Protein AF-A0A2V2BRZ5-F1 (afdb_monomer_lite)

Structure (mmCIF, N/CA/C/O backbone):
data_AF-A0A2V2BRZ5-F1
#
_entry.id   AF-A0A2V2BRZ5-F1
#
loop_
_atom_site.group_PDB
_atom_site.id
_atom_site.type_symbol
_atom_site.label_atom_id
_atom_site.label_alt_id
_atom_site.label_comp_id
_atom_site.label_asym_id
_atom_site.label_entity_id
_atom_site.label_seq_id
_atom_site.pdbx_PDB_ins_code
_atom_site.Cartn_x
_atom_site.Cartn_y
_atom_site.Cartn_z
_atom_site.occupancy
_atom_site.B_iso_or_equiv
_atom_site.auth_seq_id
_atom_site.auth_comp_id
_atom_site.auth_asym_id
_atom_site.auth_atom_id
_atom_site.pdbx_PDB_model_num
ATOM 1 N N . MET A 1 1 ? 27.861 7.403 7.453 1.00 33.09 1 MET A N 1
ATOM 2 C CA . MET A 1 1 ? 26.657 7.796 6.682 1.00 33.09 1 MET A CA 1
ATOM 3 C C . MET A 1 1 ? 26.661 9.233 6.123 1.00 33.09 1 MET A C 1
ATOM 5 O O . MET A 1 1 ? 25.643 9.652 5.601 1.00 33.09 1 MET A O 1
ATOM 9 N N . LYS A 1 2 ? 27.772 9.996 6.130 1.00 27.88 2 LYS A N 1
ATOM 10 C CA . LYS A 1 2 ? 27.790 11.379 5.587 1.00 27.88 2 LYS A CA 1
ATOM 11 C C . LYS A 1 2 ? 28.293 11.514 4.135 1.00 27.88 2 LYS A C 1
ATOM 13 O O . LYS A 1 2 ? 28.076 12.545 3.519 1.00 27.88 2 LYS A O 1
ATOM 18 N N . LYS A 1 3 ? 28.920 10.472 3.569 1.00 32.59 3 LYS A N 1
ATOM 19 C CA . LYS A 1 3 ? 29.484 10.486 2.201 1.00 32.59 3 LYS A CA 1
ATOM 20 C C . LYS A 1 3 ? 28.461 10.185 1.090 1.00 32.59 3 LYS A C 1
ATOM 22 O O . LYS A 1 3 ? 28.672 10.592 -0.040 1.00 32.59 3 LYS A O 1
ATOM 27 N N . PHE A 1 4 ? 27.347 9.523 1.416 1.00 30.72 4 PHE A N 1
ATOM 28 C CA . PHE A 1 4 ? 26.312 9.141 0.440 1.00 30.72 4 PHE A CA 1
ATOM 29 C C . PHE A 1 4 ? 25.308 10.265 0.130 1.00 30.72 4 PHE A C 1
ATOM 31 O O . PHE A 1 4 ? 24.791 10.340 -0.978 1.00 30.72 4 PHE A O 1
ATOM 38 N N . LEU A 1 5 ? 25.068 11.178 1.077 1.00 32.78 5 LEU A N 1
ATOM 39 C CA . LEU A 1 5 ? 24.102 12.273 0.910 1.00 32.78 5 LEU A CA 1
ATOM 40 C C . LEU A 1 5 ? 24.611 13.397 -0.009 1.00 32.78 5 LEU A C 1
ATOM 42 O O . LEU A 1 5 ? 23.813 14.032 -0.692 1.00 32.78 5 LEU A O 1
ATOM 46 N N . ALA A 1 6 ? 25.929 13.609 -0.082 1.00 34.19 6 ALA A N 1
ATOM 47 C CA . ALA A 1 6 ? 26.523 14.636 -0.940 1.00 34.19 6 ALA A CA 1
ATOM 48 C C . ALA A 1 6 ? 26.391 14.312 -2.441 1.00 34.19 6 ALA A C 1
ATOM 50 O O . ALA A 1 6 ? 26.225 15.220 -3.247 1.00 34.19 6 ALA A O 1
ATOM 51 N N . LEU A 1 7 ? 26.409 13.027 -2.819 1.00 35.75 7 LEU A N 1
ATOM 52 C CA . LEU A 1 7 ? 26.309 12.613 -4.223 1.00 35.75 7 LEU A CA 1
ATOM 53 C C . LEU A 1 7 ? 24.893 12.849 -4.783 1.00 35.75 7 LEU A C 1
ATOM 55 O O . LEU A 1 7 ? 24.732 13.338 -5.896 1.00 35.75 7 LEU A O 1
ATOM 59 N N . ILE A 1 8 ? 23.860 12.563 -3.985 1.00 38.56 8 ILE A N 1
ATOM 60 C CA . ILE A 1 8 ? 22.448 12.616 -4.404 1.00 38.56 8 ILE A CA 1
ATOM 61 C C . ILE A 1 8 ? 21.969 14.067 -4.610 1.00 38.56 8 ILE A C 1
ATOM 63 O O . ILE A 1 8 ? 21.211 14.351 -5.542 1.00 38.56 8 ILE A O 1
ATOM 67 N N . ALA A 1 9 ? 22.457 15.008 -3.795 1.00 39.12 9 ALA A N 1
ATOM 68 C CA . ALA A 1 9 ? 22.129 16.429 -3.926 1.00 39.12 9 ALA A CA 1
ATOM 69 C C . ALA A 1 9 ? 22.723 17.062 -5.203 1.00 39.12 9 ALA A C 1
ATOM 71 O O . ALA A 1 9 ? 22.070 17.884 -5.845 1.00 39.12 9 ALA A O 1
ATOM 72 N N . VAL A 1 10 ? 23.925 16.637 -5.615 1.00 43.31 10 VAL A N 1
ATOM 73 C CA . VAL A 1 10 ? 24.602 17.153 -6.819 1.00 43.31 10 VAL A CA 1
ATOM 74 C C . VAL A 1 10 ? 23.947 16.638 -8.102 1.00 43.31 10 VAL A C 1
ATOM 76 O O . VAL A 1 10 ? 23.754 17.413 -9.039 1.00 43.31 10 VAL A O 1
ATOM 79 N N . PHE A 1 11 ? 23.523 15.369 -8.131 1.00 40.75 11 PHE A N 1
ATOM 80 C CA . PHE A 1 11 ? 22.775 14.831 -9.271 1.00 40.75 11 PHE A CA 1
ATOM 81 C C . PHE A 1 11 ? 21.420 15.528 -9.442 1.00 40.75 11 PHE A C 1
ATOM 83 O O . PHE A 1 11 ? 21.068 15.902 -10.555 1.00 40.75 11 PHE A O 1
ATOM 90 N N . SER A 1 12 ? 20.704 15.804 -8.349 1.00 40.22 12 SER A N 1
ATOM 91 C CA . SER A 1 12 ? 19.380 16.443 -8.405 1.00 40.22 12 SER A CA 1
ATOM 92 C C . SER A 1 12 ? 19.426 17.891 -8.925 1.00 40.22 12 SER A C 1
ATOM 94 O O . SER A 1 12 ? 18.522 18.318 -9.638 1.00 40.22 12 SER A O 1
ATOM 96 N N . ALA A 1 13 ? 20.494 18.644 -8.630 1.00 42.19 13 ALA A N 1
ATOM 97 C CA . ALA A 1 13 ? 20.660 20.023 -9.102 1.00 42.19 13 ALA A CA 1
ATOM 98 C C . ALA A 1 13 ? 21.180 20.120 -10.554 1.00 42.19 13 ALA A C 1
ATOM 100 O O . ALA A 1 13 ? 20.819 21.048 -11.276 1.00 42.19 13 ALA A O 1
ATOM 101 N N . ALA A 1 14 ? 21.975 19.147 -11.019 1.00 42.19 14 ALA A N 1
ATOM 102 C CA . ALA A 1 14 ? 22.540 19.131 -12.376 1.00 42.19 14 ALA A CA 1
ATOM 103 C C . ALA A 1 14 ? 21.517 18.805 -13.489 1.00 42.19 14 ALA A C 1
ATOM 105 O O . ALA A 1 14 ? 21.783 19.065 -14.671 1.00 42.19 14 ALA A O 1
ATOM 106 N N . PHE A 1 15 ? 20.356 18.251 -13.121 1.00 43.06 15 PHE A N 1
ATOM 107 C CA . PHE A 1 15 ? 19.226 18.008 -14.026 1.00 43.06 15 PHE A CA 1
ATOM 108 C C . PHE A 1 15 ? 18.285 19.215 -14.177 1.00 43.06 15 PHE A C 1
ATOM 110 O O . PHE A 1 15 ? 17.509 19.249 -15.127 1.00 43.06 15 PHE A O 1
ATOM 117 N N . LEU A 1 16 ? 18.367 20.220 -13.295 1.00 39.72 16 LEU A N 1
ATOM 118 C CA . LEU A 1 16 ? 17.461 21.380 -13.295 1.00 39.72 16 LEU A CA 1
ATOM 119 C C . LEU A 1 16 ? 18.009 22.620 -14.028 1.00 39.72 16 LEU A C 1
ATOM 121 O O . LEU A 1 16 ? 17.256 23.567 -14.242 1.00 39.72 16 LEU A O 1
ATOM 125 N N . SER A 1 17 ? 19.279 22.643 -14.454 1.00 39.22 17 SER A N 1
ATOM 126 C CA . SER A 1 17 ? 19.827 23.766 -15.229 1.00 39.22 17 SER A CA 1
ATOM 127 C C . SER A 1 17 ? 19.741 23.517 -16.741 1.00 39.22 17 SER A C 1
ATOM 129 O O . SER A 1 17 ? 20.475 22.686 -17.280 1.00 39.22 17 SER A O 1
ATOM 131 N N . GLN A 1 18 ? 18.907 24.298 -17.429 1.00 39.00 18 GLN A N 1
ATOM 132 C CA . GLN A 1 18 ? 18.783 24.408 -18.893 1.00 39.00 18 GLN A CA 1
ATOM 133 C C . GLN A 1 18 ? 19.994 25.095 -19.579 1.00 39.00 18 GLN A C 1
ATOM 135 O O . GLN A 1 18 ? 19.833 25.827 -20.548 1.00 39.00 18 GLN A O 1
ATOM 140 N N . ALA A 1 19 ? 21.219 24.880 -19.095 1.00 38.75 19 ALA A N 1
ATOM 141 C CA . ALA A 1 19 ? 22.429 25.426 -19.714 1.00 38.75 19 ALA A CA 1
ATOM 142 C C . ALA A 1 19 ? 23.281 24.303 -20.323 1.00 38.75 19 ALA A C 1
ATOM 144 O O . ALA A 1 19 ? 23.524 23.285 -19.670 1.00 38.75 19 ALA A O 1
ATOM 145 N N . GLU A 1 20 ? 23.714 24.512 -21.568 1.00 50.56 20 GLU A N 1
ATOM 146 C CA . GLU A 1 20 ? 24.576 23.644 -22.380 1.00 50.56 20 GLU A CA 1
ATOM 147 C C . GLU A 1 20 ? 25.876 23.287 -21.637 1.00 50.56 20 GLU A C 1
ATOM 149 O O . GLU A 1 20 ? 26.865 24.017 -21.653 1.00 50.56 20 GLU A O 1
ATOM 154 N N . MET A 1 21 ? 25.863 22.158 -20.937 1.00 52.97 21 MET A N 1
ATOM 155 C CA . MET A 1 21 ? 27.040 21.543 -20.332 1.00 52.97 21 MET A CA 1
ATOM 156 C C . MET A 1 21 ? 26.984 20.052 -20.615 1.00 52.97 21 MET A C 1
ATOM 158 O O . MET A 1 21 ? 25.971 19.398 -20.338 1.00 52.97 21 MET A O 1
ATOM 162 N N . SER A 1 22 ? 28.082 19.516 -21.137 1.00 53.25 22 SER A N 1
ATOM 163 C CA . SER A 1 22 ? 28.209 18.086 -21.404 1.00 53.25 22 SER A CA 1
ATOM 164 C C . SER A 1 22 ? 28.175 17.277 -20.099 1.00 53.25 22 SER A C 1
ATOM 166 O O . SER A 1 22 ? 28.507 17.769 -19.015 1.00 53.25 22 SER A O 1
ATOM 168 N N . LEU A 1 23 ? 27.777 16.005 -20.183 1.00 44.62 23 LEU A N 1
ATOM 169 C CA . LEU A 1 23 ? 27.737 15.101 -19.027 1.00 44.62 23 LEU A CA 1
ATOM 170 C C . LEU A 1 23 ? 29.118 14.972 -18.356 1.00 44.62 23 LEU A C 1
ATOM 172 O O . LEU A 1 23 ? 29.213 14.963 -17.129 1.00 44.62 23 LEU A O 1
ATOM 176 N N . ALA A 1 24 ? 30.186 14.953 -19.158 1.00 52.44 24 ALA A N 1
ATOM 177 C CA . ALA A 1 24 ? 31.564 14.909 -18.681 1.00 52.44 24 ALA A CA 1
ATOM 178 C C . ALA A 1 24 ? 31.923 16.141 -17.830 1.00 52.44 24 ALA A C 1
ATOM 180 O O . ALA A 1 24 ? 32.518 16.006 -16.759 1.00 52.44 24 ALA A O 1
ATOM 181 N N . GLU A 1 25 ? 31.495 17.338 -18.241 1.00 52.31 25 GLU A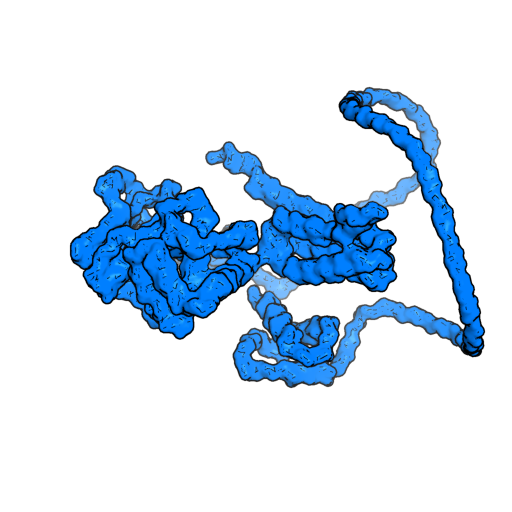 N 1
ATOM 182 C CA . GLU A 1 25 ? 31.709 18.569 -17.471 1.00 52.31 25 GLU A CA 1
ATOM 183 C C . GLU A 1 25 ? 30.910 18.582 -16.166 1.00 52.31 25 GLU A C 1
ATOM 185 O O . GLU A 1 25 ? 31.426 19.015 -15.135 1.00 52.31 25 GLU A O 1
ATOM 190 N N . LYS A 1 26 ? 29.677 18.057 -16.175 1.00 55.75 26 LYS A N 1
ATOM 191 C CA . LYS A 1 26 ? 28.851 17.928 -14.962 1.00 55.75 26 LYS A CA 1
ATOM 192 C C . LYS A 1 26 ? 29.508 17.006 -13.933 1.00 55.75 26 LYS A C 1
ATOM 194 O O . LYS A 1 26 ? 29.563 17.347 -12.752 1.00 55.75 26 LYS A O 1
ATOM 199 N N . ILE A 1 27 ? 30.059 15.877 -14.381 1.00 50.69 27 ILE A N 1
ATOM 200 C CA . ILE A 1 27 ? 30.760 14.913 -13.521 1.00 50.69 27 ILE A CA 1
ATOM 201 C C . ILE A 1 27 ? 32.074 15.507 -12.990 1.00 50.69 27 ILE A C 1
ATOM 203 O O . ILE A 1 27 ? 32.369 15.392 -11.798 1.00 50.69 27 ILE A O 1
ATOM 207 N N . ALA A 1 28 ? 32.845 16.195 -13.835 1.00 57.38 28 ALA A N 1
ATOM 208 C CA . ALA A 1 28 ? 34.094 16.835 -13.427 1.00 57.38 28 ALA A CA 1
ATOM 209 C C . ALA A 1 28 ? 33.869 17.967 -12.407 1.00 57.38 28 ALA A C 1
ATOM 211 O O . ALA A 1 28 ? 34.620 18.089 -11.435 1.00 57.38 28 ALA A O 1
ATOM 212 N N . LEU A 1 29 ? 32.814 18.768 -12.588 1.00 58.06 29 LEU A N 1
ATOM 213 C CA . LEU A 1 29 ? 32.429 19.827 -11.654 1.00 58.06 29 LEU A CA 1
ATOM 214 C C . LEU A 1 29 ? 31.974 19.240 -10.310 1.00 58.06 29 LEU A C 1
ATOM 216 O O . LEU A 1 29 ? 32.434 19.680 -9.257 1.00 58.06 29 LEU A O 1
ATOM 220 N N . ALA A 1 30 ? 31.132 18.203 -10.347 1.00 57.16 30 ALA A N 1
ATOM 221 C CA . ALA A 1 30 ? 30.674 17.483 -9.161 1.00 57.16 30 ALA A CA 1
ATOM 222 C C . ALA A 1 30 ? 31.847 16.931 -8.338 1.00 57.16 30 ALA A C 1
ATOM 224 O O . ALA A 1 30 ? 31.866 17.064 -7.113 1.00 57.16 30 ALA A O 1
ATOM 225 N N . LYS A 1 31 ? 32.855 16.372 -9.018 1.00 55.78 31 LYS A N 1
ATOM 226 C CA . LYS A 1 31 ? 34.073 15.855 -8.388 1.00 55.78 31 LYS A CA 1
ATOM 227 C C . LYS A 1 31 ? 34.888 16.968 -7.718 1.00 55.78 31 LYS A C 1
ATOM 229 O O . LYS A 1 31 ? 35.199 16.852 -6.538 1.00 55.78 31 LYS A O 1
ATOM 234 N N . LYS A 1 32 ? 35.134 18.093 -8.403 1.00 60.66 32 LYS A N 1
ATOM 235 C CA . LYS A 1 32 ? 35.872 19.242 -7.833 1.00 60.66 32 LYS A CA 1
ATOM 236 C C . LYS A 1 32 ? 35.197 19.840 -6.594 1.00 60.66 32 LYS A C 1
ATOM 238 O O . LYS A 1 32 ? 35.878 20.207 -5.638 1.00 60.66 32 LYS A O 1
ATOM 243 N N . VAL A 1 33 ? 33.867 19.933 -6.597 1.00 59.28 33 VAL A N 1
ATOM 244 C CA . VAL A 1 33 ? 33.094 20.434 -5.449 1.00 59.28 33 VAL A CA 1
ATOM 245 C C . VAL A 1 33 ? 33.155 19.446 -4.280 1.00 59.28 33 VAL A C 1
ATOM 247 O O . VAL A 1 33 ? 33.362 19.855 -3.137 1.00 59.28 33 VAL A O 1
ATOM 250 N N . ALA A 1 34 ? 33.043 18.143 -4.557 1.00 54.84 34 ALA A N 1
ATOM 251 C CA . ALA A 1 34 ? 33.168 17.100 -3.542 1.00 54.84 34 ALA A CA 1
ATOM 252 C C . ALA A 1 34 ? 34.570 17.070 -2.906 1.00 54.84 34 ALA A C 1
ATOM 254 O O . ALA A 1 34 ? 34.684 16.956 -1.685 1.00 54.84 34 ALA A O 1
ATOM 255 N N . ASP A 1 35 ? 35.620 17.245 -3.708 1.00 53.56 35 ASP A N 1
ATOM 256 C CA . ASP A 1 35 ? 37.007 17.279 -3.237 1.00 53.56 35 ASP A CA 1
ATOM 257 C C . ASP A 1 35 ? 37.295 18.544 -2.404 1.00 53.56 35 ASP A C 1
ATOM 259 O O . ASP A 1 35 ? 37.955 18.475 -1.364 1.00 53.56 35 ASP A O 1
ATOM 263 N N . ALA A 1 36 ? 36.727 19.698 -2.777 1.00 55.16 36 ALA A N 1
ATOM 264 C CA . ALA A 1 36 ? 36.828 20.934 -1.995 1.00 55.16 36 ALA A CA 1
ATOM 265 C C . ALA A 1 36 ? 36.099 20.845 -0.639 1.00 55.16 36 ALA A C 1
ATOM 267 O O . ALA A 1 36 ? 36.621 21.318 0.377 1.00 55.16 36 ALA A O 1
ATOM 268 N N . ALA A 1 37 ? 34.932 20.195 -0.602 1.00 53.88 37 ALA A N 1
ATOM 269 C CA . ALA A 1 37 ? 34.201 19.917 0.634 1.00 53.88 37 ALA A CA 1
ATOM 270 C C . ALA A 1 37 ? 34.940 18.894 1.518 1.00 53.88 37 ALA A C 1
ATOM 272 O O . ALA A 1 37 ? 35.002 19.053 2.737 1.00 53.88 37 ALA A O 1
ATOM 273 N N . ALA A 1 38 ? 35.568 17.878 0.917 1.00 51.06 38 ALA A N 1
ATOM 274 C CA . ALA A 1 38 ? 36.405 16.914 1.634 1.00 51.06 38 ALA A CA 1
ATOM 275 C C . ALA A 1 38 ? 37.670 17.560 2.230 1.00 51.06 38 ALA A C 1
ATOM 277 O O . ALA A 1 38 ? 38.132 17.140 3.291 1.00 51.06 38 ALA A O 1
ATOM 278 N N . ALA A 1 39 ? 38.189 18.609 1.587 1.00 53.91 39 ALA A N 1
ATOM 279 C CA . ALA A 1 39 ? 39.297 19.424 2.080 1.00 53.91 39 ALA A CA 1
ATOM 280 C C . ALA A 1 39 ? 38.877 20.503 3.104 1.00 53.91 39 ALA A C 1
ATOM 282 O O . ALA A 1 39 ? 39.725 21.278 3.545 1.00 53.91 39 ALA A O 1
ATOM 283 N N . GLY A 1 40 ? 37.590 20.581 3.473 1.00 47.69 40 GLY A N 1
ATOM 284 C CA . GLY A 1 40 ? 37.069 21.543 4.453 1.00 47.69 40 GLY A CA 1
ATOM 285 C C . GLY A 1 40 ? 37.051 22.998 3.974 1.00 47.69 40 GLY A C 1
ATOM 286 O O . GLY A 1 40 ? 36.952 23.903 4.798 1.00 47.69 40 GLY A O 1
ATOM 287 N N . LYS A 1 41 ? 37.171 23.235 2.659 1.00 51.97 41 LYS A N 1
ATOM 288 C CA . LYS A 1 41 ? 37.118 24.576 2.048 1.00 51.97 41 LYS A CA 1
ATOM 289 C C . LYS A 1 41 ? 35.685 25.049 1.757 1.00 51.97 41 LYS A C 1
ATOM 291 O O . LYS A 1 41 ? 35.501 26.213 1.422 1.00 51.97 41 LYS A O 1
ATOM 296 N N . GLU A 1 42 ? 34.701 24.160 1.889 1.00 54.16 42 GLU A N 1
ATOM 297 C CA . GLU A 1 42 ? 33.263 24.416 1.732 1.00 54.16 42 GLU A CA 1
ATOM 298 C C . GLU A 1 42 ? 32.482 23.753 2.877 1.00 54.16 42 GLU A C 1
ATOM 300 O O . GLU A 1 42 ? 32.912 22.727 3.414 1.00 54.16 42 GLU A O 1
ATOM 305 N N . GLU A 1 43 ? 31.331 24.319 3.254 1.00 46.88 43 GLU A N 1
ATOM 306 C CA . GLU A 1 43 ? 30.497 23.771 4.329 1.00 46.88 43 GLU A CA 1
ATOM 307 C C . GLU A 1 43 ? 29.925 22.396 3.954 1.00 46.88 43 GLU A C 1
ATOM 309 O O . GLU A 1 43 ? 29.255 22.208 2.935 1.00 46.88 43 GLU A O 1
ATOM 314 N N . SER A 1 44 ? 30.161 21.401 4.810 1.00 39.75 44 SER A N 1
ATOM 315 C CA . SER A 1 44 ? 29.598 20.068 4.628 1.00 39.75 44 SER A CA 1
ATOM 316 C C . SER A 1 44 ? 28.111 20.064 5.000 1.00 39.75 44 SER A C 1
ATOM 318 O O . SER A 1 44 ? 27.775 20.127 6.183 1.00 39.75 44 SER A O 1
ATOM 320 N N . GLY A 1 45 ? 27.236 19.913 4.003 1.00 42.12 45 GLY A N 1
ATOM 321 C CA . GLY A 1 45 ? 25.795 19.731 4.210 1.00 42.12 45 GLY A CA 1
ATOM 322 C C . GLY A 1 45 ? 24.929 20.919 3.798 1.00 42.12 45 GLY A C 1
ATOM 323 O O . GLY A 1 45 ? 24.050 21.314 4.560 1.00 42.12 45 GLY A O 1
ATOM 324 N N . LEU A 1 46 ? 25.123 21.453 2.588 1.00 37.41 46 LEU A N 1
ATOM 325 C CA . LEU A 1 46 ? 24.150 22.371 1.997 1.00 37.41 46 LEU A CA 1
ATOM 326 C C . LEU A 1 46 ? 22.830 21.639 1.719 1.00 37.41 46 LEU A C 1
ATOM 328 O O . LEU A 1 46 ? 22.698 20.877 0.762 1.00 37.41 46 LEU A O 1
ATOM 332 N N . VAL A 1 47 ? 21.841 21.887 2.573 1.00 33.66 47 VAL A N 1
ATOM 333 C CA . VAL A 1 47 ? 20.434 21.616 2.281 1.00 33.66 47 VAL A CA 1
ATOM 334 C C . VAL A 1 47 ? 19.962 22.702 1.320 1.00 33.66 47 VAL A C 1
ATOM 336 O O . VAL A 1 47 ? 20.156 23.888 1.590 1.00 33.66 47 VAL A O 1
ATOM 339 N N . VAL A 1 48 ? 19.351 22.307 0.201 1.00 38.94 48 VAL A N 1
ATOM 340 C CA . VAL A 1 48 ? 18.742 23.228 -0.769 1.00 38.94 48 VAL A CA 1
ATOM 341 C C . VAL A 1 48 ? 17.508 23.868 -0.130 1.00 38.94 48 VAL A C 1
ATOM 343 O O . VAL A 1 48 ? 16.378 23.456 -0.359 1.00 38.94 48 VAL A O 1
ATOM 346 N N . ASN A 1 49 ? 17.725 24.873 0.709 1.00 34.59 49 ASN A N 1
ATOM 347 C CA . ASN A 1 49 ? 16.722 25.893 0.970 1.00 34.59 49 ASN A CA 1
ATOM 348 C C . ASN A 1 49 ? 16.905 27.007 -0.067 1.00 34.59 49 ASN A C 1
ATOM 350 O O . ASN A 1 49 ? 18.004 27.186 -0.591 1.00 34.59 49 ASN A O 1
ATOM 354 N N . GLY A 1 50 ? 15.821 27.723 -0.381 1.00 35.66 50 GLY A N 1
ATOM 355 C CA . GLY A 1 50 ? 15.644 28.612 -1.545 1.00 35.66 50 GLY A CA 1
ATOM 356 C C . GLY A 1 50 ? 16.577 29.826 -1.710 1.00 35.66 50 GLY A C 1
ATOM 357 O O . GLY A 1 50 ? 16.160 30.812 -2.304 1.00 35.66 50 GLY A O 1
ATOM 358 N N . GLY A 1 51 ? 17.814 29.780 -1.209 1.00 39.06 51 GLY A N 1
ATOM 359 C CA . GLY A 1 51 ? 18.884 30.756 -1.440 1.00 39.06 51 GLY A CA 1
ATOM 360 C C . GLY A 1 51 ? 20.126 30.198 -2.158 1.00 39.06 51 GLY A C 1
ATOM 361 O O . GLY A 1 51 ? 21.148 30.877 -2.191 1.00 39.06 51 GLY A O 1
ATOM 362 N N . PHE A 1 52 ? 20.085 28.975 -2.702 1.00 46.56 52 PHE A N 1
ATOM 363 C CA . PHE A 1 52 ? 21.212 28.377 -3.431 1.00 46.56 52 PHE A CA 1
ATOM 364 C C . PHE A 1 52 ? 21.311 28.916 -4.871 1.00 46.56 52 PHE A C 1
ATOM 366 O O . PHE A 1 52 ? 20.438 28.655 -5.697 1.00 46.56 52 PHE A O 1
ATOM 373 N N . ASP A 1 53 ? 22.384 29.654 -5.171 1.00 53.03 53 ASP A N 1
ATOM 374 C CA . ASP A 1 53 ? 22.636 30.274 -6.479 1.00 53.03 53 ASP A CA 1
ATOM 375 C C . ASP A 1 53 ? 23.681 29.469 -7.272 1.00 53.03 53 ASP A C 1
ATOM 377 O O . ASP A 1 53 ? 24.896 29.626 -7.111 1.00 53.03 53 ASP A O 1
ATOM 381 N N . PHE A 1 54 ? 23.190 28.560 -8.118 1.00 53.62 54 PHE A N 1
ATOM 382 C CA . PHE A 1 54 ? 24.009 27.620 -8.889 1.00 53.62 54 PHE A CA 1
ATOM 383 C C . PHE A 1 54 ? 24.960 28.318 -9.876 1.00 53.62 54 PHE A C 1
ATOM 385 O O . PHE A 1 54 ? 26.069 27.832 -10.105 1.00 53.62 54 PHE A O 1
ATOM 392 N N . ALA A 1 55 ? 24.575 29.483 -10.411 1.00 53.97 55 ALA A N 1
ATOM 393 C CA . ALA A 1 55 ? 25.387 30.224 -11.375 1.00 53.97 55 ALA A CA 1
ATOM 394 C C . ALA A 1 55 ? 26.723 30.678 -10.761 1.00 53.97 55 ALA A C 1
ATOM 396 O O . ALA A 1 55 ? 27.775 30.518 -11.381 1.00 53.97 55 ALA A O 1
ATOM 397 N N . LYS A 1 56 ? 26.706 31.127 -9.499 1.00 58.69 56 LYS A N 1
ATOM 398 C CA . LYS A 1 56 ? 27.915 31.552 -8.772 1.00 58.69 56 LYS A CA 1
ATOM 399 C C . LYS A 1 56 ? 28.876 30.408 -8.463 1.00 58.69 56 LYS A C 1
ATOM 401 O O . LYS A 1 56 ? 30.087 30.617 -8.444 1.00 58.69 56 LYS A O 1
ATOM 406 N N . ILE A 1 57 ? 28.369 29.197 -8.220 1.00 58.19 57 ILE A N 1
ATOM 407 C CA . ILE A 1 57 ? 29.218 28.021 -7.970 1.00 58.19 57 ILE A CA 1
ATOM 408 C C . ILE A 1 57 ? 29.893 27.570 -9.265 1.00 58.19 57 ILE A C 1
ATOM 410 O O . ILE A 1 57 ? 31.100 27.332 -9.275 1.00 58.19 57 ILE A O 1
ATOM 414 N N . VAL A 1 58 ? 29.153 27.516 -10.374 1.00 56.69 58 VAL A N 1
ATOM 415 C CA . VAL A 1 58 ? 29.734 27.194 -11.686 1.00 56.69 58 VAL A CA 1
ATOM 416 C C . VAL A 1 58 ? 30.825 28.205 -12.058 1.00 56.69 58 VAL A C 1
ATOM 418 O O . VAL A 1 58 ? 31.901 27.805 -12.499 1.00 56.69 58 VAL A O 1
ATOM 421 N N . GLU A 1 59 ? 30.600 29.496 -11.810 1.00 57.69 59 GLU A N 1
ATOM 422 C CA . GLU A 1 59 ? 31.577 30.562 -12.067 1.00 57.69 59 GLU A CA 1
ATOM 423 C C . GLU A 1 59 ? 32.831 30.447 -11.174 1.00 57.69 59 GLU A C 1
ATOM 425 O O . GLU A 1 59 ? 33.959 30.540 -11.668 1.00 57.69 59 GLU A O 1
ATOM 430 N N . LYS A 1 60 ? 32.659 30.134 -9.881 1.00 61.94 60 LYS A N 1
ATOM 431 C CA . LYS A 1 60 ? 33.750 29.928 -8.908 1.00 61.94 60 LYS A CA 1
ATOM 432 C C . LYS A 1 60 ? 34.665 28.749 -9.263 1.00 61.94 60 LYS A C 1
ATOM 434 O O . LYS A 1 60 ? 35.871 28.826 -9.050 1.00 61.94 60 LYS A O 1
ATOM 439 N N . TYR A 1 61 ? 34.112 27.664 -9.809 1.00 56.25 61 TYR A N 1
ATOM 440 C CA . TYR A 1 61 ? 34.875 26.449 -10.137 1.00 56.25 61 TYR A CA 1
ATOM 441 C C . TYR A 1 61 ? 35.303 26.347 -11.610 1.00 56.25 61 TYR A C 1
ATOM 443 O O . TYR A 1 61 ? 36.156 25.514 -11.931 1.00 56.25 61 TYR A O 1
ATOM 451 N N . ARG A 1 62 ? 34.788 27.216 -12.494 1.00 59.31 62 ARG A N 1
ATOM 452 C CA . ARG A 1 62 ? 35.346 27.442 -13.841 1.00 59.31 62 ARG A CA 1
ATOM 453 C C . ARG A 1 62 ? 36.582 28.347 -13.841 1.00 59.31 62 ARG A C 1
ATOM 455 O O . ARG A 1 62 ? 37.395 28.227 -14.748 1.00 59.31 62 ARG A O 1
ATOM 462 N N . SER A 1 63 ? 36.744 29.223 -12.849 1.00 45.31 63 SER A N 1
ATOM 463 C CA . SER A 1 63 ? 37.788 30.267 -12.831 1.00 45.31 63 SER A CA 1
ATOM 464 C C . SER A 1 63 ? 39.072 29.916 -12.053 1.00 45.31 63 SER A C 1
ATOM 466 O O . SER A 1 63 ? 39.946 30.765 -11.893 1.00 45.31 63 SER A O 1
ATOM 468 N N . GLY A 1 64 ? 39.239 28.670 -11.595 1.00 40.62 64 GLY A N 1
ATOM 469 C CA . GLY A 1 64 ? 40.469 28.217 -10.928 1.00 40.62 64 GLY A CA 1
ATOM 470 C C . GLY A 1 64 ? 41.539 27.706 -11.911 1.00 40.62 64 GLY A C 1
ATOM 471 O O . GLY A 1 64 ? 41.183 27.002 -12.858 1.00 40.62 64 GLY A O 1
ATOM 472 N N . PRO A 1 65 ? 42.840 28.001 -11.702 1.00 34.84 65 PRO A N 1
ATOM 473 C CA . PRO A 1 65 ? 43.907 27.506 -12.569 1.00 34.84 65 PRO A CA 1
ATOM 474 C C . PRO A 1 65 ? 43.975 25.975 -12.505 1.00 34.84 65 PRO A C 1
ATOM 476 O O . PRO A 1 65 ? 43.887 25.380 -11.432 1.00 34.84 65 PRO A O 1
ATOM 479 N N . ALA A 1 66 ? 44.101 25.340 -13.670 1.00 32.78 66 ALA A N 1
ATOM 480 C CA . ALA A 1 66 ? 44.200 23.893 -13.800 1.00 32.78 66 ALA A CA 1
ATOM 481 C C . ALA A 1 66 ? 45.482 23.378 -13.122 1.00 32.78 66 ALA A C 1
ATOM 483 O O . ALA A 1 66 ? 46.581 23.564 -13.642 1.00 32.78 66 ALA A O 1
ATOM 484 N N . GLU A 1 67 ? 45.346 22.727 -11.966 1.00 31.64 67 GLU A N 1
ATOM 485 C CA . GLU A 1 67 ? 46.404 21.874 -11.427 1.00 31.64 67 GLU A CA 1
ATOM 486 C C . GLU A 1 67 ? 46.489 20.608 -12.284 1.00 31.64 67 GLU A C 1
ATOM 488 O O . GLU A 1 67 ? 45.514 19.881 -12.476 1.00 31.64 67 GLU A O 1
ATOM 493 N N . SER A 1 68 ? 47.666 20.401 -12.866 1.00 35.06 68 SER A N 1
ATOM 494 C CA . SER A 1 68 ? 48.011 19.276 -13.719 1.00 35.06 68 SER A CA 1
ATOM 495 C C . SER A 1 68 ? 48.201 18.009 -12.887 1.00 35.06 68 SER A C 1
ATOM 497 O O . SER A 1 68 ? 49.197 17.855 -12.179 1.00 35.06 68 SER A O 1
ATOM 499 N N . ASP A 1 69 ? 47.267 17.066 -13.009 1.00 28.64 69 ASP A N 1
ATOM 500 C CA . ASP A 1 69 ? 47.457 15.718 -12.482 1.00 28.64 69 ASP A CA 1
ATOM 501 C C . ASP A 1 69 ? 48.498 14.977 -13.332 1.00 28.64 69 ASP A C 1
ATOM 503 O O . ASP A 1 69 ? 48.306 14.663 -14.509 1.00 28.64 69 ASP A O 1
ATOM 507 N N . LYS A 1 70 ? 49.647 14.712 -12.708 1.00 34.53 70 LYS A N 1
ATOM 508 C CA . LYS A 1 70 ? 50.747 13.907 -13.238 1.00 34.53 70 LYS A CA 1
ATOM 509 C C . LYS A 1 70 ? 50.390 12.419 -13.198 1.00 34.53 70 LYS A C 1
ATOM 511 O O . LYS A 1 70 ? 50.935 11.688 -12.381 1.00 34.53 70 LYS A O 1
ATOM 516 N N . ILE A 1 71 ? 49.521 11.966 -14.098 1.00 32.59 71 ILE A N 1
ATOM 517 C CA . ILE A 1 71 ? 49.480 10.568 -14.561 1.00 32.59 71 ILE A CA 1
ATOM 518 C C . ILE A 1 71 ? 49.169 10.596 -16.064 1.00 32.59 71 ILE A C 1
ATOM 520 O O . ILE A 1 71 ? 48.070 10.277 -16.500 1.00 32.59 71 ILE A O 1
ATOM 524 N N . ALA A 1 72 ? 50.141 11.043 -16.861 1.00 28.39 72 ALA A N 1
ATOM 525 C CA . ALA A 1 72 ? 50.107 10.932 -18.315 1.00 28.39 72 ALA A CA 1
ATOM 526 C C . ALA A 1 72 ? 51.136 9.883 -18.758 1.00 28.39 72 ALA A C 1
ATOM 528 O O . ALA A 1 72 ? 52.304 9.942 -18.365 1.00 28.39 72 ALA A O 1
ATOM 529 N N . LEU A 1 73 ? 50.680 8.924 -19.565 1.00 27.77 73 LEU A N 1
ATOM 530 C CA . LEU A 1 73 ? 51.523 8.068 -20.402 1.00 27.77 73 LEU A CA 1
ATOM 531 C C . LEU A 1 73 ? 52.322 8.947 -21.393 1.00 27.77 73 LEU A C 1
ATOM 533 O O . LEU A 1 73 ? 51.854 10.032 -21.747 1.00 27.77 73 LEU A O 1
ATOM 537 N N . PRO A 1 74 ? 53.536 8.536 -21.812 1.00 30.02 74 PRO A N 1
ATOM 538 C CA . PRO A 1 74 ? 54.423 9.382 -22.608 1.00 30.02 74 PRO A CA 1
ATOM 539 C C . PRO A 1 74 ? 53.819 9.708 -23.980 1.00 30.02 74 PRO A C 1
ATOM 541 O O . PRO A 1 74 ? 53.183 8.863 -24.607 1.00 30.02 74 PRO A O 1
ATOM 544 N N . ALA A 1 75 ? 54.041 10.942 -24.439 1.00 32.62 75 ALA A N 1
ATOM 545 C CA . ALA A 1 75 ? 53.549 11.433 -25.720 1.00 32.62 75 ALA A CA 1
ATOM 546 C C . ALA A 1 75 ? 54.151 10.647 -26.906 1.00 32.62 75 ALA A C 1
ATOM 548 O O . ALA A 1 75 ? 55.357 10.372 -26.899 1.00 32.62 75 ALA A O 1
ATOM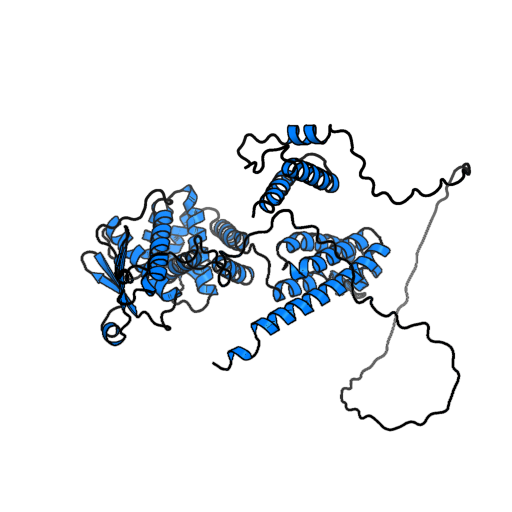 549 N N . PRO A 1 76 ? 53.353 10.323 -27.939 1.00 28.52 76 PRO A N 1
ATOM 550 C CA . PRO A 1 76 ? 53.865 9.792 -29.193 1.00 28.52 76 PRO A CA 1
ATOM 551 C C . PRO A 1 76 ? 54.667 10.866 -29.938 1.00 28.52 76 PRO A C 1
ATOM 553 O O . PRO A 1 76 ? 54.329 12.048 -29.933 1.00 28.52 76 PRO A O 1
ATOM 556 N N . SER A 1 77 ? 55.764 10.433 -30.552 1.00 32.31 77 SER A N 1
ATOM 557 C CA . SER A 1 77 ? 56.661 11.260 -31.358 1.00 32.31 77 SER A CA 1
ATOM 558 C C . SER A 1 77 ? 55.936 11.847 -32.576 1.00 32.31 77 SER A C 1
ATOM 560 O O . SER A 1 77 ? 55.130 11.163 -33.205 1.00 32.31 77 SER A O 1
ATOM 562 N N . GLU A 1 78 ? 56.236 13.106 -32.905 1.00 30.61 78 GLU A N 1
ATOM 563 C CA . GLU A 1 78 ? 55.655 13.834 -34.040 1.00 30.61 78 GLU A CA 1
ATOM 564 C C . GLU A 1 78 ? 55.860 13.104 -35.383 1.00 30.61 78 GLU A C 1
ATOM 566 O O . GLU A 1 78 ? 56.961 12.614 -35.658 1.00 30.61 78 GLU A O 1
ATOM 571 N N . PRO A 1 79 ? 54.841 13.075 -36.262 1.00 31.17 79 PRO A N 1
ATOM 572 C CA . PRO A 1 79 ? 54.998 12.603 -37.625 1.00 31.17 79 PRO A CA 1
ATOM 573 C C . PRO A 1 79 ? 55.697 13.654 -38.498 1.00 31.17 79 PRO A C 1
ATOM 575 O O . PRO A 1 79 ? 55.424 14.854 -38.436 1.00 31.17 79 PRO A O 1
ATOM 578 N N . ALA A 1 80 ? 56.591 13.172 -39.359 1.00 28.25 80 ALA A N 1
ATOM 579 C CA . ALA A 1 80 ? 57.229 13.966 -40.393 1.00 28.25 80 ALA A CA 1
ATOM 580 C C . ALA A 1 80 ? 56.195 14.508 -41.398 1.00 28.25 80 ALA A C 1
ATOM 582 O O . ALA A 1 80 ? 55.341 13.777 -41.898 1.00 28.25 80 ALA A O 1
ATOM 583 N N . ARG A 1 81 ? 56.331 15.801 -41.715 1.00 27.02 81 ARG A N 1
ATOM 584 C CA . ARG A 1 81 ? 55.667 16.508 -42.819 1.00 27.02 81 ARG A CA 1
ATOM 585 C C . ARG A 1 81 ? 55.749 15.733 -44.138 1.00 27.02 81 ARG A C 1
ATOM 587 O O . ARG A 1 81 ? 56.852 15.450 -44.599 1.00 27.02 81 ARG A O 1
ATOM 594 N N . LEU A 1 82 ? 54.611 15.592 -44.815 1.00 29.05 82 LEU A N 1
ATOM 595 C CA . LEU A 1 82 ? 54.528 15.589 -46.276 1.00 29.05 82 LEU A CA 1
ATOM 596 C C . LEU A 1 82 ? 53.400 16.541 -46.707 1.00 29.05 82 LEU A C 1
ATOM 598 O O . LEU A 1 82 ? 52.314 16.547 -46.134 1.00 29.05 82 LEU A O 1
ATOM 602 N N . GLU A 1 83 ? 53.741 17.404 -47.659 1.00 28.81 83 GLU A N 1
ATOM 603 C CA . GLU A 1 83 ? 52.939 18.488 -48.236 1.00 28.81 83 GLU A CA 1
ATOM 604 C C . GLU A 1 83 ? 51.809 17.991 -49.168 1.00 28.81 83 GLU A C 1
ATOM 606 O O . GLU A 1 83 ? 51.820 16.825 -49.572 1.00 28.81 83 GLU A O 1
ATOM 611 N N . PRO A 1 84 ? 50.828 18.855 -49.514 1.00 31.02 84 PRO A N 1
ATOM 612 C CA . PRO A 1 84 ? 49.569 18.452 -50.129 1.00 31.02 84 PRO A CA 1
ATOM 613 C C . PRO A 1 84 ? 49.616 18.445 -51.663 1.00 31.02 84 PRO A C 1
ATOM 615 O O . PRO A 1 84 ? 50.347 19.207 -52.293 1.00 31.02 84 PRO A O 1
ATOM 618 N N . SER A 1 85 ? 48.731 17.653 -52.268 1.00 25.70 85 SER A N 1
ATOM 619 C CA . SER A 1 85 ? 48.330 17.792 -53.669 1.00 25.70 85 SER A CA 1
ATOM 620 C C . SER A 1 85 ? 46.804 17.830 -53.751 1.00 25.70 85 SER A C 1
ATOM 622 O O . SER A 1 85 ? 46.136 16.887 -53.339 1.00 25.70 85 SER A O 1
ATOM 624 N N . SER A 1 86 ? 46.306 18.950 -54.285 1.00 28.00 86 SER A N 1
ATOM 625 C CA . SER A 1 86 ? 45.029 19.186 -54.988 1.00 28.00 86 SER A CA 1
ATOM 626 C C . SER A 1 86 ? 44.357 17.924 -55.554 1.00 28.00 86 SER A C 1
ATOM 628 O O . SER A 1 86 ? 45.054 17.044 -56.047 1.00 28.00 86 SER A O 1
ATOM 630 N N . GLY A 1 87 ? 43.032 17.763 -55.564 1.00 24.95 87 GLY A N 1
ATOM 631 C CA . GLY A 1 87 ? 41.987 18.740 -55.885 1.00 24.95 87 GLY A CA 1
ATOM 632 C C . GLY A 1 87 ? 41.300 18.318 -57.198 1.00 24.95 87 GLY A C 1
ATOM 633 O O . GLY A 1 87 ? 41.991 17.905 -58.121 1.00 24.95 87 GLY A O 1
ATOM 634 N N . ASP A 1 88 ? 39.971 18.453 -57.238 1.00 26.56 88 ASP A N 1
ATOM 635 C CA . ASP A 1 88 ? 39.030 18.280 -58.367 1.00 26.56 88 ASP A CA 1
ATOM 636 C C . ASP A 1 88 ? 38.452 16.873 -58.671 1.00 26.56 88 ASP A C 1
ATOM 638 O O . ASP A 1 88 ? 39.129 15.951 -59.115 1.00 26.56 88 ASP A O 1
ATOM 642 N N . GLY A 1 89 ? 37.126 16.749 -58.479 1.00 23.17 89 GLY A N 1
ATOM 643 C CA . GLY A 1 89 ? 36.256 15.787 -59.189 1.00 23.17 89 GLY A CA 1
ATOM 644 C C . GLY A 1 89 ? 35.874 16.323 -60.584 1.00 23.17 89 GLY A C 1
ATOM 645 O O . GLY A 1 89 ? 36.615 17.146 -61.117 1.00 23.17 89 GLY A O 1
ATOM 646 N N . PRO A 1 90 ? 34.689 16.030 -61.169 1.00 43.84 90 PRO A N 1
ATOM 647 C CA . PRO A 1 90 ? 33.683 14.986 -60.907 1.00 43.84 90 PRO A CA 1
ATOM 648 C C . PRO A 1 90 ? 33.203 14.271 -62.214 1.00 43.84 90 PRO A C 1
ATOM 650 O O . PRO A 1 90 ? 33.634 14.603 -63.315 1.00 43.84 90 PRO A O 1
ATOM 653 N N . GLY A 1 91 ? 32.233 13.347 -62.130 1.00 24.83 91 GLY A N 1
ATOM 654 C CA . GLY A 1 91 ? 31.465 12.847 -63.295 1.00 24.83 91 GLY A CA 1
ATOM 655 C C . GLY A 1 91 ? 30.757 11.514 -62.998 1.00 24.83 91 GLY A C 1
ATOM 656 O O . GLY A 1 91 ? 31.442 10.510 -62.896 1.00 24.83 91 GLY A O 1
ATOM 657 N N . ARG A 1 92 ? 29.479 11.445 -62.592 1.00 24.42 92 ARG A N 1
ATOM 658 C CA . ARG A 1 92 ? 28.184 11.688 -63.280 1.00 24.42 92 ARG A CA 1
ATOM 659 C C . ARG A 1 92 ? 27.689 10.496 -64.131 1.00 24.42 92 ARG A C 1
ATOM 661 O O . ARG A 1 92 ? 28.360 10.136 -65.089 1.00 24.42 92 ARG A O 1
ATOM 668 N N . ALA A 1 93 ? 26.445 10.086 -63.820 1.00 24.03 93 ALA A N 1
ATOM 669 C CA . ALA A 1 93 ? 25.445 9.366 -64.635 1.00 24.03 93 ALA A CA 1
ATOM 670 C C . ALA A 1 93 ? 25.716 7.874 -64.926 1.00 24.03 93 ALA A C 1
ATOM 672 O O . ALA A 1 93 ? 26.857 7.482 -65.112 1.00 24.03 93 ALA A O 1
ATOM 673 N N . ASP A 1 94 ? 24.745 6.971 -65.057 1.00 25.50 94 ASP A N 1
ATOM 674 C CA . ASP A 1 94 ? 23.285 6.920 -64.859 1.00 25.50 94 ASP A CA 1
ATOM 675 C C . ASP A 1 94 ? 22.877 5.453 -65.125 1.00 25.50 94 ASP A C 1
ATOM 677 O O . ASP A 1 94 ? 23.587 4.761 -65.857 1.00 25.50 94 ASP A O 1
ATOM 681 N N . SER A 1 95 ? 21.670 5.064 -64.681 1.00 26.31 95 SER A N 1
ATOM 682 C CA . SER A 1 95 ? 20.779 4.055 -65.311 1.00 26.31 95 SER A CA 1
ATOM 683 C C . SER A 1 95 ? 21.219 2.575 -65.284 1.00 26.31 95 SER A C 1
ATOM 685 O O . SER A 1 95 ? 22.399 2.263 -65.305 1.00 26.31 95 SER A O 1
ATOM 687 N N . GLU A 1 96 ? 20.371 1.550 -65.297 1.00 23.98 96 GLU A N 1
ATOM 688 C CA . GLU A 1 96 ? 18.924 1.334 -65.177 1.00 23.98 96 GLU A CA 1
ATOM 689 C C . GLU A 1 96 ? 18.750 -0.207 -65.160 1.00 23.98 96 GLU A C 1
ATOM 691 O O . GLU A 1 96 ? 19.466 -0.919 -65.859 1.00 23.98 96 GLU A O 1
ATOM 696 N N . ASP A 1 97 ? 17.746 -0.678 -64.419 1.00 24.45 97 ASP A N 1
ATOM 697 C CA . ASP A 1 97 ? 16.808 -1.754 -64.778 1.00 24.45 97 ASP A CA 1
ATOM 698 C C . ASP A 1 97 ? 17.172 -3.247 -64.977 1.00 24.45 97 ASP A C 1
ATOM 700 O O . ASP A 1 97 ? 18.094 -3.642 -65.685 1.00 24.45 97 ASP A O 1
ATOM 704 N N . LYS A 1 98 ? 16.162 -4.038 -64.542 1.00 24.70 98 LYS A N 1
ATOM 705 C CA . LYS A 1 98 ? 15.694 -5.382 -64.980 1.00 24.70 98 LYS A CA 1
ATOM 706 C C . LYS A 1 98 ? 16.399 -6.610 -64.393 1.00 24.70 98 LYS A C 1
ATOM 708 O O . LYS A 1 98 ? 17.609 -6.650 -64.286 1.00 24.70 98 LYS A O 1
ATOM 713 N N . LYS A 1 99 ? 15.734 -7.746 -64.144 1.00 23.66 99 LYS A N 1
ATOM 714 C CA . LYS A 1 99 ? 14.332 -8.188 -63.941 1.00 23.66 99 LYS A CA 1
ATOM 715 C C . LYS A 1 99 ? 14.432 -9.721 -63.735 1.00 23.66 99 LYS A C 1
ATOM 717 O O . LYS A 1 99 ? 15.171 -10.346 -64.480 1.00 23.66 99 LYS A O 1
ATOM 722 N N . LEU A 1 100 ? 13.629 -10.274 -62.819 1.00 23.45 100 LEU A N 1
ATOM 723 C CA . LEU A 1 100 ? 12.942 -11.592 -62.827 1.00 23.45 100 LEU A CA 1
ATOM 724 C C . LEU A 1 100 ? 13.629 -12.912 -63.278 1.00 23.45 100 LEU A C 1
ATOM 726 O O . LEU A 1 100 ? 14.030 -13.034 -64.431 1.00 23.45 100 LEU A O 1
ATOM 730 N N . ALA A 1 101 ? 13.487 -13.955 -62.434 1.00 24.78 101 ALA A N 1
ATOM 731 C CA . ALA A 1 101 ? 12.932 -15.310 -62.728 1.00 24.78 101 ALA A CA 1
ATOM 732 C C . ALA A 1 101 ? 12.890 -16.141 -61.407 1.00 24.78 101 ALA A C 1
ATOM 734 O O . ALA A 1 101 ? 13.926 -16.278 -60.768 1.00 24.78 101 ALA A O 1
ATOM 735 N N . GLU A 1 102 ? 11.743 -16.453 -60.774 1.00 21.62 102 GLU A N 1
ATOM 736 C CA . GLU A 1 102 ? 10.827 -17.625 -60.936 1.00 21.62 102 GLU A CA 1
ATOM 737 C C . GLU A 1 102 ? 11.513 -19.025 -60.909 1.00 21.62 102 GLU A C 1
ATOM 739 O O . GLU A 1 102 ? 12.168 -19.380 -61.880 1.00 21.62 102 GLU A O 1
ATOM 744 N N . LEU A 1 103 ? 11.503 -19.768 -59.770 1.00 24.22 103 LEU A N 1
ATOM 745 C CA . LEU A 1 103 ? 10.596 -20.894 -59.338 1.00 24.22 103 LEU A CA 1
ATOM 746 C C . LEU A 1 103 ? 11.142 -22.332 -59.680 1.00 24.22 103 LEU A C 1
ATOM 748 O O . LEU A 1 103 ? 11.893 -22.433 -60.642 1.00 24.22 103 LEU A O 1
ATOM 752 N N . PRO A 1 104 ? 10.668 -23.487 -59.116 1.00 34.84 104 PRO A N 1
ATOM 753 C CA . PRO A 1 104 ? 10.543 -24.016 -57.725 1.00 34.84 104 PRO A CA 1
ATOM 754 C C . PRO A 1 104 ? 11.104 -25.499 -57.586 1.00 34.84 104 PRO A C 1
ATOM 756 O O . PRO A 1 104 ? 12.124 -25.773 -58.210 1.00 34.84 104 PRO A O 1
ATOM 759 N N . PRO A 1 105 ? 10.494 -26.500 -56.876 1.00 38.03 105 PRO A N 1
ATOM 760 C CA . PRO A 1 105 ? 10.665 -26.920 -55.459 1.00 38.03 105 PRO A CA 1
ATOM 761 C C . PRO A 1 105 ? 11.047 -28.427 -55.230 1.00 38.03 105 PRO A C 1
ATOM 763 O O . PRO A 1 105 ? 11.013 -29.218 -56.168 1.00 38.03 105 PRO A O 1
ATOM 766 N N . ALA A 1 106 ? 11.322 -28.845 -53.976 1.00 25.91 106 ALA A N 1
ATOM 767 C CA . ALA A 1 106 ? 11.125 -30.211 -53.402 1.00 25.91 106 ALA A CA 1
ATOM 768 C C . ALA A 1 106 ? 11.460 -30.187 -51.879 1.00 25.91 106 ALA A C 1
ATOM 770 O O . ALA A 1 106 ? 12.512 -29.668 -51.521 1.00 25.91 106 ALA A O 1
ATOM 771 N N . GLU A 1 107 ? 10.551 -30.469 -50.925 1.00 24.42 107 GLU A N 1
ATOM 772 C CA . GLU A 1 107 ? 10.203 -31.791 -50.321 1.00 24.42 107 GLU A CA 1
ATOM 773 C C . GLU A 1 107 ? 11.438 -32.623 -49.873 1.0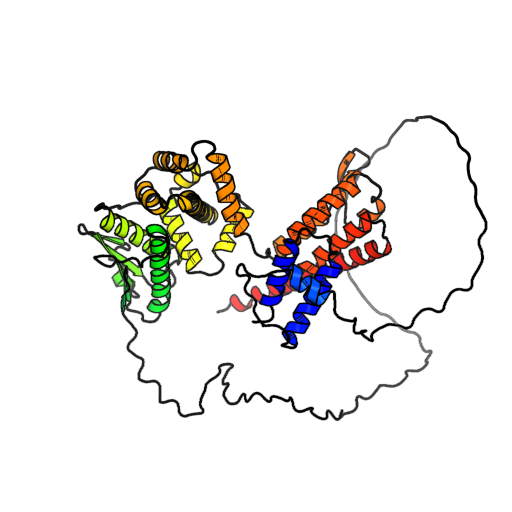0 24.42 107 GLU A C 1
ATOM 775 O O . GLU A 1 107 ? 12.355 -32.791 -50.662 1.00 24.42 107 GLU A O 1
ATOM 780 N N . ALA A 1 108 ? 11.585 -33.233 -48.683 1.00 24.05 108 ALA A N 1
ATOM 781 C CA . ALA A 1 108 ? 10.714 -33.525 -47.540 1.00 24.05 108 ALA A CA 1
ATOM 782 C C . ALA A 1 108 ? 11.541 -34.017 -46.308 1.00 24.05 108 ALA A C 1
ATOM 784 O O . ALA A 1 108 ? 12.609 -34.595 -46.473 1.00 24.05 108 ALA A O 1
ATOM 785 N N . SER A 1 109 ? 10.969 -33.822 -45.109 1.00 25.12 109 SER A N 1
ATOM 786 C CA . SER A 1 109 ? 10.863 -34.699 -43.912 1.00 25.12 109 SER A CA 1
ATOM 787 C C . SER A 1 109 ? 12.030 -35.475 -43.250 1.00 25.12 109 SER A C 1
ATOM 789 O O . SER A 1 109 ? 12.780 -36.192 -43.901 1.00 25.12 109 SER A O 1
ATOM 791 N N . ALA A 1 110 ? 11.952 -35.480 -41.900 1.00 26.16 110 ALA A N 1
ATOM 792 C CA . ALA A 1 110 ? 12.196 -36.554 -40.898 1.00 26.16 110 ALA A CA 1
ATOM 793 C C . ALA A 1 110 ? 13.229 -36.155 -39.814 1.00 26.16 110 ALA A C 1
ATOM 795 O O . ALA A 1 110 ? 14.405 -35.978 -40.102 1.00 26.16 110 ALA A O 1
ATOM 796 N N . GLU A 1 111 ? 12.831 -35.802 -38.584 1.00 23.69 111 GLU A N 1
ATOM 797 C CA . GLU A 1 111 ? 12.483 -36.694 -37.450 1.00 23.69 111 GLU A CA 1
ATOM 798 C C . GLU A 1 111 ? 13.486 -37.836 -37.196 1.00 23.69 111 GLU A C 1
ATOM 800 O O . GLU A 1 111 ? 13.509 -38.812 -37.935 1.00 23.69 111 GLU A O 1
ATOM 805 N N . SER A 1 112 ? 14.230 -37.771 -36.082 1.00 27.19 112 SER A N 1
ATOM 806 C CA . SER A 1 112 ? 14.272 -38.864 -35.092 1.00 27.19 112 SER A CA 1
ATOM 807 C C . SER A 1 112 ? 15.100 -38.491 -33.859 1.00 27.19 112 SER A C 1
ATOM 809 O O . SER A 1 112 ? 16.163 -37.881 -33.950 1.00 27.19 112 SER A O 1
ATOM 811 N N . ALA A 1 113 ? 14.564 -38.883 -32.709 1.00 25.11 113 ALA A N 1
ATOM 812 C CA . ALA A 1 113 ? 15.120 -38.753 -31.378 1.00 25.11 113 ALA A CA 1
ATOM 813 C C . ALA A 1 113 ? 16.016 -39.946 -30.981 1.00 25.11 113 ALA A C 1
ATOM 815 O O . ALA A 1 113 ? 15.926 -41.025 -31.559 1.00 25.11 113 ALA A O 1
ATOM 816 N N . ASP A 1 114 ? 16.707 -39.739 -29.855 1.00 25.33 114 ASP A N 1
ATOM 817 C CA . ASP A 1 114 ? 16.831 -40.666 -28.713 1.00 25.33 114 ASP A CA 1
ATOM 818 C C . ASP A 1 114 ? 18.200 -41.338 -28.449 1.00 25.33 114 ASP A C 1
ATOM 820 O O . ASP A 1 114 ? 18.769 -41.994 -29.313 1.00 25.33 114 ASP A O 1
ATOM 824 N N . LYS A 1 115 ? 18.623 -41.186 -27.175 1.00 26.77 115 LYS A N 1
ATOM 825 C CA . LYS A 1 115 ? 19.534 -41.984 -26.308 1.00 26.77 115 LYS A CA 1
ATOM 826 C C . LYS A 1 115 ? 20.903 -42.423 -26.859 1.00 26.77 115 LYS A C 1
ATOM 828 O O . LYS A 1 115 ? 21.027 -42.964 -27.938 1.00 26.77 115 LYS A O 1
ATOM 833 N N . GLY A 1 116 ? 22.012 -42.336 -26.127 1.00 22.55 116 GLY A N 1
ATOM 834 C CA . GLY A 1 116 ? 22.209 -42.388 -24.681 1.00 22.55 116 GLY A CA 1
ATOM 835 C C . GLY A 1 116 ? 23.271 -43.457 -24.359 1.00 22.55 116 GLY A C 1
ATOM 836 O O . GLY A 1 116 ? 23.243 -44.533 -24.944 1.00 22.55 116 GLY A O 1
ATOM 837 N N . ALA A 1 117 ? 24.127 -43.144 -23.381 1.00 24.31 117 ALA A N 1
ATOM 838 C CA . ALA A 1 117 ? 25.068 -44.008 -22.647 1.00 24.31 117 ALA A CA 1
ATOM 839 C C . ALA A 1 117 ? 26.492 -44.245 -23.214 1.00 24.31 117 ALA A C 1
ATOM 841 O O . ALA A 1 117 ? 26.703 -44.883 -24.242 1.00 24.31 117 ALA A O 1
ATOM 842 N N . GLU A 1 118 ? 27.471 -43.769 -22.429 1.00 26.62 118 GLU A N 1
ATOM 843 C CA . GLU A 1 118 ? 28.885 -44.181 -22.402 1.00 26.62 118 GLU A CA 1
ATOM 844 C C . GLU A 1 118 ? 29.040 -45.672 -22.009 1.00 26.62 118 GLU A C 1
ATOM 846 O O . GLU A 1 118 ? 28.097 -46.267 -21.475 1.00 26.62 118 GLU A O 1
ATOM 851 N N . PRO A 1 119 ? 30.232 -46.283 -22.191 1.00 28.94 119 PRO A N 1
ATOM 852 C CA . PRO A 1 119 ? 31.215 -46.264 -21.092 1.00 28.94 119 PRO A CA 1
ATOM 853 C C . PRO A 1 119 ? 32.705 -46.201 -21.522 1.00 28.94 119 PRO A C 1
ATOM 855 O O . PRO A 1 119 ? 33.119 -46.705 -22.562 1.00 28.94 119 PRO A O 1
ATOM 858 N N . ARG A 1 120 ? 33.533 -45.607 -20.653 1.00 25.55 120 ARG A N 1
ATOM 859 C CA . ARG A 1 120 ? 35.013 -45.720 -20.560 1.00 25.55 120 ARG A CA 1
ATOM 860 C C . ARG A 1 120 ? 35.410 -46.975 -19.734 1.00 25.55 120 ARG A C 1
ATOM 862 O O . ARG A 1 120 ? 34.513 -47.553 -19.123 1.00 25.55 120 ARG A O 1
ATOM 869 N N . PRO A 1 121 ? 36.702 -47.263 -19.433 1.00 43.59 121 PRO A N 1
ATOM 870 C CA . PRO A 1 121 ? 37.981 -47.189 -20.181 1.00 43.59 121 PRO A CA 1
ATOM 871 C C . PRO A 1 121 ? 38.853 -48.473 -19.990 1.00 43.59 121 PRO A C 1
ATOM 873 O O . PRO A 1 121 ? 38.513 -49.309 -19.162 1.00 43.59 121 PRO A O 1
ATOM 876 N N . ALA A 1 122 ? 40.015 -48.594 -20.658 1.00 23.27 122 ALA A N 1
ATOM 877 C CA . ALA A 1 122 ? 41.220 -49.248 -20.095 1.00 23.27 122 ALA A CA 1
ATOM 878 C C . ALA A 1 122 ? 42.492 -49.049 -20.958 1.00 23.27 122 ALA A C 1
ATOM 880 O O . ALA A 1 122 ? 42.498 -49.346 -22.147 1.00 23.27 122 ALA A O 1
ATOM 881 N N . ASP A 1 123 ? 43.540 -48.585 -20.271 1.00 26.05 123 ASP A N 1
ATOM 882 C CA . ASP A 1 123 ? 44.965 -48.953 -20.317 1.00 26.05 123 ASP A CA 1
ATOM 883 C C . ASP A 1 123 ? 45.903 -48.683 -21.518 1.00 26.05 123 ASP A C 1
ATOM 885 O O . ASP A 1 123 ? 45.734 -49.132 -22.647 1.00 26.05 123 ASP A O 1
ATOM 889 N N . MET A 1 124 ? 46.988 -47.974 -21.164 1.00 26.28 124 MET A N 1
ATOM 890 C CA . MET A 1 124 ? 48.228 -47.698 -21.908 1.00 26.28 124 MET A CA 1
ATOM 891 C C . MET A 1 124 ? 49.159 -48.935 -21.976 1.00 26.28 124 MET A C 1
ATOM 893 O O . MET A 1 124 ? 48.938 -49.906 -21.250 1.00 26.28 124 MET A O 1
ATOM 897 N N . PRO A 1 125 ? 50.274 -48.888 -22.742 1.00 29.62 125 PRO A N 1
ATOM 898 C CA . PRO A 1 125 ? 51.548 -48.473 -22.129 1.00 29.62 125 PRO A CA 1
ATOM 899 C C . PRO A 1 125 ? 52.488 -47.640 -23.031 1.00 29.62 125 PRO A C 1
ATOM 901 O O . PRO A 1 125 ? 52.245 -47.411 -24.210 1.00 29.62 125 PRO A O 1
ATOM 904 N N . ALA A 1 126 ? 53.548 -47.149 -22.386 1.00 26.70 126 ALA A N 1
ATOM 905 C CA . ALA A 1 126 ? 54.443 -46.059 -22.762 1.00 26.70 126 ALA A CA 1
ATOM 906 C C . ALA A 1 126 ? 55.708 -46.466 -23.545 1.00 26.70 126 ALA A C 1
ATOM 908 O O . ALA A 1 126 ? 56.199 -47.582 -23.401 1.00 26.70 126 ALA A O 1
ATOM 909 N N . GLU A 1 127 ? 56.316 -45.487 -24.226 1.00 25.97 127 GLU A N 1
ATOM 910 C CA . GLU A 1 127 ? 57.743 -45.473 -24.572 1.00 25.97 127 GLU A CA 1
ATOM 911 C C . GLU A 1 127 ? 58.338 -44.056 -24.423 1.00 25.97 127 GLU A C 1
ATOM 913 O O . GLU A 1 127 ? 57.629 -43.057 -24.310 1.00 25.97 127 GLU A O 1
ATOM 918 N N . SER A 1 128 ? 59.659 -44.001 -24.304 1.00 26.73 128 SER A N 1
ATOM 919 C CA . SER A 1 128 ? 60.418 -43.163 -23.374 1.00 26.73 128 SER A CA 1
ATOM 920 C C . SER A 1 128 ? 61.196 -41.977 -23.970 1.00 26.73 128 SER A C 1
ATOM 922 O O . SER A 1 128 ? 61.716 -42.059 -25.074 1.00 26.73 128 SER A O 1
ATOM 924 N N . ALA A 1 129 ? 61.433 -40.992 -23.091 1.00 28.14 129 ALA A N 1
ATOM 925 C CA . ALA A 1 129 ? 62.648 -40.179 -22.901 1.00 28.14 129 ALA A CA 1
ATOM 926 C C . ALA A 1 129 ? 63.071 -39.115 -23.942 1.00 28.14 129 ALA A C 1
ATOM 928 O O . ALA A 1 129 ? 63.570 -39.397 -25.025 1.00 28.14 129 ALA A O 1
ATOM 929 N N . GLY A 1 130 ? 63.049 -37.860 -23.474 1.00 27.08 130 GLY A N 1
ATOM 930 C CA . GLY A 1 130 ? 63.784 -36.720 -24.024 1.00 27.08 130 GLY A CA 1
ATOM 931 C C . GLY A 1 130 ? 63.698 -35.510 -23.086 1.00 27.08 130 GLY A C 1
ATOM 932 O O . GLY A 1 130 ? 62.789 -34.695 -23.200 1.00 27.08 130 GLY A O 1
ATOM 933 N N . GLU A 1 131 ? 64.616 -35.416 -22.121 1.00 29.25 131 GLU A N 1
ATOM 934 C CA . GLU A 1 131 ? 64.723 -34.327 -21.137 1.00 29.25 131 GLU A CA 1
ATOM 935 C C . GLU A 1 131 ? 65.122 -32.975 -21.756 1.00 29.25 131 GLU A C 1
ATOM 937 O O . GLU A 1 131 ? 66.025 -32.917 -22.592 1.00 29.25 131 GLU A O 1
ATOM 942 N N . LYS A 1 132 ? 64.576 -31.870 -21.213 1.00 29.48 132 LYS A N 1
ATOM 943 C CA . LYS A 1 132 ? 65.331 -30.625 -20.948 1.00 29.48 132 LYS A CA 1
ATOM 944 C C . LYS A 1 132 ? 64.611 -29.680 -19.959 1.00 29.48 132 LYS A C 1
ATOM 946 O O . LYS A 1 132 ? 63.625 -29.040 -20.291 1.00 29.48 132 LYS A O 1
ATOM 951 N N . LYS A 1 133 ? 65.231 -29.561 -18.774 1.00 28.45 133 LYS A N 1
ATOM 952 C CA . LYS A 1 133 ? 65.388 -28.385 -17.881 1.00 28.45 133 LYS A CA 1
ATOM 953 C C . LYS A 1 133 ? 64.148 -27.701 -17.264 1.00 28.45 133 LYS A C 1
ATOM 955 O O . LYS A 1 133 ? 63.547 -26.812 -17.854 1.00 28.45 133 LYS A O 1
ATOM 960 N N . LYS A 1 134 ? 63.930 -27.978 -15.968 1.00 31.22 134 LYS A N 1
ATOM 961 C CA . LYS A 1 134 ? 63.257 -27.080 -15.006 1.00 31.22 134 LYS A CA 1
ATOM 962 C C . LYS A 1 134 ? 64.207 -25.954 -14.549 1.00 31.22 134 LYS A C 1
ATOM 964 O O . LYS A 1 134 ? 65.311 -26.275 -14.103 1.00 31.22 134 LYS A O 1
ATOM 969 N N . PRO A 1 135 ? 63.796 -24.673 -14.581 1.00 30.67 135 PRO A N 1
ATOM 970 C CA . PRO A 1 135 ? 64.332 -23.626 -13.717 1.00 30.67 135 PRO A CA 1
ATOM 971 C C . PRO A 1 135 ? 63.567 -23.587 -12.369 1.00 30.67 135 PRO A C 1
ATOM 973 O O . PRO A 1 135 ? 62.572 -24.297 -12.204 1.00 30.67 135 PRO A O 1
ATOM 976 N N . PRO A 1 136 ? 64.092 -22.871 -11.360 1.00 33.53 136 PRO A N 1
ATOM 977 C CA . PRO A 1 136 ? 64.096 -23.318 -9.971 1.00 33.53 136 PRO A CA 1
ATOM 978 C C . PRO A 1 136 ? 62.805 -23.012 -9.207 1.00 33.53 136 PRO A C 1
ATOM 980 O O . PRO A 1 136 ? 62.117 -22.027 -9.461 1.00 33.53 136 PRO A O 1
ATOM 983 N N . ILE A 1 137 ? 62.539 -23.852 -8.206 1.00 33.72 137 ILE A N 1
ATOM 984 C CA . ILE A 1 137 ? 61.574 -23.599 -7.135 1.00 33.72 137 ILE A CA 1
ATOM 985 C C . ILE A 1 137 ? 62.048 -22.355 -6.378 1.00 33.72 137 ILE A C 1
ATOM 987 O O . ILE A 1 137 ? 63.090 -22.383 -5.723 1.00 33.72 137 ILE A O 1
ATOM 991 N N . ALA A 1 138 ? 61.296 -21.262 -6.489 1.00 28.17 138 ALA A N 1
ATOM 992 C CA . ALA A 1 138 ? 61.478 -20.097 -5.641 1.00 28.17 138 ALA A CA 1
ATOM 993 C C . ALA A 1 138 ? 60.968 -20.439 -4.236 1.00 28.17 138 ALA A C 1
ATOM 995 O O . ALA A 1 138 ? 59.770 -20.600 -4.005 1.00 28.17 138 ALA A O 1
ATOM 996 N N . VAL A 1 139 ? 61.919 -20.596 -3.321 1.00 30.22 139 VAL A N 1
ATOM 997 C CA . VAL A 1 139 ? 61.714 -20.671 -1.876 1.00 30.22 139 VAL A CA 1
ATOM 998 C C . VAL A 1 139 ? 61.188 -19.311 -1.415 1.00 30.22 139 VAL A C 1
ATOM 1000 O O . VAL A 1 139 ? 61.822 -18.284 -1.663 1.00 30.22 139 VAL A O 1
ATOM 1003 N N . LEU A 1 140 ? 60.010 -19.296 -0.789 1.00 30.56 140 LEU A N 1
ATOM 1004 C CA . LEU A 1 140 ? 59.477 -18.111 -0.118 1.00 30.56 140 LEU A CA 1
ATOM 1005 C C . LEU A 1 140 ? 60.409 -17.742 1.054 1.00 30.56 140 LEU A C 1
ATOM 1007 O O . LEU A 1 140 ? 60.803 -18.636 1.799 1.00 30.56 140 LEU A O 1
ATOM 1011 N N . PRO A 1 141 ? 60.785 -16.465 1.228 1.00 33.66 141 PRO A N 1
ATOM 1012 C CA . PRO A 1 141 ? 61.545 -16.033 2.396 1.00 33.66 141 PRO A CA 1
ATOM 1013 C C . PRO A 1 141 ? 60.675 -16.104 3.659 1.00 33.66 141 PRO A C 1
ATOM 1015 O O . PRO A 1 141 ? 59.552 -15.603 3.659 1.00 33.66 141 PRO A O 1
ATOM 1018 N N . ASP A 1 142 ? 61.218 -16.682 4.734 1.00 36.72 142 ASP A N 1
ATOM 1019 C CA . ASP A 1 142 ? 60.504 -16.894 6.003 1.00 36.72 142 ASP A CA 1
ATOM 1020 C C . ASP A 1 142 ? 60.204 -15.607 6.788 1.00 36.72 142 ASP A C 1
ATOM 1022 O O . ASP A 1 142 ? 59.371 -15.632 7.685 1.00 36.72 142 ASP A O 1
ATOM 1026 N N . GLU A 1 143 ? 60.788 -14.455 6.452 1.00 33.88 143 GLU A N 1
ATOM 1027 C CA . GLU A 1 143 ? 60.467 -13.196 7.132 1.00 33.88 143 GLU A CA 1
ATOM 1028 C C . GLU A 1 143 ? 60.571 -12.002 6.174 1.00 33.88 143 GLU A C 1
ATOM 1030 O O . GLU A 1 143 ? 61.654 -11.590 5.756 1.00 33.88 143 GLU A O 1
ATOM 1035 N N . ILE A 1 144 ? 59.423 -11.405 5.838 1.00 32.88 144 ILE A N 1
ATOM 1036 C CA . ILE A 1 144 ? 59.364 -10.051 5.276 1.00 32.88 144 ILE A CA 1
ATOM 1037 C C . ILE A 1 144 ? 59.354 -9.087 6.470 1.00 32.88 144 ILE A C 1
ATOM 1039 O O . ILE A 1 144 ? 58.423 -9.149 7.277 1.00 32.88 144 ILE A O 1
ATOM 1043 N N . PRO A 1 145 ? 60.325 -8.164 6.602 1.00 32.16 145 PRO A N 1
ATOM 1044 C CA . PRO A 1 145 ? 60.306 -7.161 7.654 1.00 32.16 145 PRO A CA 1
ATOM 1045 C C . PRO A 1 145 ? 59.227 -6.124 7.333 1.00 32.16 145 PRO A C 1
ATOM 1047 O O . PRO A 1 145 ? 59.483 -5.071 6.745 1.00 32.16 145 PRO A O 1
ATOM 1050 N N . ILE A 1 146 ? 57.992 -6.412 7.737 1.00 38.12 146 ILE A N 1
ATOM 1051 C CA . ILE A 1 146 ? 56.951 -5.401 7.856 1.00 38.12 146 ILE A CA 1
ATOM 1052 C C . ILE A 1 146 ? 57.399 -4.510 9.011 1.00 38.12 146 ILE A C 1
ATOM 1054 O O . ILE A 1 146 ? 57.212 -4.854 10.173 1.00 38.12 146 ILE A O 1
ATOM 1058 N N . LYS A 1 147 ? 58.010 -3.356 8.721 1.00 35.91 147 LYS A N 1
ATOM 1059 C CA . LYS A 1 147 ? 57.995 -2.260 9.695 1.00 35.91 147 LYS A CA 1
ATOM 1060 C C . LYS A 1 147 ? 56.518 -1.923 9.899 1.00 35.91 147 LYS A C 1
ATOM 1062 O O . LYS A 1 147 ? 55.904 -1.434 8.947 1.00 35.91 147 LYS A O 1
ATOM 1067 N N . PRO A 1 148 ? 55.918 -2.182 11.074 1.00 38.12 148 PRO A N 1
ATOM 1068 C CA . PRO A 1 148 ? 54.543 -1.794 11.293 1.00 38.12 148 PRO A CA 1
ATOM 1069 C C . PRO A 1 148 ? 54.529 -0.270 11.298 1.00 38.12 148 PRO A C 1
ATOM 1071 O O . PRO A 1 148 ? 55.021 0.376 12.227 1.00 38.12 148 PRO A O 1
ATOM 1074 N N . VAL A 1 149 ? 53.988 0.327 10.239 1.00 43.34 149 VAL A N 1
ATOM 1075 C CA . VAL A 1 149 ? 53.485 1.691 10.333 1.00 43.34 149 VAL A CA 1
ATOM 1076 C C . VAL A 1 149 ? 52.373 1.598 11.367 1.00 43.34 149 VAL A C 1
ATOM 1078 O O . VAL A 1 149 ? 51.303 1.068 11.078 1.00 43.34 149 VAL A O 1
ATOM 1081 N N . LYS A 1 150 ? 52.663 2.008 12.610 1.00 41.12 150 LYS A N 1
ATOM 1082 C CA . LYS A 1 150 ? 51.652 2.066 13.666 1.00 41.12 150 LYS A CA 1
ATOM 1083 C C . LYS A 1 150 ? 50.464 2.848 13.096 1.00 41.12 150 LYS A C 1
ATOM 1085 O O . LYS A 1 150 ? 50.671 3.992 12.676 1.00 41.12 150 LYS A O 1
ATOM 1090 N N . PRO A 1 151 ? 49.251 2.272 13.036 1.00 40.91 151 PRO A N 1
ATOM 1091 C CA . PRO A 1 151 ? 48.086 3.041 12.643 1.00 40.91 151 PRO A CA 1
ATOM 1092 C C . PRO A 1 151 ? 47.985 4.235 13.593 1.00 40.91 151 PRO A C 1
ATOM 1094 O O . PRO A 1 151 ? 48.079 4.088 14.810 1.00 40.91 151 PRO A O 1
ATOM 1097 N N . LYS A 1 152 ? 47.842 5.436 13.023 1.00 47.25 152 LYS A N 1
ATOM 1098 C CA . LYS A 1 152 ? 47.820 6.715 13.757 1.00 47.25 152 LYS A CA 1
ATOM 1099 C C . LYS A 1 152 ? 46.664 6.799 14.772 1.00 47.25 152 LYS A C 1
ATOM 1101 O O . LYS A 1 152 ? 46.653 7.695 15.607 1.00 47.25 152 LYS A O 1
ATOM 1106 N N . TYR A 1 153 ? 45.739 5.842 14.716 1.00 37.47 153 TYR A N 1
ATOM 1107 C CA . TYR A 1 153 ? 44.664 5.627 15.670 1.00 37.47 153 TYR A CA 1
ATOM 1108 C C . TYR A 1 153 ? 44.574 4.129 15.973 1.00 37.47 153 TYR A C 1
ATOM 1110 O O . TYR A 1 153 ? 44.043 3.355 15.178 1.00 37.47 153 TYR A O 1
ATOM 1118 N N . VAL A 1 154 ? 45.131 3.714 17.110 1.00 39.38 154 VAL A N 1
ATOM 1119 C CA . VAL A 1 154 ? 44.786 2.431 17.730 1.00 39.38 154 VAL A CA 1
ATOM 1120 C C . VAL A 1 154 ? 43.472 2.685 18.455 1.00 39.38 154 VAL A C 1
ATOM 1122 O O . VAL A 1 154 ? 43.443 3.437 19.425 1.00 39.38 154 VAL A O 1
ATOM 1125 N N . VAL A 1 155 ? 42.374 2.149 17.925 1.00 45.16 155 VAL A N 1
ATOM 1126 C CA . VAL A 1 155 ? 41.089 2.182 18.625 1.00 45.16 155 VAL A CA 1
ATOM 1127 C C . VAL A 1 155 ? 41.192 1.173 19.758 1.00 45.16 155 VAL A C 1
ATOM 1129 O O . VAL A 1 155 ? 41.415 -0.013 19.508 1.00 45.16 155 VAL A O 1
ATOM 1132 N N . ASP A 1 156 ? 41.092 1.658 20.990 1.00 47.38 156 ASP A N 1
ATOM 1133 C CA . ASP A 1 156 ? 41.024 0.799 22.160 1.00 47.38 156 ASP A CA 1
ATOM 1134 C C . ASP A 1 156 ? 39.734 -0.030 22.081 1.00 47.38 156 ASP A C 1
ATOM 1136 O O . ASP A 1 156 ? 38.630 0.508 22.016 1.00 47.38 156 ASP A O 1
ATOM 1140 N N . THR A 1 157 ? 39.891 -1.346 21.973 1.00 50.69 157 THR A N 1
ATOM 1141 C CA . THR A 1 157 ? 38.782 -2.307 21.859 1.00 50.69 157 THR A CA 1
ATOM 1142 C C . THR A 1 157 ? 38.521 -3.026 23.176 1.00 50.69 157 THR A C 1
ATOM 1144 O O . THR A 1 157 ? 37.686 -3.925 23.220 1.00 50.69 157 THR A O 1
ATOM 1147 N N . SER A 1 158 ? 39.196 -2.630 24.258 1.00 54.03 158 SER A N 1
ATOM 1148 C CA . SER A 1 158 ? 39.005 -3.225 25.584 1.00 54.03 158 SER A CA 1
ATOM 1149 C C . SER A 1 158 ? 37.581 -3.039 26.131 1.00 54.03 158 SER A C 1
ATOM 1151 O O . SER A 1 158 ? 37.095 -3.907 26.856 1.00 54.03 158 SER A O 1
ATOM 1153 N N . ASP A 1 159 ? 36.870 -2.000 25.685 1.00 52.72 159 ASP A N 1
ATOM 1154 C CA . ASP A 1 159 ? 35.461 -1.739 26.016 1.00 52.72 159 ASP A CA 1
ATOM 1155 C C . ASP A 1 159 ? 34.458 -2.535 25.150 1.00 52.72 159 ASP A C 1
ATOM 1157 O O . ASP A 1 159 ? 33.243 -2.391 25.303 1.00 52.72 159 ASP A O 1
ATOM 1161 N N . PHE A 1 160 ? 34.927 -3.381 24.221 1.00 45.44 160 PHE A N 1
ATOM 1162 C CA . PHE A 1 160 ? 34.070 -4.224 23.382 1.00 45.44 160 PHE A CA 1
ATOM 1163 C C . PHE A 1 160 ? 34.060 -5.679 23.870 1.00 45.44 160 PHE A C 1
ATOM 1165 O O . PHE A 1 160 ? 35.031 -6.416 23.706 1.00 45.44 160 PHE A O 1
ATOM 1172 N N . LYS A 1 161 ? 32.914 -6.142 24.387 1.00 52.53 161 LYS A N 1
ATOM 1173 C CA . LYS A 1 161 ? 32.645 -7.569 24.656 1.00 52.53 161 LYS A CA 1
ATOM 1174 C C . LYS A 1 161 ? 31.588 -8.072 23.665 1.00 52.53 161 LYS A C 1
ATOM 1176 O O . LYS A 1 161 ? 30.516 -7.486 23.549 1.00 52.53 161 LYS A O 1
ATOM 1181 N N . ASN A 1 162 ? 31.890 -9.145 22.925 1.00 44.22 162 ASN A N 1
ATOM 1182 C CA . ASN A 1 162 ? 30.999 -9.756 21.918 1.00 44.22 162 ASN A CA 1
ATOM 1183 C C . ASN A 1 162 ? 30.416 -8.771 20.878 1.00 44.22 162 ASN A C 1
ATOM 1185 O O . ASN A 1 162 ? 29.265 -8.904 20.472 1.00 44.22 162 ASN A O 1
ATOM 1189 N N . GLY A 1 163 ? 31.199 -7.777 20.445 1.00 38.97 163 GLY A N 1
ATOM 1190 C CA . GLY A 1 163 ? 30.782 -6.825 19.406 1.00 38.97 163 GLY A CA 1
ATOM 1191 C C . GLY A 1 163 ? 29.906 -5.661 19.885 1.00 38.97 163 GLY A C 1
ATOM 1192 O O . GLY A 1 163 ? 29.511 -4.841 19.060 1.00 38.97 163 GLY A O 1
ATOM 1193 N N . TYR A 1 164 ? 29.651 -5.536 21.192 1.00 34.38 164 TYR A N 1
ATOM 1194 C CA . TYR A 1 164 ? 28.922 -4.409 21.783 1.00 34.38 164 TYR A CA 1
ATOM 1195 C C . TYR A 1 164 ? 29.859 -3.525 22.615 1.00 34.38 164 TYR A C 1
ATOM 1197 O O . TYR A 1 164 ? 30.677 -4.039 23.378 1.00 34.38 164 TYR A O 1
ATOM 1205 N N . TYR A 1 165 ? 29.728 -2.202 22.464 1.00 43.31 165 TYR A N 1
ATOM 1206 C CA . TYR A 1 165 ? 30.467 -1.203 23.243 1.00 43.31 165 TYR A CA 1
ATOM 1207 C C . TYR A 1 165 ? 29.850 -1.058 24.639 1.00 43.31 165 TYR A C 1
ATOM 1209 O O . TYR A 1 165 ? 28.675 -0.700 24.757 1.00 43.31 165 TYR A O 1
ATOM 1217 N N . VAL A 1 166 ? 30.636 -1.317 25.683 1.00 49.44 166 VAL A N 1
ATOM 1218 C CA . VAL A 1 166 ? 30.242 -1.171 27.088 1.00 49.44 166 VAL A CA 1
ATOM 1219 C C . VAL A 1 166 ? 31.144 -0.112 27.728 1.00 49.44 166 VAL A C 1
ATOM 1221 O O . VAL A 1 166 ? 32.292 -0.412 28.046 1.00 49.44 166 VAL A O 1
ATOM 1224 N N . PRO A 1 167 ? 30.675 1.134 27.914 1.00 39.19 167 PRO A N 1
ATOM 1225 C CA . PRO A 1 167 ? 31.497 2.165 28.530 1.00 39.19 167 PRO A CA 1
ATOM 1226 C C . PRO A 1 167 ? 31.669 1.883 30.029 1.00 39.19 167 PRO A C 1
ATOM 1228 O O . PRO A 1 167 ? 30.695 1.919 30.779 1.00 39.19 167 PRO A O 1
ATOM 1231 N N . GLY A 1 168 ? 32.913 1.652 30.460 1.00 48.78 168 GLY A N 1
ATOM 1232 C CA . GLY A 1 168 ? 33.292 1.528 31.871 1.00 48.78 168 GLY A CA 1
ATOM 1233 C C . GLY A 1 168 ? 33.528 0.085 32.318 1.00 48.78 168 GLY A C 1
ATOM 1234 O O . GLY A 1 168 ? 32.591 -0.676 32.551 1.00 48.78 168 GLY A O 1
ATOM 1235 N N . GLY A 1 169 ? 34.802 -0.276 32.480 1.00 42.38 169 GLY A N 1
ATOM 1236 C CA . GLY A 1 169 ? 35.228 -1.561 33.028 1.00 42.38 169 GLY A CA 1
ATOM 1237 C C . GLY A 1 169 ? 34.631 -1.878 34.408 1.00 42.38 169 GLY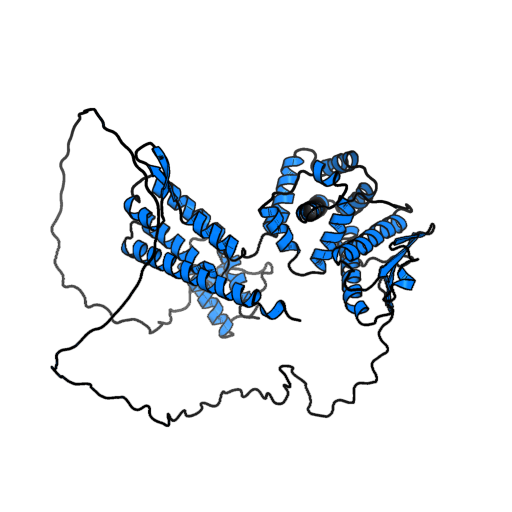 A C 1
ATOM 1238 O O . GLY A 1 169 ? 34.590 -1.031 35.300 1.00 42.38 169 GLY A O 1
ATOM 1239 N N . ASP A 1 170 ? 34.168 -3.125 34.538 1.00 45.72 170 ASP A N 1
ATOM 1240 C CA . ASP A 1 170 ? 33.906 -3.953 35.731 1.00 45.72 170 ASP A CA 1
ATOM 1241 C C . ASP A 1 170 ? 33.334 -3.302 37.012 1.00 45.72 170 ASP A C 1
ATOM 1243 O O . ASP A 1 170 ? 33.456 -3.851 38.105 1.00 45.72 170 ASP A O 1
ATOM 1247 N N . SER A 1 171 ? 32.630 -2.177 36.906 1.00 46.56 171 SER A N 1
ATOM 1248 C CA . SER A 1 171 ? 31.943 -1.560 38.051 1.00 46.56 171 SER A CA 1
ATOM 1249 C C . SER A 1 171 ? 30.618 -0.898 37.666 1.00 46.56 171 SER A C 1
ATOM 1251 O O . SER A 1 171 ? 30.269 0.181 38.140 1.00 46.56 171 SER A O 1
ATOM 1253 N N . ALA A 1 172 ? 29.830 -1.580 36.831 1.00 40.19 172 ALA A N 1
ATOM 1254 C CA . ALA A 1 172 ? 28.395 -1.328 36.801 1.00 40.19 172 ALA A CA 1
ATOM 1255 C C . ALA A 1 172 ? 27.778 -1.905 38.093 1.00 40.19 172 ALA A C 1
ATOM 1257 O O . ALA A 1 172 ? 28.091 -3.048 38.445 1.00 40.19 172 ALA A O 1
ATOM 1258 N N . PRO A 1 173 ? 26.917 -1.160 38.812 1.00 41.75 173 PRO A N 1
ATOM 1259 C CA . PRO A 1 173 ? 26.093 -1.748 39.859 1.00 41.75 173 PRO A CA 1
ATOM 1260 C C . PRO A 1 173 ? 25.371 -2.958 39.266 1.00 41.75 173 PRO A C 1
ATOM 1262 O O . PRO A 1 173 ? 24.921 -2.896 38.118 1.00 41.75 173 PRO A O 1
ATOM 1265 N N . LEU A 1 174 ? 25.276 -4.050 40.032 1.00 42.38 174 LEU A N 1
ATOM 1266 C CA . LEU A 1 174 ? 24.365 -5.152 39.718 1.00 42.38 174 LEU A CA 1
ATOM 1267 C C . LEU A 1 174 ? 23.044 -4.551 39.216 1.00 42.38 174 LEU A C 1
ATOM 1269 O O . LEU A 1 174 ? 22.573 -3.602 39.855 1.00 42.38 174 LEU A O 1
ATOM 1273 N N . PRO A 1 175 ? 22.483 -5.033 38.088 1.00 41.44 175 PRO A N 1
ATOM 1274 C CA . PRO A 1 175 ? 21.219 -4.512 37.602 1.00 41.44 175 PRO A CA 1
ATOM 1275 C C . PRO A 1 175 ? 20.244 -4.541 38.773 1.00 41.44 175 PRO A C 1
ATOM 1277 O O . PRO A 1 175 ? 20.085 -5.576 39.427 1.00 41.44 175 PRO A O 1
ATOM 1280 N N . GLU A 1 176 ? 19.675 -3.374 39.084 1.00 44.38 176 GLU A N 1
ATOM 1281 C CA . GLU A 1 176 ? 18.559 -3.279 40.017 1.00 44.38 176 GLU A CA 1
ATOM 1282 C C . GLU A 1 176 ? 17.576 -4.407 39.677 1.00 44.38 176 GLU A C 1
ATOM 1284 O O . GLU A 1 176 ? 17.381 -4.675 38.483 1.00 44.38 176 GLU A O 1
ATOM 1289 N N . PRO A 1 177 ? 17.009 -5.100 40.684 1.00 42.12 177 PRO A N 1
ATOM 1290 C CA . PRO A 1 177 ? 16.098 -6.211 40.443 1.00 42.12 177 PRO A CA 1
ATOM 1291 C C . PRO A 1 177 ? 15.091 -5.787 39.381 1.00 42.12 177 PRO A C 1
ATOM 1293 O O . PRO A 1 177 ? 14.520 -4.700 39.506 1.00 42.12 177 PRO A O 1
ATOM 1296 N N . GLU A 1 178 ? 14.978 -6.605 38.325 1.00 42.38 178 GLU A N 1
ATOM 1297 C CA . GLU A 1 178 ? 14.148 -6.367 37.144 1.00 42.38 178 GLU A CA 1
ATOM 1298 C C . GLU A 1 178 ? 12.911 -5.571 37.547 1.00 42.38 178 GLU A C 1
ATOM 1300 O O . GLU A 1 178 ? 12.066 -6.065 38.302 1.00 42.38 178 GLU A O 1
ATOM 1305 N N . LYS A 1 179 ? 12.840 -4.303 37.109 1.00 44.34 179 LYS A N 1
ATOM 1306 C CA . LYS A 1 179 ? 11.629 -3.496 37.268 1.00 44.34 179 LYS A CA 1
ATOM 1307 C C . LYS A 1 179 ? 10.477 -4.389 36.840 1.00 44.34 179 LYS A C 1
ATOM 1309 O O . LYS A 1 179 ? 10.529 -4.917 35.729 1.00 44.34 179 LYS A O 1
ATOM 1314 N N . ALA A 1 180 ? 9.514 -4.590 37.743 1.00 51.75 180 ALA A N 1
ATOM 1315 C CA . ALA A 1 180 ? 8.378 -5.471 37.513 1.00 51.75 180 ALA A CA 1
ATOM 1316 C C . ALA A 1 180 ? 7.882 -5.292 36.068 1.00 51.75 180 ALA A C 1
ATOM 1318 O O . ALA A 1 180 ? 7.764 -4.136 35.634 1.00 51.75 180 ALA A O 1
ATOM 1319 N N . PRO A 1 181 ? 7.672 -6.386 35.309 1.00 57.19 181 PRO A N 1
ATOM 1320 C CA . PRO A 1 181 ? 7.310 -6.296 33.903 1.00 57.19 181 PRO A CA 1
ATOM 1321 C C . PRO A 1 181 ? 6.151 -5.316 33.762 1.00 57.19 181 PRO A C 1
ATOM 1323 O O . PRO A 1 181 ? 5.165 -5.410 34.495 1.00 57.19 181 PRO A O 1
ATOM 1326 N N . ILE A 1 182 ? 6.311 -4.326 32.879 1.00 60.75 182 ILE A N 1
ATOM 1327 C CA . ILE A 1 182 ? 5.272 -3.327 32.637 1.00 60.75 182 ILE A CA 1
ATOM 1328 C C . ILE A 1 182 ? 4.043 -4.108 32.170 1.00 60.75 182 ILE A C 1
ATOM 1330 O O . ILE A 1 182 ? 4.036 -4.651 31.071 1.00 60.75 182 ILE A O 1
ATOM 1334 N N . SER A 1 183 ? 3.039 -4.207 33.036 1.00 72.19 183 SER A N 1
ATOM 1335 C CA . SER A 1 183 ? 1.811 -4.970 32.794 1.00 72.19 183 SER A CA 1
ATOM 1336 C C . SER A 1 183 ? 0.721 -4.122 32.145 1.00 72.19 183 SER A C 1
ATOM 1338 O O . SER A 1 183 ? -0.300 -4.641 31.697 1.00 72.19 183 SER A O 1
ATOM 1340 N N . SER A 1 184 ? 0.922 -2.802 32.084 1.00 84.19 184 SER A N 1
ATOM 1341 C CA . SER A 1 184 ? -0.006 -1.888 31.432 1.00 84.19 184 SER A CA 1
ATOM 1342 C C . SER A 1 184 ? 0.678 -0.665 30.829 1.00 84.19 184 SER A C 1
ATOM 1344 O O . SER A 1 184 ? 1.693 -0.175 31.321 1.00 84.19 184 SER A O 1
ATOM 1346 N N . TRP A 1 185 ? 0.102 -0.161 29.744 1.00 91.62 185 TRP A N 1
ATOM 1347 C CA . TRP A 1 185 ? 0.531 1.052 29.054 1.00 91.62 185 TRP A CA 1
ATOM 1348 C C . TRP A 1 185 ? -0.695 1.830 28.580 1.00 91.62 185 TRP A C 1
ATOM 1350 O O . TRP A 1 185 ? -1.759 1.257 28.369 1.00 91.62 185 TRP A O 1
ATOM 1360 N N . SER A 1 186 ? -0.582 3.147 28.407 1.00 91.06 186 SER A N 1
ATOM 1361 C CA . SER A 1 186 ? -1.693 3.934 27.873 1.00 91.06 186 SER A CA 1
ATOM 1362 C C . SER A 1 186 ? -1.221 5.161 27.108 1.00 91.06 186 SER A C 1
ATOM 1364 O O . SER A 1 186 ? -0.224 5.772 27.494 1.00 91.06 186 SER A O 1
ATOM 1366 N N . ASN A 1 187 ? -1.982 5.566 26.093 1.00 90.44 187 ASN A N 1
ATOM 1367 C CA . ASN A 1 187 ? -1.842 6.854 25.408 1.00 90.44 187 ASN A CA 1
ATOM 1368 C C . ASN A 1 187 ? -3.199 7.582 25.345 1.00 90.44 187 ASN A C 1
ATOM 1370 O O . ASN A 1 187 ? -4.087 7.289 26.146 1.00 90.44 187 ASN A O 1
ATOM 1374 N N . GLY A 1 188 ? -3.361 8.557 24.446 1.00 87.38 188 GLY A N 1
ATOM 1375 C CA . GLY A 1 188 ? -4.616 9.297 24.278 1.00 87.38 188 GLY A CA 1
ATOM 1376 C C . GLY A 1 188 ? -5.804 8.463 23.773 1.00 87.38 188 GLY A C 1
ATOM 1377 O O . GLY A 1 188 ? -6.941 8.848 24.032 1.00 87.38 188 GLY A O 1
ATOM 1378 N N . ALA A 1 189 ? -5.564 7.324 23.114 1.00 93.06 189 ALA A N 1
ATOM 1379 C CA . ALA A 1 189 ? -6.605 6.495 22.500 1.00 93.06 189 ALA A CA 1
ATOM 1380 C C . ALA A 1 189 ? -6.749 5.099 23.133 1.00 93.06 189 ALA A C 1
ATOM 1382 O O . ALA A 1 189 ? -7.849 4.554 23.181 1.00 93.06 189 ALA A O 1
ATOM 1383 N N . PHE A 1 190 ? -5.667 4.521 23.651 1.00 96.00 190 PHE A N 1
ATOM 1384 C CA . PHE A 1 190 ? -5.604 3.127 24.080 1.00 96.00 190 PHE A CA 1
ATOM 1385 C C . PHE A 1 190 ? -5.168 2.975 25.537 1.00 96.00 190 PHE A C 1
ATOM 1387 O O . PHE A 1 190 ? -4.346 3.737 26.056 1.00 96.00 190 PHE A O 1
ATOM 1394 N N . TYR A 1 191 ? -5.690 1.930 26.172 1.00 94.50 191 TYR A N 1
ATOM 1395 C CA . TYR A 1 191 ? -5.221 1.369 27.431 1.00 94.50 191 TYR A CA 1
ATOM 1396 C C . TYR A 1 191 ? -4.876 -0.108 27.210 1.00 94.50 191 TYR A C 1
ATOM 1398 O O . TYR A 1 191 ? -5.763 -0.936 27.040 1.00 94.50 191 TYR A O 1
ATOM 1406 N N . LEU A 1 192 ? -3.586 -0.426 27.164 1.00 92.38 192 LEU A N 1
ATOM 1407 C CA . LEU A 1 192 ? -3.057 -1.770 26.960 1.00 92.38 192 LEU A CA 1
ATOM 1408 C C . LEU A 1 192 ? -2.842 -2.454 28.310 1.00 92.38 192 LEU A C 1
ATOM 1410 O O . LEU A 1 192 ? -2.184 -1.892 29.184 1.00 92.38 192 LEU A O 1
ATOM 1414 N N . MET A 1 193 ? -3.340 -3.677 28.445 1.00 90.56 193 MET A N 1
ATOM 1415 C CA . MET A 1 193 ? -3.085 -4.577 29.565 1.00 90.56 193 MET A CA 1
ATOM 1416 C C . MET A 1 193 ? -2.537 -5.897 29.039 1.00 90.56 193 MET A C 1
ATOM 1418 O O . MET A 1 193 ? -3.025 -6.415 28.035 1.00 90.56 193 MET A O 1
ATOM 1422 N N . THR A 1 194 ? -1.542 -6.446 29.725 1.00 85.31 194 THR A N 1
ATOM 1423 C CA . THR A 1 194 ? -0.947 -7.736 29.376 1.00 85.31 194 THR A CA 1
ATOM 1424 C C . THR A 1 194 ? -0.528 -8.498 30.626 1.00 85.31 194 THR A C 1
ATOM 1426 O O . THR A 1 194 ? -0.092 -7.904 31.616 1.00 85.31 194 THR A O 1
ATOM 1429 N N . ASP A 1 195 ? -0.666 -9.820 30.574 1.00 78.88 195 ASP A N 1
ATOM 1430 C CA . ASP A 1 195 ? -0.079 -10.747 31.542 1.00 78.88 195 ASP A CA 1
ATOM 1431 C C . ASP A 1 195 ? 1.362 -11.160 31.170 1.00 78.88 195 ASP A C 1
ATOM 1433 O O . ASP A 1 195 ? 2.099 -11.641 32.032 1.00 78.88 195 ASP A O 1
ATOM 1437 N N . ASP A 1 196 ? 1.794 -10.889 29.932 1.00 74.94 196 ASP A N 1
ATOM 1438 C CA . ASP A 1 196 ? 3.163 -11.062 29.436 1.00 74.94 196 ASP A CA 1
ATOM 1439 C C . ASP A 1 196 ? 3.851 -9.706 29.203 1.00 74.94 196 ASP A C 1
ATOM 1441 O O . ASP A 1 196 ? 3.482 -8.929 28.322 1.00 74.94 196 ASP A O 1
ATOM 1445 N N . GLY A 1 197 ? 4.905 -9.415 29.967 1.00 69.19 197 GLY A N 1
ATOM 1446 C CA . GLY A 1 197 ? 5.666 -8.169 29.833 1.00 69.19 197 GLY A CA 1
ATOM 1447 C C . GLY A 1 197 ? 6.456 -8.038 28.525 1.00 69.19 197 GLY A C 1
ATOM 1448 O O . GLY A 1 197 ? 6.884 -6.934 28.192 1.00 69.19 197 GLY A O 1
ATOM 1449 N N . ARG A 1 198 ? 6.676 -9.125 27.771 1.00 72.94 198 ARG A N 1
ATOM 1450 C CA . ARG A 1 198 ? 7.433 -9.080 26.504 1.00 72.94 198 ARG A CA 1
ATOM 1451 C C . ARG A 1 198 ? 6.576 -8.572 25.346 1.00 72.94 198 ARG A C 1
ATOM 1453 O O . ARG A 1 198 ? 7.050 -7.756 24.549 1.00 72.94 198 ARG A O 1
ATOM 1460 N N . SER A 1 199 ? 5.311 -8.989 25.299 1.00 77.25 199 SER A N 1
ATOM 1461 C CA . SER A 1 199 ? 4.333 -8.582 24.281 1.00 77.25 199 SER A CA 1
ATOM 1462 C C . SER A 1 199 ? 4.053 -7.075 24.272 1.00 77.25 199 SER A C 1
ATOM 1464 O O . SER A 1 199 ? 3.773 -6.497 23.215 1.00 77.25 199 SER A O 1
ATOM 1466 N N . ILE A 1 200 ? 4.201 -6.412 25.429 1.00 82.31 200 ILE A N 1
ATOM 1467 C CA . ILE A 1 200 ? 3.809 -5.011 25.598 1.00 82.31 200 ILE A CA 1
ATOM 1468 C C . ILE A 1 200 ? 4.553 -4.069 24.656 1.00 82.31 200 ILE A C 1
ATOM 1470 O O . ILE A 1 200 ? 3.965 -3.112 24.168 1.00 82.31 200 ILE A O 1
ATOM 1474 N N . SER A 1 201 ? 5.834 -4.329 24.385 1.00 81.06 201 SER A N 1
ATOM 1475 C CA . SER A 1 201 ? 6.677 -3.435 23.584 1.00 81.06 201 SER A CA 1
ATOM 1476 C C . SER A 1 201 ? 6.243 -3.404 22.115 1.00 81.06 201 SER A C 1
ATOM 1478 O O . SER A 1 201 ? 6.065 -2.328 21.540 1.00 81.06 201 SER A O 1
ATOM 1480 N N . THR A 1 202 ? 5.995 -4.579 21.534 1.00 84.38 202 THR A N 1
ATOM 1481 C CA . THR A 1 202 ? 5.523 -4.737 20.155 1.00 84.38 202 THR A CA 1
ATOM 1482 C C . THR A 1 202 ? 4.105 -4.206 19.998 1.00 84.38 202 THR A C 1
ATOM 1484 O O . THR A 1 202 ? 3.846 -3.402 19.103 1.00 84.38 202 THR A O 1
ATOM 1487 N N . ALA A 1 203 ? 3.196 -4.602 20.894 1.00 89.12 203 ALA A N 1
ATOM 1488 C CA . ALA A 1 203 ? 1.811 -4.154 20.840 1.00 89.12 203 ALA A CA 1
ATOM 1489 C C . ALA A 1 203 ? 1.707 -2.637 21.017 1.00 89.12 203 ALA A C 1
ATOM 1491 O O . ALA A 1 203 ? 1.039 -1.976 20.227 1.00 89.12 203 ALA A O 1
ATOM 1492 N N . ARG A 1 204 ? 2.443 -2.065 21.979 1.00 91.25 204 ARG A N 1
ATOM 1493 C CA . ARG A 1 204 ? 2.547 -0.614 22.166 1.00 91.25 204 ARG A CA 1
ATOM 1494 C C . ARG A 1 204 ? 2.920 0.097 20.870 1.00 91.25 204 ARG A C 1
ATOM 1496 O O . ARG A 1 204 ? 2.229 1.039 20.501 1.00 91.25 204 ARG A O 1
ATOM 1503 N N . LYS A 1 205 ? 3.974 -0.350 20.177 1.00 90.38 205 LYS A N 1
ATOM 1504 C CA . LYS A 1 205 ? 4.422 0.284 18.929 1.00 90.38 205 LYS A CA 1
ATOM 1505 C C . LYS A 1 205 ? 3.304 0.304 17.881 1.00 90.38 205 LYS A C 1
ATOM 1507 O O . LYS A 1 205 ? 3.071 1.327 17.253 1.00 90.38 205 LYS A O 1
ATOM 1512 N N . ILE A 1 206 ? 2.569 -0.799 17.732 1.00 93.50 206 ILE A N 1
ATOM 1513 C CA . ILE A 1 206 ? 1.446 -0.892 16.785 1.00 93.50 206 ILE A CA 1
ATOM 1514 C C . ILE A 1 206 ? 0.300 0.052 17.186 1.00 93.50 206 ILE A C 1
ATOM 1516 O O . ILE A 1 206 ? -0.277 0.711 16.325 1.00 93.50 206 ILE A O 1
ATOM 1520 N N . LEU A 1 207 ? -0.022 0.157 18.480 1.00 95.44 207 LEU A N 1
ATOM 1521 C CA . LEU A 1 207 ? -1.064 1.065 18.982 1.00 95.44 207 LEU A CA 1
ATOM 1522 C C . LEU A 1 207 ? -0.675 2.547 18.834 1.00 95.44 207 LEU A C 1
ATOM 1524 O O . LEU A 1 207 ? -1.530 3.388 18.541 1.00 95.44 207 LEU A O 1
ATOM 1528 N N . GLU A 1 208 ? 0.606 2.882 19.012 1.00 94.00 208 GLU A N 1
ATOM 1529 C CA . GLU A 1 208 ? 1.145 4.221 18.747 1.00 94.00 208 GLU A CA 1
ATOM 1530 C C . GLU A 1 208 ? 1.024 4.568 17.254 1.00 94.00 208 GLU A C 1
ATOM 1532 O O . GLU A 1 208 ? 0.452 5.608 16.925 1.00 94.00 208 GLU A O 1
ATOM 1537 N N . GLU A 1 209 ? 1.439 3.668 16.355 1.00 94.50 209 GLU A N 1
ATOM 1538 C CA . GLU A 1 209 ? 1.293 3.846 14.900 1.00 94.50 209 GLU A CA 1
ATOM 1539 C C . GLU A 1 209 ? -0.174 3.955 14.462 1.00 94.50 209 GLU A C 1
ATOM 1541 O O . GLU A 1 209 ? -0.508 4.772 13.603 1.00 94.50 209 GLU A O 1
ATOM 1546 N N . ALA A 1 210 ? -1.080 3.187 15.077 1.00 96.25 210 ALA A N 1
ATOM 1547 C CA . ALA A 1 210 ? -2.515 3.301 14.825 1.00 96.25 210 ALA A CA 1
ATOM 1548 C C . ALA A 1 210 ? -3.043 4.686 15.223 1.00 96.25 210 ALA A C 1
ATOM 1550 O O . ALA A 1 210 ? -3.780 5.315 14.464 1.00 96.25 210 ALA A O 1
ATOM 1551 N N . SER A 1 211 ? -2.624 5.189 16.386 1.00 94.62 211 SER A N 1
ATOM 1552 C CA . SER A 1 211 ? -3.016 6.519 16.865 1.00 94.62 211 SER A CA 1
ATOM 1553 C C . SER A 1 211 ? -2.495 7.623 15.939 1.00 94.62 211 SER A C 1
ATOM 1555 O O . SER A 1 211 ? -3.241 8.540 15.601 1.00 94.62 211 SER A O 1
ATOM 1557 N N . ALA A 1 212 ? -1.240 7.515 15.489 1.00 93.44 212 ALA A N 1
ATOM 1558 C CA . ALA A 1 212 ? -0.624 8.457 14.556 1.00 93.44 212 ALA A CA 1
ATOM 1559 C C . ALA A 1 212 ? -1.309 8.439 13.179 1.00 93.44 212 ALA A C 1
ATOM 1561 O O . ALA A 1 212 ? -1.628 9.491 12.630 1.00 93.44 212 ALA A O 1
ATOM 1562 N N . MET A 1 213 ? -1.618 7.249 12.653 1.00 94.62 213 MET A N 1
ATOM 1563 C CA . MET A 1 213 ? -2.329 7.094 11.382 1.00 94.62 213 MET A CA 1
ATOM 1564 C C . MET A 1 213 ? -3.694 7.796 11.401 1.00 94.62 213 MET A C 1
ATOM 1566 O O . MET A 1 213 ? -4.029 8.515 10.463 1.00 94.62 213 MET A O 1
ATOM 1570 N N . PHE A 1 214 ? -4.478 7.624 12.468 1.00 94.31 214 PHE A N 1
ATOM 1571 C CA . PHE A 1 214 ? -5.783 8.282 12.576 1.00 94.31 214 PHE A CA 1
ATOM 1572 C C . PHE A 1 214 ? -5.677 9.785 12.875 1.00 94.31 214 PHE A C 1
ATOM 1574 O O . PHE A 1 214 ? -6.525 10.541 12.405 1.00 94.31 214 PHE A O 1
ATOM 1581 N N . ALA A 1 215 ? -4.634 10.242 13.578 1.00 91.56 215 ALA A N 1
ATOM 1582 C CA . ALA A 1 215 ? -4.348 11.674 13.730 1.00 91.56 215 ALA A CA 1
ATOM 1583 C C . ALA A 1 215 ? -4.071 12.340 12.373 1.00 91.56 215 ALA A C 1
ATOM 1585 O O . ALA A 1 215 ? -4.605 13.409 12.073 1.00 91.56 215 ALA A O 1
ATOM 1586 N N . GLU A 1 216 ? -3.287 11.684 11.513 1.00 90.38 216 GLU A N 1
ATOM 1587 C CA . GLU A 1 216 ? -3.066 12.125 10.134 1.00 90.38 216 GLU A CA 1
ATOM 1588 C C . GLU A 1 216 ? -4.377 12.207 9.344 1.00 90.38 216 GLU A C 1
ATOM 1590 O O . GLU A 1 216 ? -4.625 13.208 8.673 1.00 90.38 216 GLU A O 1
ATOM 1595 N N . PHE A 1 217 ? -5.249 11.205 9.473 1.00 90.56 217 PHE A N 1
ATOM 1596 C CA . PHE A 1 217 ? -6.533 11.182 8.774 1.00 90.56 217 PHE A CA 1
ATOM 1597 C C . PHE A 1 217 ? -7.513 12.260 9.252 1.00 90.56 217 PHE A C 1
ATOM 1599 O O . PHE A 1 217 ? -8.157 12.897 8.417 1.00 90.56 217 PHE A O 1
ATOM 1606 N N . GLU A 1 218 ? -7.643 12.464 10.568 1.00 87.62 218 GLU A N 1
ATOM 1607 C CA . GLU A 1 218 ? -8.599 13.413 11.157 1.00 87.62 218 GLU A CA 1
ATOM 1608 C C . GLU A 1 218 ? -8.138 14.866 11.005 1.00 87.62 218 GLU A C 1
ATOM 1610 O O . GLU A 1 218 ? -8.944 15.741 10.686 1.00 87.62 218 GLU A O 1
ATOM 1615 N N . ASN A 1 219 ? -6.853 15.141 11.246 1.00 82.31 219 ASN A N 1
ATOM 1616 C CA . ASN A 1 219 ? -6.364 16.508 11.415 1.00 82.31 219 ASN A CA 1
ATOM 1617 C C . ASN A 1 219 ? -4.998 16.785 10.768 1.00 82.31 219 ASN A C 1
ATOM 1619 O O . ASN A 1 219 ? -4.416 17.838 11.022 1.00 82.31 219 ASN A O 1
ATOM 1623 N N . GLY A 1 220 ? -4.475 15.878 9.936 1.00 79.69 220 GLY A N 1
ATOM 1624 C CA . GLY A 1 220 ? -3.170 16.058 9.295 1.00 79.69 220 GLY A CA 1
ATOM 1625 C C . GLY A 1 220 ? -1.995 16.012 10.276 1.00 79.69 220 GLY A C 1
ATOM 1626 O O . GLY A 1 220 ? -0.966 16.629 10.010 1.00 79.69 220 GLY A O 1
ATOM 1627 N N . ASN A 1 221 ? -2.149 15.304 11.403 1.00 79.94 221 ASN A N 1
ATOM 1628 C CA . ASN A 1 221 ? -1.158 15.174 12.478 1.00 79.94 221 ASN A CA 1
ATOM 1629 C C . ASN A 1 221 ? -0.852 16.480 13.231 1.00 79.94 221 ASN A C 1
ATOM 1631 O O . ASN A 1 221 ? 0.218 16.648 13.815 1.00 79.94 221 ASN A O 1
ATOM 1635 N N . LEU A 1 222 ? -1.793 17.424 13.218 1.00 72.50 222 LEU A N 1
ATOM 1636 C CA . LEU A 1 222 ? -1.707 18.651 14.007 1.00 72.50 222 LEU A CA 1
ATOM 1637 C C . LEU A 1 222 ? -1.950 18.387 15.498 1.00 72.50 222 LEU A C 1
ATOM 1639 O O . LEU A 1 222 ? -1.467 19.145 16.340 1.00 72.50 222 LEU A O 1
ATOM 1643 N N . GLN A 1 223 ? -2.722 17.346 15.829 1.00 80.38 223 GLN A N 1
ATOM 1644 C CA . GLN A 1 223 ? -3.047 16.970 17.204 1.00 80.38 223 GLN A CA 1
ATOM 1645 C C . GLN A 1 223 ? -3.112 15.451 17.365 1.00 80.38 223 GLN A C 1
ATOM 1647 O O . GLN A 1 223 ? -3.665 14.747 16.522 1.00 80.38 223 GLN A O 1
ATOM 1652 N N . GLU A 1 224 ? -2.605 14.953 18.492 1.00 85.81 224 GLU A N 1
ATOM 1653 C CA . GLU A 1 224 ? -2.776 13.551 18.877 1.00 85.81 224 GLU A CA 1
ATOM 1654 C C . GLU A 1 224 ? -4.255 13.211 19.098 1.00 85.81 224 GLU A C 1
ATOM 1656 O O . GLU A 1 224 ? -5.015 14.007 19.660 1.00 85.81 224 GLU A O 1
ATOM 1661 N N . ILE A 1 225 ? -4.646 11.988 18.731 1.00 88.69 225 ILE A N 1
ATOM 1662 C CA . ILE A 1 225 ? -5.979 11.473 19.041 1.00 88.69 225 ILE A CA 1
ATOM 1663 C C . ILE A 1 225 ? -6.144 11.356 20.557 1.00 88.69 225 ILE A C 1
ATOM 1665 O O . ILE A 1 225 ? -5.385 10.665 21.242 1.00 88.69 225 ILE A O 1
ATOM 1669 N N . ARG A 1 226 ? -7.184 12.012 21.074 1.00 88.81 226 ARG A N 1
ATOM 1670 C CA . ARG A 1 226 ? -7.639 11.885 22.459 1.00 88.81 226 ARG A CA 1
ATOM 1671 C C . ARG A 1 226 ? -9.089 11.446 22.469 1.00 88.81 226 ARG A C 1
ATOM 1673 O O . ARG A 1 226 ? -9.944 12.151 21.926 1.00 88.81 226 ARG A O 1
ATOM 1680 N N . LEU A 1 227 ? -9.321 10.298 23.090 1.00 90.25 227 LEU A N 1
ATOM 1681 C CA . LEU A 1 227 ? -10.645 9.744 23.319 1.00 90.25 227 LEU A CA 1
ATOM 1682 C C . LEU A 1 227 ? -11.091 10.040 24.751 1.00 90.25 227 LEU A C 1
ATOM 1684 O O . LEU A 1 227 ? -10.255 10.111 25.656 1.00 90.25 227 LEU A O 1
ATOM 1688 N N . GLY A 1 228 ? -12.395 10.229 24.947 1.00 85.38 228 GLY A N 1
ATOM 1689 C CA . GLY A 1 228 ? -12.989 10.394 26.273 1.00 85.38 228 GLY A CA 1
ATOM 1690 C C . GLY A 1 228 ? -12.761 9.148 27.124 1.00 85.38 228 GLY A C 1
ATOM 1691 O O . GLY A 1 228 ? -12.101 9.222 28.160 1.00 85.38 228 GLY A O 1
ATOM 1692 N N . ASP A 1 229 ? -13.215 8.000 26.613 1.00 89.31 229 ASP A N 1
ATOM 1693 C CA . ASP A 1 229 ? -12.911 6.684 27.181 1.00 89.31 229 ASP A CA 1
ATOM 1694 C C . ASP A 1 229 ? -11.968 5.925 26.248 1.00 89.31 229 ASP A C 1
ATOM 1696 O O . ASP A 1 229 ? -12.268 5.712 25.071 1.00 89.31 229 ASP A O 1
ATOM 1700 N N . LYS A 1 230 ? -10.821 5.492 26.774 1.00 94.06 230 LYS A N 1
ATOM 1701 C CA . LYS A 1 230 ? -9.808 4.779 25.989 1.00 94.06 230 LYS A CA 1
ATOM 1702 C C . LYS A 1 230 ? -10.305 3.399 25.564 1.00 94.06 230 LYS A C 1
ATOM 1704 O O . LYS A 1 230 ? -11.034 2.730 26.292 1.00 94.06 230 LYS A O 1
ATOM 1709 N N . ILE A 1 231 ? -9.831 2.945 24.412 1.00 95.56 231 ILE A N 1
ATOM 1710 C CA . ILE A 1 231 ? -10.018 1.572 23.948 1.00 95.56 231 ILE A CA 1
ATOM 1711 C C . ILE A 1 231 ? -9.141 0.660 24.801 1.00 95.56 231 ILE A C 1
ATOM 1713 O O . ILE A 1 231 ? -7.919 0.825 24.842 1.00 95.56 231 ILE A O 1
ATOM 1717 N N . VAL A 1 232 ? -9.755 -0.305 25.474 1.00 95.38 232 VAL A N 1
ATOM 1718 C CA . VAL A 1 232 ? -9.037 -1.277 26.296 1.00 95.38 232 VAL A CA 1
ATOM 1719 C C . VAL A 1 232 ? -8.534 -2.402 25.398 1.00 95.38 232 VAL A C 1
ATOM 1721 O O . VAL A 1 232 ? -9.330 -3.063 24.744 1.00 95.38 232 VAL A O 1
ATOM 1724 N N . VAL A 1 233 ? -7.225 -2.631 25.361 1.00 94.69 233 VAL A N 1
ATOM 1725 C CA . VAL A 1 233 ? -6.593 -3.720 24.606 1.00 94.69 233 VAL A CA 1
ATOM 1726 C C . VAL A 1 233 ? -6.020 -4.716 25.603 1.00 94.69 233 VAL A C 1
ATOM 1728 O O . VAL A 1 233 ? -5.137 -4.367 26.382 1.00 94.69 233 VAL A O 1
ATOM 1731 N N . GLN A 1 234 ? -6.532 -5.941 25.604 1.00 92.00 234 GLN A N 1
ATOM 1732 C CA . GLN A 1 234 ? -6.134 -7.004 26.520 1.00 92.00 234 GLN A CA 1
ATOM 1733 C C . GLN A 1 234 ? -5.382 -8.085 25.753 1.00 92.00 234 GLN A C 1
ATOM 1735 O O . GLN A 1 234 ? -5.958 -8.756 24.897 1.00 92.00 234 GLN A O 1
ATOM 1740 N N . LEU A 1 235 ? -4.103 -8.257 26.074 1.00 90.19 235 LEU A N 1
ATOM 1741 C CA . LEU A 1 235 ? -3.307 -9.387 25.613 1.00 90.19 235 LEU A CA 1
ATOM 1742 C C . LEU A 1 235 ? -3.343 -10.456 26.699 1.00 90.19 235 LEU A C 1
ATOM 1744 O O . LEU A 1 235 ? -2.906 -10.215 27.824 1.00 90.19 235 LEU A O 1
ATOM 1748 N N . VAL A 1 236 ? -3.916 -11.605 26.366 1.00 88.06 236 VAL A N 1
ATOM 1749 C CA . VAL A 1 236 ? -4.091 -12.728 27.288 1.00 88.06 236 VAL A CA 1
ATOM 1750 C C . VAL A 1 236 ? -3.187 -13.856 26.823 1.00 88.06 236 VAL A C 1
ATOM 1752 O O . VAL A 1 236 ? -3.259 -14.239 25.661 1.00 88.06 236 VAL A O 1
ATOM 1755 N N . SER A 1 237 ? -2.358 -14.406 27.705 1.00 84.12 237 SER A N 1
ATOM 1756 C CA . SER A 1 237 ? -1.489 -15.547 27.374 1.00 84.12 237 SER A CA 1
ATOM 1757 C C . SER A 1 237 ? -2.174 -16.897 27.633 1.00 84.12 237 SER A C 1
ATOM 1759 O O . SER A 1 237 ? -1.797 -17.923 27.070 1.00 84.12 237 SER A O 1
ATOM 1761 N N . ASP A 1 238 ? -3.200 -16.906 28.488 1.00 82.62 238 ASP A N 1
ATOM 1762 C CA . ASP A 1 238 ? -3.959 -18.096 28.875 1.00 82.62 238 ASP A CA 1
ATOM 1763 C C . ASP A 1 238 ? -5.139 -18.367 27.924 1.00 82.62 238 ASP A C 1
ATOM 1765 O O . ASP A 1 238 ? -6.142 -17.646 27.908 1.00 82.62 238 ASP A O 1
ATOM 1769 N N . GLY A 1 239 ? -5.032 -19.450 27.152 1.00 79.81 239 GLY A N 1
ATOM 1770 C CA . GLY A 1 239 ? -6.055 -19.867 26.196 1.00 79.81 239 GLY A CA 1
ATOM 1771 C C . GLY A 1 239 ? -7.403 -20.224 26.828 1.00 79.81 239 GLY A C 1
ATOM 1772 O O . GLY A 1 239 ? -8.426 -20.011 26.184 1.00 79.81 239 GLY A O 1
ATOM 1773 N N . GLU A 1 240 ? -7.447 -20.711 28.074 1.00 80.94 240 GLU A N 1
ATOM 1774 C CA . GLU A 1 240 ? -8.723 -21.031 28.736 1.00 80.94 240 GLU A CA 1
ATOM 1775 C C . GLU A 1 240 ? -9.496 -19.759 29.091 1.00 80.94 240 GLU A C 1
ATOM 1777 O O . GLU A 1 240 ? -10.705 -19.698 28.891 1.00 80.94 240 GLU A O 1
ATOM 1782 N N . LYS A 1 241 ? -8.799 -18.698 29.518 1.00 77.88 241 LYS A N 1
ATOM 1783 C CA . LYS A 1 241 ? -9.422 -17.385 29.769 1.00 77.88 241 LYS A CA 1
ATOM 1784 C C . LYS A 1 241 ? -9.929 -16.723 28.491 1.00 77.88 241 LYS A C 1
ATOM 1786 O O . LYS A 1 241 ? -10.868 -15.935 28.546 1.00 77.88 241 LYS A O 1
ATOM 1791 N N . PHE A 1 242 ? -9.299 -17.016 27.355 1.00 82.62 242 PHE A N 1
ATOM 1792 C CA . PHE A 1 242 ? -9.679 -16.445 26.068 1.00 82.62 242 PHE A CA 1
ATOM 1793 C C . PHE A 1 242 ? -10.895 -17.127 25.429 1.00 82.62 242 PHE A C 1
ATOM 1795 O O . PHE A 1 242 ? -11.651 -16.454 24.738 1.00 82.62 242 PHE A O 1
ATOM 1802 N N . LYS A 1 243 ? -11.126 -18.430 25.661 1.00 78.50 243 LYS A N 1
ATOM 1803 C CA . LYS A 1 243 ? -12.245 -19.178 25.042 1.00 78.50 243 LYS A CA 1
ATOM 1804 C C . LYS A 1 243 ? -13.618 -18.541 25.267 1.00 78.50 243 LYS A C 1
ATOM 1806 O O . LYS A 1 243 ? -14.466 -18.614 24.383 1.00 78.50 243 LYS A O 1
ATOM 1811 N N . ASP A 1 244 ? -13.810 -17.912 26.422 1.00 74.50 244 ASP A N 1
ATOM 1812 C CA . ASP A 1 244 ? -15.068 -17.265 26.800 1.00 74.50 244 ASP A CA 1
ATOM 1813 C C . ASP A 1 244 ? -15.089 -15.755 26.482 1.00 74.50 244 ASP A C 1
ATOM 1815 O O . ASP A 1 244 ? -16.091 -15.078 26.726 1.00 74.50 244 ASP A O 1
ATOM 1819 N N . ALA A 1 245 ? -13.997 -15.204 25.941 1.00 78.94 245 ALA A N 1
ATOM 1820 C CA . ALA A 1 245 ? -13.862 -13.787 25.632 1.00 78.94 245 ALA A CA 1
ATOM 1821 C C . ALA A 1 245 ? -14.225 -13.489 24.169 1.00 78.94 245 ALA A C 1
ATOM 1823 O O . ALA A 1 245 ? -13.766 -14.146 23.238 1.00 78.94 245 ALA A O 1
ATOM 1824 N N . ALA A 1 246 ? -15.015 -12.436 23.952 1.00 82.75 246 ALA A N 1
ATOM 1825 C CA . ALA A 1 246 ? -15.215 -11.885 22.617 1.00 82.75 246 ALA A CA 1
ATOM 1826 C C . ALA A 1 246 ? -14.006 -11.026 22.215 1.00 82.75 246 ALA A C 1
ATOM 1828 O O . ALA A 1 246 ? -13.552 -10.186 22.991 1.00 82.75 246 ALA A O 1
ATOM 1829 N N . GLU A 1 247 ? -13.517 -11.200 20.984 1.00 86.31 247 GLU A N 1
ATOM 1830 C CA . GLU A 1 247 ? -12.331 -10.480 20.485 1.00 86.31 247 GLU A CA 1
ATOM 1831 C C . GLU A 1 247 ? -12.535 -8.970 20.382 1.00 86.31 247 GLU A C 1
ATOM 1833 O O . GLU A 1 247 ? -11.595 -8.191 20.530 1.00 86.31 247 GLU A O 1
ATOM 1838 N N . TYR A 1 248 ? -13.777 -8.559 20.139 1.00 90.75 248 TYR A N 1
ATOM 1839 C CA . TYR A 1 248 ? -14.189 -7.171 20.061 1.00 90.75 248 TYR A CA 1
ATOM 1840 C C . TYR A 1 248 ? -15.537 -6.997 20.753 1.00 90.75 248 TYR A C 1
ATOM 1842 O O . TYR A 1 248 ? -16.508 -7.689 20.437 1.00 90.75 248 TYR A O 1
ATOM 1850 N N . VAL A 1 249 ? -15.608 -6.036 21.669 1.00 89.88 249 VAL A N 1
ATOM 1851 C CA . VAL A 1 249 ? -16.840 -5.646 22.354 1.00 89.88 249 VAL A CA 1
ATOM 1852 C C . VAL A 1 249 ? -16.955 -4.133 22.336 1.00 89.88 249 VAL A C 1
ATOM 1854 O O . VAL A 1 249 ? -16.033 -3.433 22.749 1.00 89.88 249 VAL A O 1
ATOM 1857 N N . MET A 1 250 ? -18.114 -3.636 21.910 1.00 88.94 250 MET A N 1
ATOM 1858 C CA . MET A 1 250 ? -18.511 -2.243 22.080 1.00 88.94 250 MET A CA 1
ATOM 1859 C C . MET A 1 250 ? -19.804 -2.185 22.888 1.00 88.94 250 MET A C 1
ATOM 1861 O O . MET A 1 250 ? -20.819 -2.765 22.490 1.00 88.94 250 MET A O 1
ATOM 1865 N N . ASP A 1 251 ? -19.769 -1.511 24.034 1.00 87.12 251 ASP A N 1
ATOM 1866 C CA . ASP A 1 251 ? -20.946 -1.340 24.880 1.00 87.12 251 ASP A CA 1
ATOM 1867 C C . ASP A 1 251 ? -21.864 -0.205 24.377 1.00 87.12 251 ASP A C 1
ATOM 1869 O O . ASP A 1 251 ? -21.560 0.527 23.432 1.00 87.12 251 ASP A O 1
ATOM 1873 N N . LYS A 1 252 ? -23.034 -0.054 25.010 1.00 83.50 252 LYS A N 1
ATOM 1874 C CA . LYS A 1 252 ? -24.026 0.975 24.642 1.00 83.50 252 LYS A CA 1
ATOM 1875 C C . LYS A 1 252 ? -23.561 2.407 24.930 1.00 83.50 252 LYS A C 1
ATOM 1877 O O . LYS A 1 252 ? -24.121 3.337 24.359 1.00 83.50 252 LYS A O 1
ATOM 1882 N N . ASN A 1 253 ? -22.574 2.569 25.806 1.00 83.62 253 ASN A N 1
ATOM 1883 C CA . ASN A 1 253 ? -21.960 3.847 26.150 1.00 83.62 253 ASN A CA 1
ATOM 1884 C C . ASN A 1 253 ? -20.748 4.146 25.247 1.00 83.62 253 ASN A C 1
ATOM 1886 O O . ASN A 1 253 ? -20.110 5.184 25.398 1.00 83.62 253 ASN A O 1
ATOM 1890 N N . GLY A 1 254 ? -20.436 3.250 24.304 1.00 82.69 254 GLY A N 1
ATOM 1891 C CA . GLY A 1 254 ? -19.306 3.348 23.392 1.00 82.69 254 GLY A CA 1
ATOM 1892 C C . GLY A 1 254 ? -17.962 3.000 24.020 1.00 82.69 254 GLY A C 1
ATOM 1893 O O . GLY A 1 254 ? -16.931 3.346 23.442 1.00 82.69 254 GLY A O 1
ATOM 1894 N N . GLY A 1 255 ? -17.934 2.340 25.179 1.00 90.00 255 GLY A N 1
ATOM 1895 C CA . GLY A 1 255 ? -16.735 1.687 25.695 1.00 90.00 255 GLY A CA 1
ATOM 1896 C C . GLY A 1 255 ? -16.338 0.539 24.769 1.00 90.00 255 GLY A C 1
ATOM 1897 O O . GLY A 1 255 ? -17.190 -0.253 24.367 1.00 90.00 255 GLY A O 1
ATOM 1898 N N . VAL A 1 256 ? -15.058 0.467 24.393 1.00 93.62 256 VAL A N 1
ATOM 1899 C CA . VAL A 1 256 ? -14.548 -0.545 23.455 1.00 93.62 256 VAL A CA 1
ATOM 1900 C C . VAL A 1 256 ? -13.454 -1.363 24.122 1.00 93.62 256 VAL A C 1
ATOM 1902 O O . VAL A 1 256 ? -12.496 -0.804 24.655 1.00 93.62 256 VAL A O 1
ATOM 1905 N N . THR A 1 257 ? -13.594 -2.684 24.059 1.00 94.06 257 THR A N 1
ATOM 1906 C CA . THR A 1 257 ? -12.586 -3.647 24.508 1.00 94.06 257 THR A CA 1
ATOM 1907 C C . THR A 1 257 ? -12.196 -4.558 23.350 1.00 94.06 257 THR A C 1
ATOM 1909 O O . THR A 1 257 ? -13.061 -5.115 22.676 1.00 94.06 257 THR A O 1
ATOM 1912 N N . VAL A 1 258 ? -10.893 -4.692 23.126 1.00 94.75 258 VAL A N 1
ATOM 1913 C CA . VAL A 1 258 ? -10.279 -5.633 22.191 1.00 94.75 258 VAL A CA 1
ATOM 1914 C C . VAL A 1 258 ? -9.501 -6.646 23.015 1.00 94.75 258 VAL A C 1
ATOM 1916 O O . VAL A 1 258 ? -8.555 -6.270 23.706 1.00 94.75 258 VAL A O 1
ATOM 1919 N N . THR A 1 259 ? -9.876 -7.916 22.941 1.00 92.88 259 THR A N 1
ATOM 1920 C CA . THR A 1 259 ? -9.211 -8.995 23.679 1.00 92.88 259 THR A CA 1
ATOM 1921 C C . THR A 1 259 ? -8.586 -9.961 22.689 1.00 92.88 259 THR A C 1
ATOM 1923 O O . THR A 1 259 ? -9.237 -10.392 21.743 1.00 92.88 259 THR A O 1
ATOM 1926 N N . VAL A 1 260 ? -7.308 -10.288 22.879 1.00 91.19 260 VAL A N 1
ATOM 1927 C CA . VAL A 1 260 ? -6.537 -11.102 21.935 1.00 91.19 260 VAL A CA 1
ATOM 1928 C C . VAL A 1 260 ? -5.698 -12.125 22.687 1.00 91.19 260 VAL A C 1
ATOM 1930 O O . VAL A 1 260 ? -5.003 -11.786 23.645 1.00 91.19 260 VAL A O 1
ATOM 1933 N N . LEU A 1 261 ? -5.740 -13.375 22.224 1.00 89.69 261 LEU A N 1
ATOM 1934 C CA . LEU A 1 261 ? -4.848 -14.431 22.688 1.00 89.69 261 LEU A CA 1
ATOM 1935 C C . LEU A 1 261 ? -3.448 -14.207 22.113 1.00 89.69 261 LEU A C 1
ATOM 1937 O O . LEU A 1 261 ? -3.245 -14.292 20.903 1.00 89.69 261 LEU A O 1
ATOM 1941 N N . TRP A 1 262 ? -2.484 -13.919 22.980 1.00 86.19 262 TRP A N 1
ATOM 1942 C CA . TRP A 1 262 ? -1.095 -13.708 22.601 1.00 86.19 262 TRP A CA 1
ATOM 1943 C C . TRP A 1 262 ? -0.363 -15.050 22.505 1.00 86.19 262 TRP A C 1
ATOM 1945 O O . TRP A 1 262 ? 0.128 -15.589 23.495 1.00 86.19 262 TRP A O 1
ATOM 1955 N N . ASN A 1 263 ? -0.322 -15.615 21.299 1.00 84.62 263 ASN A N 1
ATOM 1956 C CA . ASN A 1 263 ? 0.384 -16.857 20.991 1.00 84.62 263 ASN A CA 1
ATOM 1957 C C . ASN A 1 263 ? 0.928 -16.844 19.550 1.00 84.62 263 ASN A C 1
ATOM 1959 O O . ASN A 1 263 ? 0.722 -15.890 18.805 1.00 84.62 263 ASN A O 1
ATOM 1963 N N . GLU A 1 264 ? 1.593 -17.924 19.142 1.00 79.94 264 GLU A N 1
ATOM 1964 C CA . GLU A 1 264 ? 2.152 -18.080 17.787 1.00 79.94 264 GLU A CA 1
ATOM 1965 C C . GLU A 1 264 ? 1.091 -18.076 16.671 1.00 79.94 264 GLU A C 1
ATOM 1967 O O . GLU A 1 264 ? 1.421 -17.845 15.512 1.00 79.94 264 GLU A O 1
ATOM 1972 N N . ASN A 1 265 ? -0.186 -18.285 17.009 1.00 81.62 265 ASN A N 1
ATOM 1973 C CA . ASN A 1 265 ? -1.296 -18.261 16.055 1.00 81.62 265 ASN A CA 1
ATOM 1974 C C . ASN A 1 265 ? -1.887 -16.854 15.864 1.00 81.62 265 ASN A C 1
ATOM 1976 O O . ASN A 1 265 ? -2.797 -16.683 15.046 1.00 81.62 265 ASN A O 1
ATOM 1980 N N . LEU A 1 266 ? -1.428 -15.851 16.624 1.00 84.81 266 LEU A N 1
ATOM 1981 C CA . LEU A 1 266 ? -1.868 -14.477 16.436 1.00 84.81 266 LEU A CA 1
ATOM 1982 C C . LEU A 1 266 ? -1.251 -13.905 15.162 1.00 84.81 266 LEU A C 1
ATOM 1984 O O . LEU A 1 266 ? -0.116 -13.430 15.144 1.00 84.81 266 LEU A O 1
ATOM 1988 N N . ASP A 1 267 ? -2.047 -13.912 14.102 1.00 88.12 267 ASP A N 1
ATOM 1989 C CA . ASP A 1 267 ? -1.687 -13.265 12.853 1.00 88.12 267 ASP A CA 1
ATOM 1990 C C . ASP A 1 267 ? -1.582 -11.735 13.016 1.00 88.12 267 ASP A C 1
ATOM 1992 O O . ASP A 1 267 ? -2.456 -11.069 13.587 1.00 88.12 267 ASP A O 1
ATOM 1996 N N . PHE A 1 268 ? -0.501 -11.168 12.480 1.00 90.00 268 PHE A N 1
ATOM 1997 C CA . PHE A 1 268 ? -0.216 -9.737 12.546 1.00 90.00 268 PHE A CA 1
ATOM 1998 C C . PHE A 1 268 ? -1.287 -8.910 11.825 1.00 90.00 268 PHE A C 1
ATOM 2000 O O . PHE A 1 268 ? -1.743 -7.895 12.360 1.00 90.00 268 PHE A O 1
ATOM 2007 N N . ALA A 1 269 ? -1.747 -9.363 10.653 1.00 91.38 269 ALA A N 1
ATOM 2008 C CA . ALA A 1 269 ? -2.786 -8.665 9.901 1.00 91.38 269 ALA A CA 1
ATOM 2009 C C . ALA A 1 269 ? -4.121 -8.665 10.658 1.00 91.38 269 ALA A C 1
ATOM 2011 O O . ALA A 1 269 ? -4.811 -7.641 10.714 1.00 91.38 269 ALA A O 1
ATOM 2012 N N . ARG A 1 270 ? -4.457 -9.780 11.318 1.00 91.06 270 ARG A N 1
ATOM 2013 C CA . ARG A 1 270 ? -5.619 -9.874 12.210 1.00 91.06 270 ARG A CA 1
ATOM 2014 C C . ARG A 1 270 ? -5.547 -8.877 13.366 1.00 91.06 270 ARG A C 1
ATOM 2016 O O . ARG A 1 270 ? -6.532 -8.181 13.615 1.00 91.06 270 ARG A O 1
ATOM 2023 N N . PHE A 1 271 ? -4.402 -8.766 14.042 1.00 93.69 271 PHE A N 1
ATOM 2024 C CA . PHE A 1 271 ? -4.231 -7.802 15.133 1.00 93.69 271 PHE A CA 1
ATOM 2025 C C . PHE A 1 271 ? -4.392 -6.352 14.647 1.00 93.69 271 PHE A C 1
ATOM 2027 O O . PHE A 1 271 ? -5.151 -5.580 15.236 1.00 93.69 271 PHE A O 1
ATOM 2034 N N . CYS A 1 272 ? -3.757 -5.991 13.527 1.00 95.69 272 CYS A N 1
ATOM 2035 C CA . CYS A 1 272 ? -3.905 -4.667 12.920 1.00 95.69 272 CYS A CA 1
ATOM 2036 C C . CYS A 1 272 ? -5.356 -4.357 12.521 1.00 95.69 272 CYS A C 1
ATOM 2038 O O . CYS A 1 272 ? -5.808 -3.226 12.720 1.00 95.69 272 CYS A O 1
ATOM 2040 N N . ARG A 1 273 ? -6.109 -5.344 12.018 1.00 94.50 273 ARG A N 1
ATOM 2041 C CA . ARG A 1 273 ? -7.528 -5.187 11.659 1.00 94.50 273 ARG A CA 1
ATOM 2042 C C . ARG A 1 273 ? -8.398 -4.910 12.882 1.00 94.50 273 ARG A C 1
ATOM 2044 O O . ARG A 1 273 ? -9.200 -3.982 12.850 1.00 94.50 273 ARG A O 1
ATOM 2051 N N . LEU A 1 274 ? -8.197 -5.648 13.976 1.00 94.31 274 LEU A N 1
ATOM 2052 C CA . LEU A 1 274 ? -8.922 -5.424 15.233 1.00 94.31 274 LEU A CA 1
ATOM 2053 C C . LEU A 1 274 ? -8.648 -4.026 15.802 1.00 94.31 274 LEU A C 1
ATOM 2055 O O . LEU A 1 274 ? -9.583 -3.306 16.145 1.00 94.31 274 LEU A O 1
ATOM 2059 N N . VAL A 1 275 ? -7.378 -3.619 15.863 1.00 95.94 275 VAL A N 1
ATOM 2060 C CA . VAL A 1 275 ? -6.970 -2.315 16.411 1.00 95.94 275 VAL A CA 1
ATOM 2061 C C . VAL A 1 275 ? -7.500 -1.156 15.567 1.00 95.94 275 VAL A C 1
ATOM 2063 O O . VAL A 1 275 ? -8.134 -0.243 16.099 1.00 95.94 275 VAL A O 1
ATOM 2066 N N . SER A 1 276 ? -7.247 -1.177 14.256 1.00 96.69 276 SER A N 1
ATOM 2067 C CA . SER A 1 276 ? -7.667 -0.096 13.355 1.00 96.69 276 SER A CA 1
ATOM 2068 C C . SER A 1 276 ? -9.191 -0.009 13.243 1.00 96.69 276 SER A C 1
ATOM 2070 O O . SER A 1 276 ? -9.749 1.088 13.305 1.00 96.69 276 SER A O 1
ATOM 2072 N N . GLY A 1 277 ? -9.874 -1.156 13.182 1.00 95.06 277 GLY A N 1
ATOM 2073 C CA . GLY A 1 277 ? -11.328 -1.232 13.170 1.00 95.06 277 GLY A CA 1
ATOM 2074 C C . GLY A 1 277 ? -11.967 -0.728 14.468 1.00 95.06 277 GLY A C 1
ATOM 2075 O O . GLY A 1 277 ? -12.961 0.004 14.415 1.00 95.06 277 GLY A O 1
ATOM 2076 N N . ALA A 1 278 ? -11.392 -1.065 15.627 1.00 95.06 278 ALA A N 1
ATOM 2077 C CA . ALA A 1 278 ? -11.846 -0.564 16.922 1.00 95.06 278 ALA A CA 1
ATOM 2078 C C . ALA A 1 278 ? -11.690 0.955 17.033 1.00 95.06 278 ALA A C 1
ATOM 2080 O O . ALA A 1 278 ? -12.617 1.637 17.476 1.00 95.06 278 ALA A O 1
ATOM 2081 N N . LEU A 1 279 ? -10.546 1.484 16.587 1.00 95.69 279 LEU A N 1
ATOM 2082 C CA . LEU A 1 279 ? -10.261 2.914 16.619 1.00 95.69 279 LEU A CA 1
ATOM 2083 C C . LEU A 1 279 ? -11.202 3.710 15.711 1.00 95.69 279 LEU A C 1
ATOM 2085 O O . LEU A 1 279 ? -11.776 4.695 16.172 1.00 95.69 279 LEU A O 1
ATOM 2089 N N . LEU A 1 280 ? -11.446 3.243 14.480 1.00 95.50 280 LEU A N 1
ATOM 2090 C CA . LEU A 1 280 ? -12.414 3.864 13.570 1.00 95.50 280 LEU A CA 1
ATOM 2091 C C . LEU A 1 280 ? -13.797 3.985 14.222 1.00 95.50 280 LEU A C 1
ATOM 2093 O O . LEU A 1 280 ? -14.346 5.082 14.321 1.00 95.50 280 LEU A O 1
ATOM 2097 N N . ARG A 1 281 ? -14.350 2.862 14.694 1.00 94.25 281 ARG A N 1
ATOM 2098 C CA . ARG A 1 281 ? -15.707 2.802 15.263 1.00 94.25 281 ARG A CA 1
ATOM 2099 C C . ARG A 1 281 ? -15.828 3.665 16.519 1.00 94.25 281 ARG A C 1
ATOM 2101 O O . ARG A 1 281 ? -16.814 4.383 16.683 1.00 94.25 281 ARG A O 1
ATOM 2108 N N . LYS A 1 282 ? -14.807 3.650 17.381 1.00 94.62 282 LYS A N 1
ATOM 2109 C CA . LYS A 1 282 ? -14.765 4.479 18.591 1.00 94.62 282 LYS A CA 1
ATOM 2110 C C . LYS A 1 282 ? -14.699 5.969 18.263 1.00 94.62 282 LYS A C 1
ATOM 2112 O O . LYS A 1 282 ? -15.434 6.749 18.863 1.00 94.62 282 LYS A O 1
ATOM 2117 N N . MET A 1 283 ? -13.875 6.368 17.295 1.00 93.69 283 MET A N 1
ATOM 2118 C CA . MET A 1 283 ? -13.809 7.762 16.857 1.00 93.69 283 MET A CA 1
ATOM 2119 C C . MET A 1 283 ? -15.134 8.228 16.248 1.00 93.69 283 MET A C 1
ATOM 2121 O O . MET A 1 283 ? -15.602 9.309 16.595 1.00 93.69 283 MET A O 1
ATOM 2125 N N . ILE A 1 284 ? -15.785 7.414 15.409 1.00 93.06 284 ILE A N 1
ATOM 2126 C CA . ILE A 1 284 ? -17.118 7.739 14.871 1.00 93.06 284 ILE A CA 1
ATOM 2127 C C . ILE A 1 284 ? -18.125 7.931 16.009 1.00 93.06 284 ILE A C 1
ATOM 2129 O O . ILE A 1 284 ? -18.886 8.899 16.008 1.00 93.06 284 ILE A O 1
ATOM 2133 N N . PHE A 1 285 ? -18.110 7.054 17.012 1.00 92.75 285 PHE A N 1
ATOM 2134 C CA . PHE A 1 285 ? -18.996 7.191 18.161 1.00 92.75 285 PHE A CA 1
ATOM 2135 C C . PHE A 1 285 ? -18.755 8.484 18.939 1.00 92.75 285 PHE A C 1
ATOM 2137 O O . PHE A 1 285 ? -19.705 9.216 19.198 1.00 92.75 285 PHE A O 1
ATOM 2144 N N . GLU A 1 286 ? -17.509 8.812 19.278 1.00 91.06 286 GLU A N 1
ATOM 2145 C CA . GLU A 1 286 ? -17.224 10.010 20.075 1.00 91.06 286 GLU A CA 1
ATOM 2146 C C . GLU A 1 286 ? -17.436 11.320 19.310 1.00 91.06 286 GLU A C 1
ATOM 2148 O O . GLU A 1 286 ? -17.813 12.326 19.910 1.00 91.06 286 GLU A O 1
ATOM 2153 N N . ARG A 1 287 ? -17.209 11.330 17.992 1.00 89.25 287 ARG A N 1
ATOM 2154 C CA . ARG A 1 287 ? -17.357 12.536 17.164 1.00 89.25 287 ARG A CA 1
ATOM 2155 C C . ARG A 1 287 ? -18.779 12.741 16.648 1.00 89.25 287 ARG A C 1
ATOM 2157 O O . ARG A 1 287 ? -19.208 13.883 16.498 1.00 89.25 287 ARG A O 1
ATOM 2164 N N . ASN A 1 288 ? -19.517 11.661 16.388 1.00 87.62 288 ASN A N 1
ATOM 2165 C CA . ASN A 1 288 ? -20.819 11.715 15.717 1.00 87.62 288 ASN A CA 1
ATOM 2166 C C . ASN A 1 288 ? -21.972 11.153 16.567 1.00 87.62 288 ASN A C 1
ATOM 2168 O O . ASN A 1 288 ? -23.128 11.281 16.163 1.00 87.62 288 ASN A O 1
ATOM 2172 N N . GLY A 1 289 ? -21.692 10.529 17.716 1.00 86.31 289 GLY A N 1
ATOM 2173 C CA . GLY A 1 289 ? -22.697 9.933 18.606 1.00 86.31 289 GLY A CA 1
ATOM 2174 C C . GLY A 1 289 ? -23.361 8.671 18.047 1.00 86.31 289 GLY A C 1
ATOM 2175 O O . GLY A 1 289 ? -24.446 8.300 18.495 1.00 86.31 289 GLY A O 1
ATOM 2176 N N . ARG A 1 290 ? -22.761 8.036 17.032 1.00 85.38 290 ARG A N 1
ATOM 2177 C CA . ARG A 1 290 ? -23.339 6.893 16.306 1.00 85.38 290 ARG A CA 1
ATOM 2178 C C . ARG A 1 290 ? -22.543 5.620 16.550 1.00 85.38 290 ARG A C 1
ATOM 2180 O O . ARG A 1 290 ? -21.318 5.636 16.521 1.00 85.38 290 ARG A O 1
ATOM 2187 N N . ILE A 1 291 ? -23.246 4.511 16.761 1.00 86.19 291 ILE A N 1
ATOM 2188 C CA . ILE A 1 291 ? -22.631 3.190 16.916 1.00 86.19 291 ILE A CA 1
ATOM 2189 C C . ILE A 1 291 ? -22.572 2.518 15.545 1.00 86.19 291 ILE A C 1
ATOM 2191 O O . ILE A 1 291 ? -23.607 2.116 15.016 1.00 86.19 291 ILE A O 1
ATOM 2195 N N . VAL A 1 292 ? -21.360 2.344 15.017 1.00 86.56 292 VAL A N 1
ATOM 2196 C CA . VAL A 1 292 ? -21.093 1.560 13.804 1.00 86.56 292 VAL A CA 1
ATOM 2197 C C . VAL A 1 292 ? -20.622 0.173 14.223 1.00 86.56 292 VAL A C 1
ATOM 2199 O O . VAL A 1 292 ? -19.573 0.034 14.850 1.00 86.56 292 VAL A O 1
ATOM 2202 N N . ARG A 1 293 ? -21.418 -0.859 13.923 1.00 79.81 293 ARG A N 1
ATOM 2203 C CA . ARG A 1 293 ? -21.086 -2.249 14.284 1.00 79.81 293 ARG A CA 1
ATOM 2204 C C . ARG A 1 293 ? -20.229 -2.918 13.216 1.00 79.81 293 ARG A C 1
ATOM 2206 O O . ARG A 1 293 ? -19.175 -3.469 13.522 1.00 79.81 293 ARG A O 1
ATOM 2213 N N . GLU A 1 294 ? -20.661 -2.812 11.969 1.00 85.75 294 GLU A N 1
ATOM 2214 C CA . GLU A 1 294 ? -20.013 -3.429 10.817 1.00 85.75 294 GLU A CA 1
ATOM 2215 C C . GLU A 1 294 ? -19.612 -2.341 9.826 1.00 85.75 294 GLU A C 1
ATOM 2217 O O . GLU A 1 294 ? -20.424 -1.483 9.488 1.00 85.75 294 GLU A O 1
ATOM 2222 N N . CYS A 1 295 ? -18.356 -2.389 9.389 1.00 91.62 295 CYS A N 1
ATOM 2223 C CA . CYS A 1 295 ? -17.838 -1.565 8.307 1.00 91.62 295 CYS A CA 1
ATOM 2224 C C . CYS A 1 295 ? -17.716 -2.437 7.048 1.00 91.62 295 CYS A C 1
ATOM 2226 O O . CYS A 1 295 ? -17.540 -3.654 7.163 1.00 91.62 295 CYS A O 1
ATOM 2228 N N . PRO A 1 296 ? -17.747 -1.849 5.841 1.00 95.25 296 PRO A N 1
ATOM 2229 C CA . PRO A 1 296 ? -17.409 -2.573 4.625 1.00 95.25 296 PRO A CA 1
ATOM 2230 C C . PRO A 1 296 ? -16.028 -3.232 4.730 1.00 95.25 296 PRO A C 1
ATOM 2232 O O . PRO A 1 296 ? -15.059 -2.587 5.140 1.00 95.25 296 PRO A O 1
ATOM 2235 N N . MET A 1 297 ? -15.928 -4.496 4.309 1.00 95.44 297 MET A N 1
ATOM 2236 C CA . MET A 1 297 ? -14.694 -5.288 4.414 1.00 95.44 297 MET A CA 1
ATOM 2237 C C . MET A 1 297 ? -13.506 -4.603 3.728 1.00 95.44 297 MET A C 1
ATOM 2239 O O . MET A 1 297 ? -12.411 -4.591 4.280 1.00 95.44 297 MET A O 1
ATOM 2243 N N . TRP A 1 298 ? -13.712 -3.968 2.569 1.00 96.56 298 TRP A N 1
ATOM 2244 C CA . TRP A 1 298 ? -12.639 -3.247 1.876 1.00 96.56 298 TRP A CA 1
ATOM 2245 C C . TRP A 1 298 ? -12.028 -2.127 2.735 1.00 96.56 298 TRP A C 1
ATOM 2247 O O . TRP A 1 298 ? -10.823 -1.897 2.676 1.00 96.56 298 TRP A O 1
ATOM 2257 N N . LEU A 1 299 ? -12.838 -1.436 3.549 1.00 97.25 299 LEU A N 1
ATOM 2258 C CA . LEU A 1 299 ? -12.385 -0.312 4.368 1.00 97.25 299 LEU A CA 1
ATOM 2259 C C . LEU A 1 299 ? -11.655 -0.806 5.618 1.00 97.25 299 LEU A C 1
ATOM 2261 O O . LEU A 1 299 ? -10.574 -0.304 5.924 1.00 97.25 299 LEU A O 1
ATOM 2265 N N . ASP A 1 300 ? -12.217 -1.802 6.310 1.00 95.56 300 ASP A N 1
ATOM 2266 C CA . ASP A 1 300 ? -11.543 -2.447 7.446 1.00 95.56 300 ASP A CA 1
ATOM 2267 C C . ASP A 1 300 ? -10.200 -3.057 6.998 1.00 95.56 300 ASP A C 1
ATOM 2269 O O . ASP A 1 300 ? -9.191 -2.923 7.695 1.00 95.56 300 ASP A O 1
ATOM 2273 N N . GLU A 1 301 ? -10.154 -3.668 5.810 1.00 97.44 301 GLU A N 1
ATOM 2274 C CA . GLU A 1 301 ? -8.909 -4.188 5.247 1.00 97.44 301 GLU A CA 1
ATOM 2275 C C . GLU A 1 301 ? -7.929 -3.076 4.894 1.00 97.44 301 GLU A C 1
ATOM 2277 O O . GLU A 1 301 ? -6.769 -3.143 5.290 1.00 97.44 301 GLU A O 1
ATOM 2282 N N . ALA A 1 302 ? -8.370 -2.023 4.206 1.00 97.69 302 ALA A N 1
ATOM 2283 C CA . ALA A 1 302 ? -7.488 -0.931 3.816 1.00 97.69 302 ALA A CA 1
ATOM 2284 C C . ALA A 1 302 ? -6.830 -0.251 5.027 1.00 97.69 302 ALA A C 1
ATOM 2286 O O . ALA A 1 302 ? -5.638 0.063 4.995 1.00 97.69 302 ALA A O 1
ATOM 2287 N N . LEU A 1 303 ? -7.589 -0.046 6.109 1.00 97.81 303 LEU A N 1
ATOM 2288 C CA . LEU A 1 303 ? -7.078 0.513 7.361 1.00 97.81 303 LEU A CA 1
ATOM 2289 C C . LEU A 1 303 ? -6.106 -0.445 8.055 1.00 97.81 303 LEU A C 1
ATOM 2291 O O . LEU A 1 303 ? -5.058 -0.003 8.533 1.00 97.81 303 LEU A O 1
ATOM 2295 N N . SER A 1 304 ? -6.416 -1.745 8.058 1.00 97.31 304 SER A N 1
ATOM 2296 C CA . SER A 1 304 ? -5.511 -2.775 8.567 1.00 97.31 304 SER A CA 1
ATOM 2297 C C . SER A 1 304 ? -4.188 -2.774 7.809 1.00 97.31 304 SER A C 1
ATOM 2299 O O . SER A 1 304 ? -3.129 -2.638 8.416 1.00 97.31 304 SER A O 1
ATOM 2301 N N . VAL A 1 305 ? -4.230 -2.876 6.481 1.00 97.25 305 VAL A N 1
ATOM 2302 C CA . VAL A 1 305 ? -3.040 -2.945 5.624 1.00 97.25 305 VAL A CA 1
ATOM 2303 C C . VAL A 1 305 ? -2.241 -1.643 5.700 1.00 97.25 305 VAL A C 1
ATOM 2305 O O . VAL A 1 305 ? -1.015 -1.673 5.778 1.00 97.25 305 VAL A O 1
ATOM 2308 N N . SER A 1 306 ? -2.908 -0.487 5.772 1.00 96.75 306 SER A N 1
ATOM 2309 C CA . SER A 1 306 ? -2.242 0.803 5.992 1.00 96.75 306 SER A CA 1
ATOM 2310 C C . SER A 1 306 ? -1.482 0.835 7.324 1.00 96.75 306 SER A C 1
ATOM 2312 O O . SER A 1 306 ? -0.351 1.325 7.372 1.00 96.75 306 SER A O 1
ATOM 2314 N N . LEU A 1 307 ? -2.054 0.274 8.396 1.00 96.94 307 LEU A N 1
ATOM 2315 C CA . LEU A 1 307 ? -1.370 0.135 9.684 1.00 96.94 307 LEU A CA 1
ATOM 2316 C C . LEU A 1 307 ? -0.201 -0.859 9.607 1.00 96.94 307 LEU A C 1
ATOM 2318 O O . LEU A 1 307 ? 0.880 -0.576 10.127 1.00 96.94 307 LEU A O 1
ATOM 2322 N N . GLN A 1 308 ? -0.380 -1.988 8.921 1.00 95.00 308 GLN A N 1
ATOM 2323 C CA . GLN A 1 308 ? 0.683 -2.973 8.714 1.00 95.00 308 GLN A CA 1
ATOM 2324 C C . GLN A 1 308 ? 1.883 -2.357 7.980 1.00 95.00 308 GLN A C 1
ATOM 2326 O O . GLN A 1 308 ? 3.014 -2.520 8.431 1.00 95.00 308 GLN A O 1
ATOM 2331 N N . CYS A 1 309 ? 1.647 -1.560 6.932 1.00 92.62 309 CYS A N 1
ATOM 2332 C CA . CYS A 1 309 ? 2.687 -0.831 6.198 1.00 92.62 309 CYS A CA 1
ATOM 2333 C C . CYS A 1 309 ? 3.477 0.170 7.057 1.00 92.62 309 CYS A C 1
ATOM 2335 O O . CYS A 1 309 ? 4.627 0.466 6.736 1.00 92.62 309 CYS A O 1
ATOM 2337 N N . ARG A 1 310 ? 2.885 0.709 8.133 1.00 91.00 310 ARG A N 1
ATOM 2338 C CA . ARG A 1 310 ? 3.589 1.583 9.092 1.00 91.00 310 ARG A CA 1
ATOM 2339 C C . ARG A 1 310 ? 4.403 0.785 10.101 1.00 91.00 310 ARG A C 1
ATOM 2341 O O . ARG A 1 310 ? 5.537 1.135 10.416 1.00 91.00 310 ARG A O 1
ATOM 2348 N N . ALA A 1 311 ? 3.823 -0.297 10.607 1.00 88.31 311 ALA A N 1
ATOM 2349 C CA . ALA A 1 311 ? 4.435 -1.100 11.653 1.00 88.31 311 ALA A CA 1
ATOM 2350 C C . ALA A 1 311 ? 5.533 -2.051 11.125 1.00 88.31 311 ALA A C 1
ATOM 2352 O O . ALA A 1 311 ? 6.501 -2.312 11.849 1.00 88.31 311 ALA A O 1
ATOM 2353 N N . LYS A 1 312 ? 5.426 -2.527 9.874 1.00 85.69 312 LYS A N 1
ATOM 2354 C CA . LYS A 1 312 ? 6.370 -3.440 9.209 1.00 85.69 312 LYS A CA 1
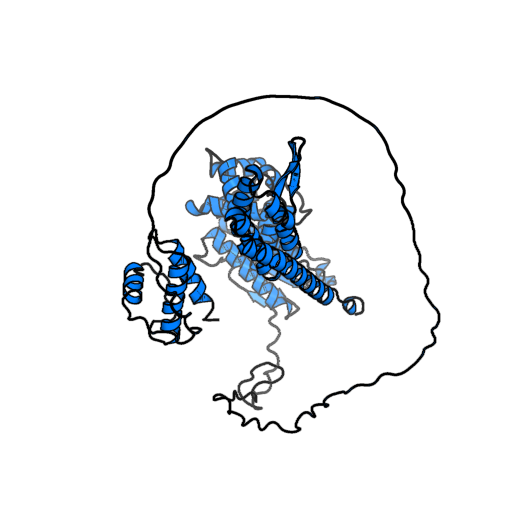ATOM 2355 C C . LYS A 1 312 ? 7.079 -2.745 8.039 1.00 85.69 312 LYS A C 1
ATOM 2357 O O . LYS A 1 312 ? 6.458 -2.343 7.059 1.00 85.69 312 LYS A O 1
ATOM 2362 N N . PHE A 1 313 ? 8.406 -2.651 8.123 1.00 76.94 313 PHE A N 1
ATOM 2363 C CA . PHE A 1 313 ? 9.234 -2.075 7.061 1.00 76.94 313 PHE A CA 1
ATOM 2364 C C . PHE A 1 313 ? 9.158 -2.910 5.770 1.00 76.94 313 PHE A C 1
ATOM 2366 O O . PHE A 1 313 ? 9.155 -4.136 5.833 1.00 76.94 313 PHE A O 1
ATOM 2373 N N . GLY A 1 314 ? 9.128 -2.250 4.608 1.00 76.31 314 GLY A N 1
ATOM 2374 C CA . GLY A 1 314 ? 9.179 -2.895 3.286 1.00 76.31 314 GLY A CA 1
ATOM 2375 C C . GLY A 1 314 ? 7.831 -3.338 2.704 1.00 76.31 314 GLY A C 1
ATOM 2376 O O . GLY A 1 314 ? 7.697 -3.378 1.485 1.00 76.31 314 GLY A O 1
ATOM 2377 N N . MET A 1 315 ? 6.804 -3.548 3.535 1.00 85.62 315 MET A N 1
ATOM 2378 C CA . MET A 1 315 ? 5.500 -4.074 3.095 1.00 85.62 315 MET A CA 1
ATOM 2379 C C . MET A 1 315 ? 4.804 -3.204 2.035 1.00 85.62 315 MET A C 1
ATOM 2381 O O . MET A 1 315 ? 4.165 -3.709 1.118 1.00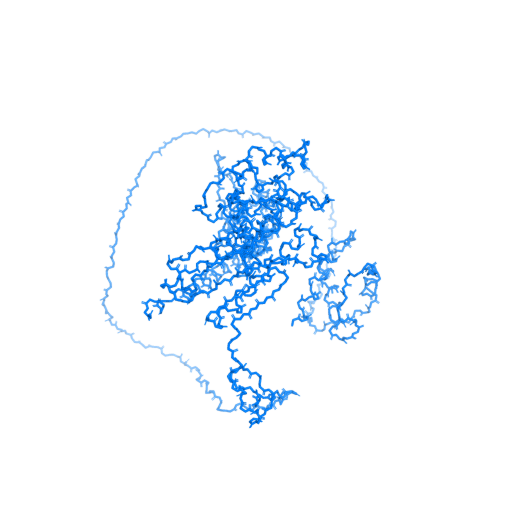 85.62 315 MET A O 1
ATOM 2385 N N . LEU A 1 316 ? 4.961 -1.881 2.119 1.00 85.94 316 LEU A N 1
ATOM 2386 C CA . LEU A 1 316 ? 4.396 -0.963 1.131 1.00 85.94 316 LEU A CA 1
ATOM 2387 C C . LEU A 1 316 ? 5.013 -1.140 -0.269 1.00 85.94 316 LEU A C 1
ATOM 2389 O O . LEU A 1 316 ? 4.315 -0.954 -1.263 1.00 85.94 316 LEU A O 1
ATOM 2393 N N . GLY A 1 317 ? 6.303 -1.487 -0.338 1.00 83.31 317 GLY A N 1
ATOM 2394 C CA . GLY A 1 317 ? 6.992 -1.795 -1.593 1.00 83.31 317 GLY A CA 1
ATOM 2395 C C . GLY A 1 317 ? 6.535 -3.135 -2.164 1.00 83.31 317 GLY A C 1
ATOM 2396 O O . GLY A 1 317 ? 6.192 -3.199 -3.337 1.00 83.31 317 GLY A O 1
ATOM 2397 N N . GLU A 1 318 ? 6.406 -4.163 -1.317 1.00 85.44 318 GLU A N 1
ATOM 2398 C CA . GLU A 1 318 ? 5.885 -5.485 -1.709 1.00 85.44 318 GLU A CA 1
ATOM 2399 C C . GLU A 1 318 ? 4.487 -5.376 -2.350 1.00 85.44 318 GLU A C 1
ATOM 2401 O O . GLU A 1 318 ? 4.250 -5.891 -3.442 1.00 85.44 318 GLU A O 1
ATOM 2406 N N . LEU A 1 319 ? 3.571 -4.622 -1.729 1.00 89.69 319 LEU A N 1
ATOM 2407 C CA . LEU A 1 319 ? 2.224 -4.396 -2.273 1.00 89.69 319 LEU A CA 1
ATOM 2408 C C . LEU A 1 319 ? 2.239 -3.588 -3.579 1.00 89.69 319 LEU A C 1
ATOM 2410 O O . LEU A 1 319 ? 1.379 -3.785 -4.446 1.00 89.69 319 LEU A O 1
ATOM 2414 N N . ALA A 1 320 ? 3.205 -2.678 -3.736 1.00 87.44 320 ALA A N 1
ATOM 2415 C CA . ALA A 1 320 ? 3.364 -1.901 -4.960 1.00 87.44 320 ALA A CA 1
ATOM 2416 C C . ALA A 1 320 ? 3.920 -2.768 -6.095 1.00 87.44 320 ALA A C 1
ATOM 2418 O O . ALA A 1 320 ? 3.450 -2.655 -7.225 1.00 87.44 320 ALA A O 1
ATOM 2419 N N . ASP A 1 321 ? 4.834 -3.688 -5.790 1.00 83.56 321 ASP A N 1
ATOM 2420 C CA . ASP A 1 321 ? 5.354 -4.664 -6.743 1.00 83.56 321 ASP A CA 1
ATOM 2421 C C . ASP A 1 321 ? 4.260 -5.631 -7.209 1.00 83.56 321 ASP A C 1
ATOM 2423 O O . ASP A 1 321 ? 4.122 -5.834 -8.419 1.00 83.56 321 ASP A O 1
ATOM 2427 N N . ILE A 1 322 ? 3.419 -6.143 -6.298 1.00 87.62 322 ILE A N 1
ATOM 2428 C CA . ILE A 1 322 ? 2.228 -6.947 -6.646 1.00 87.62 322 ILE A CA 1
ATOM 2429 C C . ILE A 1 322 ? 1.344 -6.180 -7.636 1.00 87.62 322 ILE A C 1
ATOM 2431 O O . ILE A 1 322 ? 0.963 -6.707 -8.684 1.00 87.62 322 ILE A O 1
ATOM 2435 N N . SER A 1 323 ? 1.077 -4.909 -7.334 1.00 88.44 323 SER A N 1
ATOM 2436 C CA . SER A 1 323 ? 0.158 -4.070 -8.114 1.00 88.44 323 SER A CA 1
ATOM 2437 C C . SER A 1 323 ? 0.763 -3.551 -9.420 1.00 88.44 323 SER A C 1
ATOM 2439 O O . SER A 1 323 ? 0.044 -3.159 -10.336 1.00 88.44 323 SER A O 1
ATOM 2441 N N . SER A 1 324 ? 2.093 -3.561 -9.534 1.00 82.50 324 SER A N 1
ATOM 2442 C CA . SER A 1 324 ? 2.797 -3.264 -10.782 1.00 82.50 324 SER A CA 1
ATOM 2443 C C . SER A 1 324 ? 2.689 -4.408 -11.796 1.00 82.50 324 SER A C 1
ATOM 2445 O O . SER A 1 324 ? 2.686 -4.158 -13.000 1.00 82.50 324 SER A O 1
ATOM 2447 N N . ARG A 1 325 ? 2.571 -5.655 -11.313 1.00 82.94 325 ARG A N 1
ATOM 2448 C CA . ARG A 1 325 ? 2.375 -6.858 -12.143 1.00 82.94 325 ARG A CA 1
ATOM 2449 C C . ARG A 1 325 ? 0.907 -7.093 -12.454 1.00 82.94 325 ARG A C 1
ATOM 2451 O O . ARG A 1 325 ? 0.571 -7.497 -13.560 1.00 82.94 325 ARG A O 1
ATOM 2458 N N . THR A 1 326 ? 0.052 -6.830 -11.472 1.00 85.19 326 THR A N 1
ATOM 2459 C CA . THR A 1 326 ? -1.399 -6.974 -11.577 1.00 85.19 326 THR A CA 1
ATOM 2460 C C . THR A 1 326 ? -2.028 -5.621 -11.270 1.00 85.19 326 THR A C 1
ATOM 2462 O O . THR A 1 326 ? -2.178 -5.293 -10.094 1.00 85.19 326 THR A O 1
ATOM 2465 N N . PRO A 1 327 ? -2.349 -4.808 -12.295 1.00 83.06 327 PRO A N 1
ATOM 2466 C CA . PRO A 1 327 ? -2.918 -3.483 -12.089 1.00 83.06 327 PRO A CA 1
ATOM 2467 C C . PRO A 1 327 ? -4.134 -3.526 -11.155 1.00 83.06 327 PRO A C 1
ATOM 2469 O O . PRO A 1 327 ? -4.943 -4.451 -11.284 1.00 83.06 327 PRO A O 1
ATOM 2472 N N . PRO A 1 328 ? -4.294 -2.539 -10.252 1.00 88.69 328 PRO A N 1
ATOM 2473 C CA . PRO A 1 328 ? -5.406 -2.538 -9.317 1.00 88.69 328 PRO A CA 1
ATOM 2474 C C . PRO A 1 328 ? -6.773 -2.608 -9.998 1.00 88.69 328 PRO A C 1
ATOM 2476 O O . PRO A 1 328 ? -6.991 -1.989 -11.046 1.00 88.69 328 PRO A O 1
ATOM 2479 N N . ARG A 1 329 ? -7.714 -3.322 -9.374 1.00 91.69 329 ARG A N 1
ATOM 2480 C CA . ARG A 1 329 ? -9.095 -3.427 -9.873 1.00 91.69 329 ARG A CA 1
ATOM 2481 C C . ARG A 1 329 ? -9.806 -2.073 -9.872 1.00 91.69 329 ARG A C 1
ATOM 2483 O O . ARG A 1 329 ? -9.474 -1.148 -9.128 1.00 91.69 329 ARG A O 1
ATOM 2490 N N . GLY A 1 330 ? -10.848 -1.963 -10.696 1.00 90.56 330 GLY A N 1
ATOM 2491 C CA . GLY A 1 330 ? -11.701 -0.776 -10.721 1.00 90.56 330 GLY A CA 1
ATOM 2492 C C . GLY A 1 330 ? -12.402 -0.547 -9.376 1.00 90.56 330 GLY A C 1
ATOM 2493 O O . GLY A 1 330 ? -12.795 -1.498 -8.701 1.00 90.56 330 GLY A O 1
ATOM 2494 N N . LEU A 1 331 ? -12.630 0.720 -9.003 1.00 95.50 331 LEU A N 1
ATOM 2495 C CA . LEU A 1 331 ? -13.215 1.087 -7.702 1.00 95.50 331 LEU A CA 1
ATOM 2496 C C . LEU A 1 331 ? -14.513 0.323 -7.388 1.00 95.50 331 LEU A C 1
ATOM 2498 O O . LEU A 1 331 ? -14.709 -0.138 -6.268 1.00 95.50 331 LEU A O 1
ATOM 2502 N N . ALA A 1 332 ? -15.403 0.164 -8.371 1.00 94.88 332 ALA A N 1
ATOM 2503 C CA . ALA A 1 332 ? -16.679 -0.522 -8.173 1.00 94.88 332 ALA A CA 1
ATOM 2504 C C . ALA A 1 332 ? -16.527 -2.003 -7.773 1.00 94.88 332 ALA A C 1
ATOM 2506 O O . ALA A 1 332 ? -17.414 -2.540 -7.110 1.00 94.88 332 ALA A O 1
ATOM 2507 N N . GLU A 1 333 ? -15.439 -2.660 -8.175 1.00 95.31 333 GLU A N 1
ATOM 2508 C CA . GLU A 1 333 ? -15.134 -4.039 -7.787 1.00 95.31 333 GLU A CA 1
ATOM 2509 C C . GLU A 1 333 ? -14.568 -4.088 -6.371 1.00 95.31 333 GLU A C 1
ATOM 2511 O O . GLU A 1 333 ? -15.054 -4.866 -5.553 1.00 95.31 333 GLU A O 1
ATOM 2516 N N . VAL A 1 334 ? -13.627 -3.192 -6.051 1.00 96.81 334 VAL A N 1
ATOM 2517 C CA . VAL A 1 334 ? -13.023 -3.106 -4.712 1.00 96.81 334 VAL A CA 1
ATOM 2518 C C . VAL A 1 334 ? -14.081 -2.832 -3.642 1.00 96.81 334 VAL A C 1
ATOM 2520 O O . VAL A 1 334 ? -14.124 -3.509 -2.618 1.00 96.81 334 VAL A O 1
ATOM 2523 N N . LEU A 1 335 ? -15.014 -1.911 -3.905 1.00 97.19 335 LEU A N 1
ATOM 2524 C CA . LEU A 1 335 ? -16.099 -1.580 -2.973 1.00 97.19 335 LEU A CA 1
ATOM 2525 C C . LEU A 1 335 ? -17.063 -2.750 -2.700 1.00 97.19 335 LEU A C 1
ATOM 2527 O O . LEU A 1 335 ? -17.824 -2.691 -1.734 1.00 97.19 335 LEU A O 1
ATOM 2531 N N . ARG A 1 336 ? -17.067 -3.792 -3.543 1.00 96.62 336 ARG A N 1
ATOM 2532 C CA . ARG A 1 336 ? -17.915 -4.989 -3.399 1.00 96.62 336 ARG A CA 1
ATOM 2533 C C . ARG A 1 336 ? -17.195 -6.175 -2.760 1.00 96.62 336 ARG A C 1
ATOM 2535 O O . ARG A 1 336 ? -17.822 -7.220 -2.595 1.00 96.62 336 ARG A O 1
ATOM 2542 N N . ILE A 1 337 ? -15.915 -6.042 -2.409 1.00 95.81 337 ILE A N 1
ATOM 2543 C CA . ILE A 1 337 ? -15.169 -7.105 -1.734 1.00 95.81 337 ILE A CA 1
ATOM 2544 C C . ILE A 1 337 ? -15.872 -7.440 -0.416 1.00 95.81 337 ILE A C 1
ATOM 2546 O O . ILE A 1 337 ? -15.984 -6.596 0.472 1.00 95.81 337 ILE A O 1
ATOM 2550 N N . ALA A 1 338 ? -16.354 -8.678 -0.307 1.00 92.75 338 ALA A N 1
ATOM 2551 C CA . ALA A 1 338 ? -17.015 -9.204 0.887 1.00 92.75 338 ALA A CA 1
ATOM 2552 C C . ALA A 1 338 ? -16.070 -10.047 1.761 1.00 92.75 338 ALA A C 1
ATOM 2554 O O . ALA A 1 338 ? -16.317 -10.214 2.951 1.00 92.75 338 ALA A O 1
ATOM 2555 N N . SER A 1 339 ? -14.984 -10.563 1.180 1.00 94.56 339 SER A N 1
ATOM 2556 C CA . SER A 1 339 ? -13.968 -11.363 1.865 1.00 94.56 339 SER A CA 1
ATOM 2557 C C . SER A 1 339 ? -12.603 -11.179 1.209 1.00 94.56 339 SER A C 1
ATOM 2559 O O . SER A 1 339 ? -12.509 -11.113 -0.017 1.00 94.56 339 SER A O 1
ATOM 2561 N N . ILE A 1 340 ? -11.549 -11.141 2.022 1.00 94.88 340 ILE A N 1
ATOM 2562 C CA . ILE A 1 340 ? -10.161 -11.047 1.556 1.00 94.88 340 ILE A CA 1
ATOM 2563 C C . ILE A 1 340 ? -9.653 -12.454 1.258 1.00 94.88 340 ILE A C 1
ATOM 2565 O O . ILE A 1 340 ? -9.591 -13.288 2.160 1.00 94.88 340 ILE A O 1
ATOM 2569 N N . SER A 1 341 ? -9.332 -12.719 -0.007 1.00 91.44 341 SER A N 1
ATOM 2570 C CA . SER A 1 341 ? -8.948 -14.054 -0.486 1.00 91.44 341 SER A CA 1
ATOM 2571 C C . SER A 1 341 ? -7.484 -14.116 -0.927 1.00 91.44 341 SER A C 1
ATOM 2573 O O . SER A 1 341 ? -6.938 -15.203 -1.096 1.00 91.44 341 SER A O 1
ATOM 2575 N N . SER A 1 342 ? -6.851 -12.960 -1.137 1.00 92.50 342 SER A N 1
ATOM 2576 C CA . SER A 1 342 ? -5.499 -12.840 -1.678 1.00 92.50 342 SER A CA 1
ATOM 2577 C C . SER A 1 342 ? -4.810 -11.551 -1.227 1.00 92.50 342 SER A C 1
ATOM 2579 O O . SER A 1 342 ? -5.467 -10.580 -0.851 1.00 92.50 342 SER A O 1
ATOM 2581 N N . GLU A 1 343 ? -3.481 -11.507 -1.343 1.00 91.06 343 GLU A N 1
ATOM 2582 C CA . GLU A 1 343 ? -2.702 -10.277 -1.138 1.00 91.06 343 GLU A CA 1
ATOM 2583 C C . GLU A 1 343 ? -3.055 -9.188 -2.162 1.00 91.06 343 GLU A C 1
ATOM 2585 O O . GLU A 1 343 ? -2.977 -8.000 -1.853 1.00 91.06 343 GLU A O 1
ATOM 2590 N N . THR A 1 344 ? -3.510 -9.573 -3.359 1.00 93.50 344 THR A N 1
ATOM 2591 C CA . THR A 1 344 ? -4.032 -8.639 -4.365 1.00 93.50 344 THR A CA 1
ATOM 2592 C C . THR A 1 344 ? -5.295 -7.931 -3.865 1.00 93.50 344 THR A C 1
ATOM 2594 O O . THR A 1 344 ? -5.419 -6.724 -4.054 1.00 93.50 344 THR A O 1
ATOM 2597 N N . ASP A 1 345 ? -6.192 -8.628 -3.151 1.00 95.50 345 ASP A N 1
ATOM 2598 C CA . ASP A 1 345 ? -7.359 -7.989 -2.523 1.00 95.50 345 ASP A CA 1
ATOM 2599 C C . ASP A 1 345 ? -6.947 -6.941 -1.486 1.00 95.50 345 ASP A C 1
ATOM 2601 O O . ASP A 1 345 ? -7.469 -5.823 -1.488 1.00 95.50 345 ASP A O 1
ATOM 2605 N N . SER A 1 346 ? -5.980 -7.278 -0.632 1.00 95.69 346 SER A N 1
ATOM 2606 C CA . SER A 1 346 ? -5.427 -6.356 0.363 1.00 95.69 346 SER A CA 1
ATOM 2607 C C . SER A 1 346 ? -4.734 -5.152 -0.292 1.00 95.69 346 SER A C 1
ATOM 2609 O O . SER A 1 346 ? -4.920 -4.017 0.159 1.00 95.69 346 SER A O 1
ATOM 2611 N N . ALA A 1 347 ? -3.985 -5.370 -1.378 1.00 95.75 347 ALA A N 1
ATOM 2612 C CA . ALA A 1 347 ? -3.338 -4.309 -2.146 1.00 95.75 347 ALA A CA 1
ATOM 2613 C C . ALA A 1 347 ? -4.370 -3.354 -2.768 1.00 95.75 347 ALA A C 1
ATOM 2615 O O . ALA A 1 347 ? -4.260 -2.140 -2.599 1.00 95.75 347 ALA A O 1
ATOM 2616 N N . ASP A 1 348 ? -5.416 -3.879 -3.408 1.00 96.44 348 ASP A N 1
ATOM 2617 C CA . ASP A 1 348 ? -6.491 -3.075 -3.999 1.00 96.44 348 ASP A CA 1
ATOM 2618 C C . ASP A 1 348 ? -7.208 -2.195 -2.966 1.00 96.44 348 ASP A C 1
ATOM 2620 O O . ASP A 1 348 ? -7.474 -1.011 -3.213 1.00 96.44 348 ASP A O 1
ATOM 2624 N N . CYS A 1 349 ? -7.489 -2.755 -1.786 1.00 97.25 349 CYS A N 1
ATOM 2625 C CA . CYS A 1 349 ? -8.086 -2.020 -0.673 1.00 97.25 349 CYS A CA 1
ATOM 2626 C C . CYS A 1 349 ? -7.162 -0.881 -0.210 1.00 97.25 349 CYS A C 1
ATOM 2628 O O . CYS A 1 349 ? -7.603 0.266 -0.077 1.00 97.25 349 CYS A O 1
ATOM 2630 N N . LEU A 1 350 ? -5.866 -1.165 -0.027 1.00 97.00 350 LEU A N 1
ATOM 2631 C CA . LEU A 1 350 ? -4.870 -0.163 0.357 1.00 97.00 350 LEU A CA 1
ATOM 2632 C C . LEU A 1 350 ? -4.771 0.970 -0.673 1.00 97.00 350 LEU A C 1
ATOM 2634 O O . LEU A 1 350 ? -4.815 2.147 -0.301 1.00 97.00 350 LEU A O 1
ATOM 2638 N N . TRP A 1 351 ? -4.629 0.639 -1.959 1.00 95.94 351 TRP A N 1
ATOM 2639 C CA . TRP A 1 351 ? -4.462 1.641 -3.014 1.00 95.94 351 TRP A CA 1
ATOM 2640 C C . TRP A 1 351 ? -5.704 2.498 -3.197 1.00 95.94 351 TRP A C 1
ATOM 2642 O O . TRP A 1 351 ? -5.584 3.700 -3.447 1.00 95.94 351 TRP A O 1
ATOM 2652 N N . THR A 1 352 ? -6.886 1.924 -2.979 1.00 96.81 352 THR A N 1
ATOM 2653 C CA . THR A 1 352 ? -8.143 2.673 -2.917 1.00 96.81 352 THR A CA 1
ATOM 2654 C C . THR A 1 352 ? -8.099 3.718 -1.801 1.00 96.81 352 THR A C 1
ATOM 2656 O O . THR A 1 352 ? -8.329 4.898 -2.063 1.00 96.81 352 THR A O 1
ATOM 2659 N N . LEU A 1 353 ? -7.716 3.339 -0.577 1.00 96.69 353 LEU A N 1
ATOM 2660 C CA . LEU A 1 353 ? -7.601 4.276 0.548 1.00 96.69 353 LEU A CA 1
ATOM 2661 C C . LEU A 1 353 ? -6.561 5.378 0.292 1.00 96.69 353 LEU A C 1
ATOM 2663 O O . LEU A 1 353 ? -6.842 6.552 0.531 1.00 96.69 353 LEU A O 1
ATOM 2667 N N . LYS A 1 354 ? -5.386 5.025 -0.244 1.00 94.31 354 LYS A N 1
ATOM 2668 C CA . LYS A 1 354 ? -4.324 5.991 -0.585 1.00 94.31 354 LYS A CA 1
ATOM 2669 C C . LYS A 1 354 ? -4.752 6.967 -1.679 1.00 94.31 354 LYS A C 1
ATOM 2671 O O . LYS A 1 354 ? -4.478 8.163 -1.591 1.00 94.31 354 LYS A O 1
ATOM 2676 N N . THR A 1 355 ? -5.486 6.477 -2.673 1.00 93.81 355 THR A N 1
ATOM 2677 C CA . THR A 1 355 ? -6.060 7.310 -3.734 1.00 93.81 355 THR A CA 1
ATOM 2678 C C . THR A 1 355 ? -7.080 8.297 -3.164 1.00 93.81 355 THR A C 1
ATOM 2680 O O . THR A 1 355 ? -7.041 9.481 -3.500 1.00 93.81 355 THR A O 1
ATOM 2683 N N . LEU A 1 356 ? -7.945 7.855 -2.244 1.00 95.00 356 LEU A N 1
ATOM 2684 C CA . LEU A 1 356 ? -8.895 8.733 -1.552 1.00 95.00 356 LEU A CA 1
ATOM 2685 C C . LEU A 1 356 ? -8.192 9.803 -0.711 1.00 95.00 356 LEU A C 1
ATOM 2687 O O . LEU A 1 356 ? -8.565 10.974 -0.779 1.00 95.00 356 LEU A O 1
ATOM 2691 N N . GLU A 1 357 ? -7.152 9.424 0.033 1.00 92.50 357 GLU A N 1
ATOM 2692 C CA . GLU A 1 357 ? -6.320 10.349 0.812 1.00 92.50 357 GLU A CA 1
ATOM 2693 C C . GLU A 1 357 ? -5.781 11.464 -0.092 1.00 92.50 357 GLU A C 1
ATOM 2695 O O . GLU A 1 357 ? -5.919 12.657 0.198 1.00 92.50 357 GLU A O 1
ATOM 2700 N N . ARG A 1 358 ? -5.261 11.079 -1.260 1.00 89.50 358 ARG A N 1
ATOM 2701 C CA . ARG A 1 358 ? -4.689 12.010 -2.226 1.00 89.50 358 ARG A CA 1
ATOM 2702 C C . ARG A 1 358 ? -5.732 12.909 -2.894 1.00 89.50 358 ARG A C 1
ATOM 2704 O O . ARG A 1 358 ? -5.483 14.109 -3.036 1.00 89.50 358 ARG A O 1
ATOM 2711 N N . LEU A 1 359 ? -6.893 12.370 -3.265 1.00 89.69 359 LEU A N 1
ATOM 2712 C CA . LEU A 1 359 ? -8.006 13.144 -3.831 1.00 89.69 359 LEU A CA 1
ATOM 2713 C C . LEU A 1 359 ? -8.564 14.161 -2.825 1.00 89.69 359 LEU A C 1
ATOM 2715 O O . LEU A 1 359 ? -8.928 15.278 -3.196 1.00 89.69 359 LEU A O 1
ATOM 2719 N N . CYS A 1 360 ? -8.595 13.805 -1.541 1.00 90.31 360 CYS A N 1
ATOM 2720 C CA . CYS A 1 360 ? -9.091 14.670 -0.476 1.00 90.31 360 CYS A CA 1
ATOM 2721 C C . CYS A 1 360 ? -8.041 15.632 0.102 1.00 90.31 360 CYS A C 1
ATOM 2723 O O . CYS A 1 360 ? -8.416 16.546 0.840 1.00 90.31 360 CYS A O 1
ATOM 2725 N N . ALA A 1 361 ? -6.758 15.493 -0.248 1.00 84.62 361 ALA A N 1
ATOM 2726 C CA . ALA A 1 361 ? -5.666 16.276 0.340 1.00 84.62 361 ALA A CA 1
ATOM 2727 C C . ALA A 1 361 ? -5.871 17.798 0.223 1.00 84.62 361 ALA A C 1
ATOM 2729 O O . ALA A 1 361 ? -5.537 18.550 1.133 1.00 84.62 361 ALA A O 1
ATOM 2730 N N . ARG A 1 362 ? -6.457 18.267 -0.887 1.00 76.56 362 ARG A N 1
ATOM 2731 C CA . ARG A 1 362 ? -6.737 19.698 -1.104 1.00 76.56 362 ARG A CA 1
ATOM 2732 C C . ARG A 1 362 ? -7.976 20.204 -0.371 1.00 76.56 362 ARG A C 1
ATOM 2734 O O . ARG A 1 362 ? -8.053 21.390 -0.075 1.00 76.56 362 ARG A O 1
ATOM 2741 N N . SER A 1 363 ? -8.963 19.340 -0.141 1.00 82.00 363 SER A N 1
ATOM 2742 C CA . SER A 1 363 ? -10.246 19.734 0.445 1.00 82.00 363 SER A CA 1
ATOM 2743 C C . SER A 1 363 ? -10.291 19.566 1.961 1.00 82.00 363 SER A C 1
ATOM 2745 O O . SER A 1 363 ? -11.191 20.117 2.591 1.00 82.00 363 SER A O 1
ATOM 2747 N N . GLY A 1 364 ? -9.378 18.776 2.539 1.00 81.25 364 GLY A N 1
ATOM 2748 C CA . GLY A 1 364 ? -9.426 18.383 3.949 1.00 81.25 364 GLY A CA 1
ATOM 2749 C C . GLY A 1 364 ? -10.641 17.512 4.294 1.00 81.25 364 GLY A C 1
ATOM 2750 O O . GLY A 1 364 ? -10.958 17.334 5.464 1.00 81.25 364 GLY A O 1
ATOM 2751 N N . LYS A 1 365 ? -11.353 16.972 3.292 1.00 88.12 365 LYS A N 1
ATOM 2752 C CA . LYS A 1 365 ? -12.594 16.198 3.489 1.00 88.12 365 LYS A CA 1
ATOM 2753 C C . LYS A 1 365 ? -12.366 14.697 3.663 1.00 88.12 365 LYS A C 1
ATOM 2755 O O . LYS A 1 365 ? -13.328 13.938 3.598 1.00 88.12 365 LYS A O 1
ATOM 2760 N N . PHE A 1 366 ? -11.122 14.269 3.880 1.00 93.06 366 PHE A N 1
ATOM 2761 C CA . PHE A 1 366 ? -10.785 12.850 3.950 1.00 93.06 366 PHE A CA 1
ATOM 2762 C C . PHE A 1 366 ? -11.522 12.146 5.093 1.00 93.06 366 PHE A C 1
ATOM 2764 O O . PHE A 1 366 ? -12.285 11.220 4.845 1.00 93.06 366 PHE A O 1
ATOM 2771 N N . TRP A 1 367 ? -11.382 12.631 6.330 1.00 92.88 367 TRP A N 1
ATOM 2772 C CA . TRP A 1 367 ? -12.060 12.022 7.475 1.00 92.88 367 TRP A CA 1
ATOM 2773 C C . TRP A 1 367 ? -13.595 12.010 7.356 1.00 92.88 367 TRP A C 1
ATOM 2775 O O . TRP A 1 367 ? -14.174 10.931 7.478 1.00 92.88 367 TRP A O 1
ATOM 2785 N N . PRO A 1 368 ? -14.280 13.129 7.030 1.00 93.06 368 PRO A N 1
ATOM 2786 C CA . PRO A 1 368 ? -15.721 13.104 6.772 1.00 93.06 368 PRO A CA 1
ATOM 2787 C C . PRO A 1 368 ? -16.149 12.074 5.718 1.00 93.06 368 PRO A C 1
ATOM 2789 O O . PRO A 1 368 ? -17.197 11.446 5.871 1.00 93.06 368 PRO A O 1
ATOM 2792 N N . LEU A 1 369 ? -15.340 11.879 4.670 1.00 95.38 369 LEU A N 1
ATOM 2793 C CA . LEU A 1 369 ? -15.596 10.865 3.653 1.00 95.38 369 LEU A CA 1
ATOM 2794 C C . LEU A 1 369 ? -15.453 9.450 4.224 1.00 95.38 369 LEU A C 1
ATOM 2796 O O . LEU A 1 369 ? -16.354 8.644 4.034 1.00 95.38 369 LEU A O 1
ATOM 2800 N N . ILE A 1 370 ? -14.383 9.149 4.964 1.00 95.50 370 ILE A N 1
ATOM 2801 C CA . ILE A 1 370 ? -14.197 7.833 5.599 1.00 95.50 370 ILE A CA 1
ATOM 2802 C C . ILE A 1 370 ? -15.352 7.500 6.552 1.00 95.50 370 ILE A C 1
ATOM 2804 O O . ILE A 1 370 ? -15.869 6.384 6.516 1.00 95.50 370 ILE A O 1
ATOM 2808 N N . VAL A 1 371 ? -15.816 8.474 7.343 1.00 93.75 371 VAL A N 1
ATOM 2809 C CA . VAL A 1 371 ? -16.984 8.298 8.220 1.00 93.75 371 VAL A CA 1
ATOM 2810 C C . VAL A 1 371 ? -18.232 7.950 7.404 1.00 93.75 371 VAL A C 1
ATOM 2812 O O . VAL A 1 371 ? -18.925 6.995 7.742 1.00 93.75 371 VAL A O 1
ATOM 2815 N N . PHE A 1 372 ? -18.501 8.658 6.303 1.00 94.81 372 PHE A N 1
ATOM 2816 C CA . PHE A 1 372 ? -19.622 8.328 5.416 1.00 94.81 372 PHE A CA 1
ATOM 2817 C C . PHE A 1 372 ? -19.495 6.917 4.817 1.00 94.81 372 PHE A C 1
ATOM 2819 O O . PHE A 1 372 ? -20.454 6.146 4.835 1.00 94.81 372 PHE A O 1
ATOM 2826 N N . LEU A 1 373 ? -18.309 6.566 4.314 1.00 95.56 373 LEU A N 1
ATOM 2827 C CA . LEU A 1 373 ? -18.044 5.278 3.669 1.00 95.56 373 LEU A CA 1
ATOM 2828 C C . LEU A 1 373 ? -18.147 4.094 4.637 1.00 95.56 373 LEU A C 1
ATOM 2830 O O . LEU A 1 373 ? -18.455 2.991 4.201 1.00 95.56 373 LEU A O 1
ATOM 2834 N N . SER A 1 374 ? -17.941 4.311 5.939 1.00 94.69 374 SER A N 1
ATOM 2835 C CA . SER A 1 374 ? -18.047 3.255 6.954 1.00 94.69 374 SER A CA 1
ATOM 2836 C C . SER A 1 374 ? -19.456 2.672 7.120 1.00 94.69 374 SER A C 1
ATOM 2838 O O . SER A 1 374 ? -19.588 1.551 7.595 1.00 94.69 374 SER A O 1
ATOM 2840 N N . GLU A 1 375 ? -20.500 3.395 6.698 1.00 91.31 375 GLU A N 1
ATOM 2841 C CA . GLU A 1 375 ? -21.903 2.955 6.785 1.00 91.31 375 GLU A CA 1
ATOM 2842 C C . GLU A 1 375 ? -22.565 2.810 5.400 1.00 91.31 375 GLU A C 1
ATOM 2844 O O . GLU A 1 375 ? -23.696 2.330 5.283 1.00 91.31 375 GLU A O 1
ATOM 2849 N N . ALA A 1 376 ? -21.897 3.263 4.337 1.00 93.25 376 ALA A N 1
ATOM 2850 C CA . ALA A 1 376 ? -22.456 3.287 2.996 1.00 93.25 376 ALA A CA 1
ATOM 2851 C C . ALA A 1 376 ? -22.277 1.941 2.279 1.00 93.25 376 ALA A C 1
ATOM 2853 O O . ALA A 1 376 ? -21.210 1.333 2.289 1.00 93.25 376 ALA A O 1
ATOM 2854 N N . ASP A 1 377 ? -23.318 1.511 1.563 1.00 94.19 377 ASP A N 1
ATOM 2855 C CA . ASP A 1 377 ? -23.202 0.402 0.615 1.00 94.19 377 ASP A CA 1
ATOM 2856 C C . ASP A 1 377 ? -22.271 0.759 -0.563 1.00 94.19 377 ASP A C 1
ATOM 2858 O O . ASP A 1 377 ? -21.908 1.921 -0.778 1.00 94.19 377 ASP A O 1
ATOM 2862 N N . ALA A 1 378 ? -21.881 -0.246 -1.352 1.00 95.25 378 ALA A N 1
ATOM 2863 C CA . ALA A 1 378 ? -20.940 -0.069 -2.457 1.00 95.25 378 ALA A CA 1
ATOM 2864 C C . ALA A 1 378 ? -21.413 0.961 -3.504 1.00 95.25 378 ALA A C 1
ATOM 2866 O O . ALA A 1 378 ? -20.595 1.695 -4.058 1.00 95.25 378 ALA A O 1
ATOM 2867 N N . GLN A 1 379 ? -22.723 1.052 -3.771 1.00 95.94 379 GLN A N 1
ATOM 2868 C CA . GLN A 1 379 ? -23.266 1.986 -4.764 1.00 95.94 379 GLN A CA 1
ATOM 2869 C C . GLN A 1 379 ? -23.214 3.430 -4.261 1.00 95.94 379 GLN A C 1
ATOM 2871 O O . GLN A 1 379 ? -22.753 4.316 -4.982 1.00 95.94 379 GLN A O 1
ATOM 2876 N N . LYS A 1 380 ? -23.643 3.673 -3.017 1.00 96.75 380 LYS A N 1
ATOM 2877 C CA . LYS A 1 380 ? -23.555 4.996 -2.382 1.00 96.75 380 LYS A CA 1
ATOM 2878 C C . LYS A 1 380 ? -22.109 5.433 -2.199 1.00 96.75 380 LYS A C 1
ATOM 2880 O O . LYS A 1 380 ? -21.797 6.593 -2.452 1.00 96.75 380 LYS A O 1
ATOM 2885 N N . SER A 1 381 ? -21.238 4.502 -1.816 1.00 96.44 381 SER A N 1
ATOM 2886 C CA . SER A 1 381 ? -19.800 4.736 -1.695 1.00 96.44 381 SER A CA 1
ATOM 2887 C C . SER A 1 381 ? -19.201 5.199 -3.019 1.00 96.44 381 SER A C 1
ATOM 2889 O O . SER A 1 381 ? -18.557 6.244 -3.069 1.00 96.44 381 SER A O 1
ATOM 2891 N N . PHE A 1 382 ? -19.486 4.485 -4.113 1.00 96.56 382 PHE A N 1
ATOM 2892 C CA . PHE A 1 382 ? -19.028 4.876 -5.445 1.00 96.56 382 PHE A CA 1
ATOM 2893 C C . PHE A 1 382 ? -19.550 6.262 -5.838 1.00 96.56 382 PHE A C 1
ATOM 2895 O O . PHE A 1 382 ? -18.778 7.114 -6.270 1.00 96.56 382 PHE A O 1
ATOM 2902 N N . ALA A 1 383 ? -20.851 6.508 -5.652 1.00 95.69 383 ALA A N 1
ATOM 2903 C CA . ALA A 1 383 ? -21.472 7.781 -6.002 1.00 95.69 383 ALA A CA 1
ATOM 2904 C C . ALA A 1 383 ? -20.881 8.964 -5.219 1.00 95.69 383 ALA A C 1
ATOM 2906 O O . ALA A 1 383 ? -20.739 10.050 -5.778 1.00 95.69 383 ALA A O 1
ATOM 2907 N N . GLU A 1 384 ? -20.529 8.774 -3.946 1.00 95.69 384 GLU A N 1
ATOM 2908 C CA . GLU A 1 384 ? -19.901 9.820 -3.136 1.00 95.69 384 GLU A CA 1
ATOM 2909 C C . GLU A 1 384 ? -18.447 10.068 -3.551 1.00 95.69 384 GLU A C 1
ATOM 2911 O O . GLU A 1 384 ? -18.047 11.219 -3.719 1.00 95.69 384 GLU A O 1
ATOM 2916 N N . ILE A 1 385 ? -17.673 9.008 -3.798 1.00 94.75 385 ILE A N 1
ATOM 2917 C CA . ILE A 1 385 ? -16.279 9.117 -4.251 1.00 94.75 385 ILE A CA 1
ATOM 2918 C C . ILE A 1 385 ? -16.204 9.780 -5.636 1.00 94.75 385 ILE A C 1
ATOM 2920 O O . ILE A 1 385 ? -15.351 10.640 -5.864 1.00 94.75 385 ILE A O 1
ATOM 2924 N N . ALA A 1 386 ? -17.135 9.460 -6.540 1.00 92.44 386 ALA A N 1
ATOM 2925 C CA . ALA A 1 386 ? -17.191 10.041 -7.880 1.00 92.44 386 ALA A CA 1
ATOM 2926 C C . ALA A 1 386 ? -17.349 11.575 -7.873 1.00 92.44 386 ALA A C 1
ATOM 2928 O O . ALA A 1 386 ? -16.849 12.260 -8.770 1.00 92.44 386 ALA A O 1
ATOM 2929 N N . LYS A 1 387 ? -17.965 12.148 -6.826 1.00 92.44 387 LYS A N 1
ATOM 2930 C CA . LYS A 1 387 ? -18.107 13.608 -6.661 1.00 92.44 387 LYS A CA 1
ATOM 2931 C C . LYS A 1 387 ? -16.777 14.327 -6.442 1.00 92.44 387 LYS A C 1
ATOM 2933 O O . LYS A 1 387 ? -16.731 15.545 -6.599 1.00 92.44 387 LYS A O 1
ATOM 2938 N N . LEU A 1 388 ? -15.706 13.615 -6.081 1.00 88.00 388 LEU A N 1
ATOM 2939 C CA . LEU A 1 388 ? -14.378 14.209 -5.907 1.00 88.00 388 LEU A CA 1
ATOM 2940 C C . LEU A 1 388 ? -13.754 14.646 -7.242 1.00 88.00 388 LEU A C 1
ATOM 2942 O O . LEU A 1 388 ? -12.920 15.550 -7.246 1.00 88.00 388 LEU A O 1
ATOM 2946 N N . ALA A 1 389 ? -14.161 14.040 -8.365 1.00 84.06 389 ALA A N 1
ATOM 2947 C CA . ALA A 1 389 ? -13.677 14.374 -9.707 1.00 84.06 389 ALA A CA 1
ATOM 2948 C C . ALA A 1 389 ? -14.784 14.196 -10.774 1.00 84.06 389 ALA A C 1
ATOM 2950 O O . ALA A 1 389 ? -14.676 13.326 -11.638 1.00 84.06 389 ALA A O 1
ATOM 2951 N N . PRO A 1 390 ? -15.849 15.020 -10.750 1.00 79.44 390 PRO A N 1
ATOM 2952 C CA . PRO A 1 390 ? -17.107 14.739 -11.450 1.00 79.44 390 PRO A CA 1
ATOM 2953 C C . PRO A 1 390 ? -17.006 14.744 -12.982 1.00 79.44 390 PRO A C 1
ATOM 2955 O O . PRO A 1 390 ? -17.778 14.061 -13.645 1.00 79.44 390 PRO A O 1
ATOM 2958 N N . GLU A 1 391 ? -16.068 15.494 -13.562 1.00 80.75 391 GLU A N 1
ATOM 2959 C CA . GLU A 1 391 ? -15.967 15.635 -15.022 1.00 80.75 391 GLU A CA 1
ATOM 2960 C C . GLU A 1 391 ? -15.147 14.523 -15.690 1.00 80.75 391 GLU A C 1
ATOM 2962 O O . GLU A 1 391 ? -15.314 14.265 -16.880 1.00 80.75 391 GLU A O 1
ATOM 2967 N N . ARG A 1 392 ? -14.223 13.886 -14.956 1.00 84.19 392 ARG A N 1
ATOM 2968 C CA . ARG A 1 392 ? -13.255 12.913 -15.501 1.00 84.19 392 ARG A CA 1
ATOM 2969 C C . ARG A 1 392 ? -12.864 11.856 -14.471 1.00 84.19 392 ARG A C 1
ATOM 2971 O O . ARG A 1 392 ? -11.681 11.555 -14.324 1.00 84.19 392 ARG A O 1
ATOM 2978 N N . PHE A 1 393 ? -13.844 11.330 -13.739 1.00 87.12 393 PHE A N 1
ATOM 2979 C CA . PHE A 1 393 ? -13.590 10.473 -12.582 1.00 87.12 393 PHE A CA 1
ATOM 2980 C C . PHE A 1 393 ? -12.661 9.300 -12.905 1.00 87.12 393 PHE A C 1
ATOM 2982 O O . PHE A 1 393 ? -11.619 9.188 -12.273 1.00 87.12 393 PHE A O 1
ATOM 2989 N N . ASP A 1 394 ? -12.971 8.499 -13.927 1.00 84.44 394 ASP A N 1
ATOM 2990 C CA . ASP A 1 394 ? -12.190 7.297 -14.249 1.00 84.44 394 ASP A CA 1
ATOM 2991 C C . ASP A 1 394 ? -10.740 7.619 -14.636 1.00 84.44 394 ASP A C 1
ATOM 2993 O O . ASP A 1 394 ? -9.807 6.964 -14.176 1.00 84.44 394 ASP A O 1
ATOM 2997 N N . ALA A 1 395 ? -10.531 8.674 -15.431 1.00 79.38 395 ALA A N 1
ATOM 2998 C CA . ALA A 1 395 ? -9.193 9.108 -15.827 1.00 79.38 395 ALA A CA 1
ATOM 2999 C C . ALA A 1 395 ? -8.398 9.650 -14.630 1.00 79.38 395 ALA A C 1
ATOM 3001 O O . ALA A 1 395 ? -7.220 9.341 -14.467 1.00 79.38 395 ALA A O 1
ATOM 3002 N N . VAL A 1 396 ? -9.042 10.446 -13.773 1.00 83.44 396 VAL A N 1
ATOM 3003 C CA . VAL A 1 396 ? -8.419 10.994 -12.566 1.00 83.44 396 VAL A CA 1
ATOM 3004 C C . VAL A 1 396 ? -8.086 9.869 -11.587 1.00 83.44 396 VAL A C 1
ATOM 3006 O O . VAL A 1 396 ? -6.953 9.792 -11.119 1.00 83.44 396 VAL A O 1
ATOM 3009 N N . TRP A 1 397 ? -9.032 8.968 -11.330 1.00 88.06 397 TRP A N 1
ATOM 3010 C CA . TRP A 1 397 ? -8.855 7.795 -10.480 1.00 88.06 397 TRP A CA 1
ATOM 3011 C C . TRP A 1 397 ? -7.700 6.923 -10.971 1.00 88.06 397 TRP A C 1
ATOM 3013 O O . TRP A 1 397 ? -6.773 6.657 -10.208 1.00 88.06 397 TRP A O 1
ATOM 3023 N N . GLY A 1 398 ? -7.706 6.558 -12.258 1.00 82.88 398 GLY A N 1
ATOM 3024 C CA . GLY A 1 398 ? -6.657 5.761 -12.895 1.00 82.88 398 GLY A CA 1
ATOM 3025 C C . GLY A 1 398 ? -5.272 6.405 -12.795 1.00 82.88 398 GLY A C 1
ATOM 3026 O O . GLY A 1 398 ? -4.298 5.729 -12.462 1.00 82.88 398 GLY A O 1
ATOM 3027 N N . CYS A 1 399 ? -5.175 7.720 -13.013 1.00 81.25 399 CYS A N 1
ATOM 3028 C CA . CYS A 1 399 ? -3.922 8.459 -12.861 1.00 81.25 399 CYS A CA 1
ATOM 3029 C C . CYS A 1 399 ? -3.421 8.468 -11.414 1.00 81.25 399 CYS A C 1
ATOM 3031 O O . CYS A 1 399 ? -2.234 8.242 -11.184 1.00 81.25 399 CYS A O 1
ATOM 3033 N N . TYR A 1 400 ? -4.297 8.728 -10.440 1.00 84.88 400 TYR A N 1
ATOM 3034 C CA . TYR A 1 400 ? -3.895 8.760 -9.035 1.00 84.88 400 TYR A CA 1
ATOM 3035 C C . TYR A 1 400 ? -3.488 7.381 -8.534 1.00 84.88 400 TYR A C 1
ATOM 3037 O O . TYR A 1 400 ? -2.407 7.263 -7.970 1.00 84.88 400 TYR A O 1
ATOM 3045 N N . ILE A 1 401 ? -4.286 6.342 -8.787 1.00 88.25 401 ILE A N 1
ATOM 3046 C CA . ILE A 1 401 ? -3.967 4.995 -8.308 1.00 88.25 401 ILE A CA 1
ATOM 3047 C C . ILE A 1 401 ? -2.669 4.480 -8.939 1.00 88.25 401 ILE A C 1
ATOM 3049 O O . ILE A 1 401 ? -1.792 3.993 -8.230 1.00 88.25 401 ILE A O 1
ATOM 3053 N N . SER A 1 402 ? -2.476 4.705 -10.245 1.00 81.25 402 SER A N 1
ATOM 3054 C CA . SER A 1 402 ? -1.221 4.373 -10.928 1.00 81.25 402 SER A CA 1
ATOM 3055 C C . SER A 1 402 ? -0.053 5.180 -10.364 1.00 81.25 402 SER A C 1
ATOM 3057 O O . SER A 1 402 ? 1.018 4.631 -10.134 1.00 81.25 402 SER A O 1
ATOM 3059 N N . GLY A 1 403 ? -0.243 6.475 -10.099 1.00 74.81 403 GLY A N 1
ATOM 3060 C CA . GLY A 1 403 ? 0.774 7.317 -9.473 1.00 74.81 403 GLY A CA 1
ATOM 3061 C C . GLY A 1 403 ? 1.158 6.837 -8.070 1.00 74.81 403 GLY A C 1
ATOM 3062 O O . GLY A 1 403 ? 2.345 6.778 -7.746 1.00 74.81 403 GLY A O 1
ATOM 3063 N N . GLU A 1 404 ? 0.185 6.447 -7.244 1.00 84.00 404 GLU A N 1
ATOM 3064 C CA . GLU A 1 404 ? 0.431 5.923 -5.897 1.00 84.00 404 GLU A CA 1
ATOM 3065 C C . GLU A 1 404 ? 1.187 4.586 -5.939 1.00 84.00 404 GLU A C 1
ATOM 3067 O O . GLU A 1 404 ? 2.135 4.419 -5.167 1.00 84.00 404 GLU A O 1
ATOM 3072 N N . VAL A 1 405 ? 0.836 3.691 -6.873 1.00 85.50 405 VAL A N 1
ATOM 3073 C CA . VAL A 1 405 ? 1.541 2.420 -7.099 1.00 85.50 405 VAL A CA 1
ATOM 3074 C C . VAL A 1 405 ? 2.955 2.675 -7.615 1.00 85.50 405 VAL A C 1
ATOM 3076 O O . VAL A 1 405 ? 3.917 2.287 -6.964 1.00 85.50 405 VAL A O 1
ATOM 3079 N N . TRP A 1 406 ? 3.131 3.372 -8.741 1.00 77.56 406 TRP A N 1
ATOM 3080 C CA . TRP A 1 406 ? 4.445 3.517 -9.383 1.00 77.56 406 TRP A CA 1
ATOM 3081 C C . TRP A 1 406 ? 5.426 4.401 -8.608 1.00 77.56 406 TRP A C 1
ATOM 3083 O O . TRP A 1 406 ? 6.633 4.195 -8.716 1.00 77.56 406 TRP A O 1
ATOM 3093 N N . SER A 1 407 ? 4.943 5.338 -7.785 1.00 73.75 407 SER A N 1
ATOM 3094 C CA . SER A 1 407 ? 5.809 6.095 -6.863 1.00 73.75 407 SER A CA 1
ATOM 3095 C C . SER A 1 407 ? 6.403 5.232 -5.745 1.00 73.75 407 SER A C 1
ATOM 3097 O O . SER A 1 407 ? 7.420 5.609 -5.166 1.00 73.75 407 SER A O 1
ATOM 3099 N N . ARG A 1 408 ? 5.788 4.078 -5.448 1.00 79.06 408 ARG A N 1
ATOM 3100 C CA . ARG A 1 408 ? 6.174 3.156 -4.365 1.00 79.06 408 ARG A CA 1
ATOM 3101 C C . ARG A 1 408 ? 6.679 1.808 -4.847 1.00 79.06 408 ARG A C 1
ATOM 3103 O O . ARG A 1 408 ? 7.437 1.181 -4.126 1.00 79.06 408 ARG A O 1
ATOM 3110 N N . ALA A 1 409 ? 6.375 1.445 -6.091 1.00 69.56 409 ALA A N 1
ATOM 3111 C CA . ALA A 1 409 ? 7.071 0.414 -6.857 1.00 69.56 409 ALA A CA 1
ATOM 3112 C C . ALA A 1 409 ? 8.509 0.860 -7.219 1.00 69.56 409 ALA A C 1
ATOM 3114 O O . ALA A 1 409 ? 9.202 0.226 -8.021 1.00 69.56 409 ALA A O 1
ATOM 3115 N N . GLY A 1 410 ? 8.947 1.998 -6.665 1.00 58.94 410 GLY A N 1
ATOM 3116 C CA . GLY A 1 410 ? 10.337 2.388 -6.556 1.00 58.94 410 GLY A CA 1
ATOM 3117 C C . GLY A 1 410 ? 11.083 1.467 -5.596 1.00 58.94 410 GLY A C 1
ATOM 3118 O O . GLY A 1 410 ? 10.604 1.098 -4.529 1.00 58.94 410 GLY A O 1
ATOM 3119 N N . GLY A 1 411 ? 12.283 1.097 -6.007 1.00 60.81 411 GLY A N 1
ATOM 3120 C CA . GLY A 1 411 ? 13.007 -0.021 -5.438 1.00 60.81 411 GLY A CA 1
ATOM 3121 C C . GLY A 1 411 ? 13.711 -0.744 -6.566 1.00 60.81 411 GLY A C 1
ATOM 3122 O O . GLY A 1 411 ? 13.431 -0.524 -7.750 1.00 60.81 411 GLY A O 1
ATOM 3123 N N . VAL A 1 412 ? 14.677 -1.565 -6.193 1.00 61.88 412 VAL A N 1
ATOM 3124 C CA . VAL A 1 412 ? 15.388 -2.366 -7.167 1.00 61.88 412 VAL A CA 1
ATOM 3125 C C . VAL A 1 412 ? 14.695 -3.721 -7.262 1.00 61.88 412 VAL A C 1
ATOM 3127 O O . VAL A 1 412 ? 14.479 -4.348 -6.227 1.00 61.88 412 VAL A O 1
ATOM 3130 N N . ARG A 1 413 ? 14.330 -4.150 -8.476 1.00 71.81 413 ARG A N 1
ATOM 3131 C CA . ARG A 1 413 ? 13.663 -5.431 -8.749 1.00 71.81 413 ARG A CA 1
ATOM 3132 C C . ARG A 1 413 ? 14.412 -6.589 -8.081 1.00 71.81 413 ARG A C 1
ATOM 3134 O O . ARG A 1 413 ? 15.634 -6.539 -7.862 1.00 71.81 413 ARG A O 1
ATOM 3141 N N . GLY A 1 414 ? 13.690 -7.675 -7.806 1.00 72.56 414 GLY A N 1
ATOM 3142 C CA . GLY A 1 414 ? 14.296 -8.927 -7.356 1.00 72.56 414 GLY A CA 1
ATOM 3143 C C . GLY A 1 414 ? 15.340 -9.449 -8.354 1.00 72.56 414 GLY A C 1
ATOM 3144 O O . GLY A 1 414 ? 15.385 -9.026 -9.511 1.00 72.56 414 GLY A O 1
ATOM 3145 N N . THR A 1 415 ? 16.213 -10.365 -7.921 1.00 83.12 415 THR A N 1
ATOM 3146 C CA . THR A 1 415 ? 17.261 -10.903 -8.816 1.00 83.12 415 THR A CA 1
ATOM 3147 C C . THR A 1 415 ? 16.692 -11.647 -10.028 1.00 83.12 415 THR A C 1
ATOM 3149 O O . THR A 1 415 ? 17.213 -11.488 -11.123 1.00 83.12 415 THR A O 1
ATOM 3152 N N . GLU A 1 416 ? 15.601 -12.395 -9.855 1.00 84.38 416 GLU A N 1
ATOM 3153 C CA . GLU A 1 416 ? 14.920 -13.124 -10.933 1.00 84.38 416 GLU A CA 1
ATOM 3154 C C . GLU A 1 416 ? 14.249 -12.167 -11.927 1.00 84.38 416 GLU A C 1
ATOM 3156 O O . GLU A 1 416 ? 14.576 -12.174 -13.108 1.00 84.38 416 GLU A O 1
ATOM 3161 N N . GLU A 1 417 ? 13.436 -11.237 -11.430 1.00 80.12 417 GLU A N 1
ATOM 3162 C CA . GLU A 1 417 ? 12.761 -10.217 -12.250 1.00 80.12 417 GLU A CA 1
ATOM 3163 C C . GLU A 1 417 ? 13.730 -9.292 -12.991 1.00 80.12 417 GLU A C 1
ATOM 3165 O O . GLU A 1 417 ? 13.451 -8.830 -14.095 1.00 80.12 417 GLU A O 1
ATOM 3170 N N . SER A 1 418 ? 14.877 -8.988 -12.380 1.00 83.62 418 SER A N 1
ATOM 3171 C CA . SER A 1 418 ? 15.922 -8.195 -13.034 1.00 83.62 418 SER A CA 1
ATOM 3172 C C . SER A 1 418 ? 16.562 -8.961 -14.179 1.00 83.62 418 SER A C 1
ATOM 3174 O O . SER A 1 418 ? 16.811 -8.390 -15.237 1.00 83.62 418 SER A O 1
ATOM 3176 N N . ARG A 1 419 ? 16.802 -10.260 -13.982 1.00 89.88 419 ARG A N 1
ATOM 3177 C CA . ARG A 1 419 ? 17.339 -11.136 -15.017 1.00 89.88 419 ARG A CA 1
ATOM 3178 C C . ARG A 1 419 ? 16.362 -11.268 -16.183 1.00 89.88 419 ARG A C 1
ATOM 3180 O O . ARG A 1 419 ? 16.773 -11.116 -17.327 1.00 89.88 419 ARG A O 1
ATOM 3187 N N . GLU A 1 420 ? 15.087 -11.525 -15.903 1.00 88.00 420 GLU A N 1
ATOM 3188 C CA . GLU A 1 420 ? 14.040 -11.625 -16.929 1.00 88.00 420 GLU A CA 1
ATOM 3189 C C . GLU A 1 420 ? 13.918 -10.339 -17.747 1.00 88.00 420 GLU A C 1
ATOM 3191 O O . GLU A 1 420 ? 13.853 -10.389 -18.974 1.00 88.00 420 GLU A O 1
ATOM 3196 N N . GLU A 1 421 ? 13.967 -9.181 -17.086 1.00 87.94 421 GLU A N 1
ATOM 3197 C CA . GLU A 1 421 ? 13.939 -7.889 -17.768 1.00 87.94 421 GLU A CA 1
ATOM 3198 C C . GLU A 1 421 ? 15.155 -7.672 -18.661 1.00 87.94 421 GLU A C 1
ATOM 3200 O O . GLU A 1 421 ? 15.000 -7.218 -19.790 1.00 87.94 421 GLU A O 1
ATOM 3205 N N . ILE A 1 422 ? 16.359 -7.996 -18.184 1.00 90.25 422 ILE A N 1
ATOM 3206 C CA . ILE A 1 422 ? 17.582 -7.863 -18.984 1.00 90.25 422 ILE A CA 1
ATOM 3207 C C . ILE A 1 422 ? 17.524 -8.775 -20.203 1.00 90.25 422 ILE A C 1
ATOM 3209 O O . ILE A 1 422 ? 17.864 -8.344 -21.299 1.00 90.25 422 ILE A O 1
ATOM 3213 N N . VAL A 1 423 ? 17.038 -10.007 -20.039 1.00 88.06 423 VAL A N 1
ATOM 3214 C CA . VAL A 1 423 ? 16.846 -10.935 -21.158 1.00 88.06 423 VAL A CA 1
ATOM 3215 C C . VAL A 1 423 ? 15.820 -10.373 -22.144 1.00 88.06 423 VAL A C 1
ATOM 3217 O O . VAL A 1 423 ? 16.107 -10.316 -23.334 1.00 88.06 423 VAL A O 1
ATOM 3220 N N . ARG A 1 424 ? 14.669 -9.866 -21.679 1.00 89.50 424 ARG A N 1
ATOM 3221 C CA . ARG A 1 424 ? 13.681 -9.184 -22.538 1.00 89.50 424 ARG A CA 1
ATOM 3222 C C . ARG A 1 424 ? 14.300 -8.001 -23.284 1.00 89.50 424 ARG A C 1
ATOM 3224 O O . ARG A 1 424 ? 13.950 -7.751 -24.438 1.00 89.50 424 ARG A O 1
ATOM 3231 N N . LEU A 1 425 ? 15.165 -7.241 -22.613 1.00 88.44 425 LEU A N 1
ATOM 3232 C CA . LEU A 1 425 ? 15.844 -6.078 -23.174 1.00 88.44 425 LEU A CA 1
ATOM 3233 C C . LEU A 1 425 ? 16.928 -6.449 -24.187 1.00 88.44 425 LEU A C 1
ATOM 3235 O O . LEU A 1 425 ? 17.187 -5.647 -25.073 1.00 88.44 425 LEU A O 1
ATOM 3239 N N . ALA A 1 426 ? 17.518 -7.637 -24.080 1.00 86.44 426 ALA A N 1
ATOM 3240 C CA . ALA A 1 426 ? 18.598 -8.082 -24.951 1.00 86.44 426 ALA A CA 1
ATOM 3241 C C . ALA A 1 426 ? 18.130 -8.476 -26.360 1.00 86.44 426 ALA A C 1
ATOM 3243 O O . ALA A 1 426 ? 18.883 -8.337 -27.319 1.00 86.44 426 ALA A O 1
ATOM 3244 N N . PHE A 1 427 ? 16.891 -8.944 -26.514 1.00 85.06 427 PHE A N 1
ATOM 3245 C CA . PHE A 1 427 ? 16.369 -9.308 -27.831 1.00 85.06 427 PHE A CA 1
ATOM 3246 C C . PHE A 1 427 ? 15.727 -8.106 -28.527 1.00 85.06 427 PHE A C 1
ATOM 3248 O O . PHE A 1 427 ? 14.803 -7.473 -27.997 1.00 85.06 427 PHE A O 1
ATOM 3255 N N . LEU A 1 428 ? 16.187 -7.815 -29.746 1.00 81.69 428 LEU A N 1
ATOM 3256 C CA . LEU A 1 428 ? 15.535 -6.850 -30.629 1.00 81.69 428 LEU A CA 1
ATOM 3257 C C . LEU A 1 428 ? 14.480 -7.541 -31.481 1.00 81.69 428 LEU A C 1
ATOM 3259 O O . LEU A 1 428 ? 14.619 -8.700 -31.848 1.00 81.69 428 LEU A O 1
ATOM 3263 N N . GLN A 1 429 ? 13.418 -6.815 -31.811 1.00 76.19 429 GLN A N 1
ATOM 3264 C CA . GLN A 1 429 ? 12.496 -7.272 -32.838 1.00 76.19 429 GLN A CA 1
ATOM 3265 C C . GLN A 1 429 ? 13.111 -6.961 -34.207 1.00 76.19 429 GLN A C 1
ATOM 3267 O O . GLN A 1 429 ? 13.543 -5.834 -34.454 1.00 76.19 429 GLN A O 1
ATOM 3272 N N . ALA A 1 430 ? 13.146 -7.957 -35.076 1.00 75.94 430 ALA A N 1
ATOM 3273 C CA . ALA A 1 430 ? 13.533 -7.866 -36.475 1.00 75.94 430 ALA A CA 1
ATOM 3274 C C . ALA A 1 430 ? 12.456 -8.545 -37.336 1.00 75.94 430 ALA A C 1
ATOM 3276 O O . ALA A 1 430 ? 11.478 -9.075 -36.807 1.00 75.94 430 ALA A O 1
ATOM 3277 N N . GLU A 1 431 ? 12.635 -8.522 -38.651 1.00 74.06 431 GLU A N 1
ATOM 3278 C CA . GLU A 1 431 ? 11.814 -9.270 -39.604 1.00 74.06 431 GLU A CA 1
ATOM 3279 C C . GLU A 1 431 ? 12.714 -10.246 -40.359 1.00 74.06 431 GLU A C 1
ATOM 3281 O O . GLU A 1 431 ? 13.854 -9.913 -40.697 1.00 74.06 431 GLU A O 1
ATOM 3286 N N . ASP A 1 432 ? 12.221 -11.459 -40.594 1.00 67.94 432 ASP A N 1
ATOM 3287 C CA . ASP A 1 432 ? 12.900 -12.403 -41.473 1.00 67.94 432 ASP A CA 1
ATOM 3288 C C . ASP A 1 432 ? 12.692 -12.044 -42.959 1.00 67.94 432 ASP A C 1
ATOM 3290 O O . ASP A 1 432 ? 11.996 -11.093 -43.316 1.00 67.94 432 ASP A O 1
ATOM 3294 N N . VAL A 1 433 ? 13.288 -12.823 -43.865 1.00 70.38 433 VAL A N 1
ATOM 3295 C CA . VAL A 1 433 ? 13.159 -12.626 -45.324 1.00 70.38 433 VAL A CA 1
ATOM 3296 C C . VAL A 1 433 ? 11.719 -12.742 -45.848 1.00 70.38 433 VAL A C 1
ATOM 3298 O O . VAL A 1 433 ? 11.460 -12.341 -46.983 1.00 70.38 433 VAL A O 1
ATOM 3301 N N . SER A 1 434 ? 10.790 -13.285 -45.056 1.00 69.31 434 SER A N 1
ATOM 3302 C CA . SER A 1 434 ? 9.361 -13.379 -45.372 1.00 69.31 434 SER A CA 1
ATOM 3303 C C . SER A 1 434 ? 8.519 -12.242 -44.775 1.00 69.31 434 SER A C 1
ATOM 3305 O O . SER A 1 434 ? 7.346 -12.118 -45.127 1.00 69.31 434 SER A O 1
ATOM 3307 N N . GLY A 1 435 ? 9.121 -11.378 -43.947 1.00 65.06 435 GLY A N 1
ATOM 3308 C CA . GLY A 1 435 ? 8.451 -10.278 -43.250 1.00 65.06 435 GLY A CA 1
ATOM 3309 C C . GLY A 1 435 ? 7.823 -10.678 -41.910 1.00 65.06 435 GLY A C 1
ATOM 3310 O O . GLY A 1 435 ? 7.071 -9.893 -41.336 1.00 65.06 435 GLY A O 1
ATOM 3311 N N . GLU A 1 436 ? 8.100 -11.883 -41.404 1.00 67.06 436 GLU A N 1
ATOM 3312 C CA . GLU A 1 436 ? 7.592 -12.343 -40.109 1.00 67.06 436 GLU A CA 1
ATOM 3313 C C . GLU A 1 436 ? 8.480 -11.834 -38.959 1.00 67.06 436 GLU A C 1
ATOM 3315 O O . GLU A 1 436 ? 9.708 -11.777 -39.099 1.00 67.06 436 GLU A O 1
ATOM 3320 N N . PRO A 1 437 ? 7.900 -11.464 -37.800 1.00 64.31 437 PRO A N 1
ATOM 3321 C CA . PRO A 1 437 ? 8.656 -10.916 -36.684 1.00 64.31 437 PRO A CA 1
ATOM 3322 C C . PRO A 1 437 ? 9.549 -11.981 -36.034 1.00 64.31 437 PRO A C 1
ATOM 3324 O O . PRO A 1 437 ? 9.071 -12.994 -35.522 1.00 64.31 437 PRO A O 1
ATOM 3327 N N . LEU A 1 438 ? 10.850 -11.703 -35.972 1.00 71.88 438 LEU A N 1
ATOM 3328 C CA . LEU A 1 438 ? 11.869 -12.546 -35.349 1.00 71.88 438 LEU A CA 1
ATOM 3329 C C . LEU A 1 438 ? 12.544 -11.808 -34.184 1.00 71.88 438 LEU A C 1
ATOM 3331 O O . LEU A 1 438 ? 12.721 -10.591 -34.215 1.00 71.88 438 LEU A O 1
ATOM 3335 N N . GLY A 1 439 ? 12.938 -12.544 -33.143 1.00 76.25 439 GLY A N 1
ATOM 3336 C CA . GLY A 1 439 ? 13.797 -12.021 -32.081 1.00 76.25 439 GLY A CA 1
ATOM 3337 C C . GLY A 1 439 ? 15.269 -12.122 -32.474 1.00 76.25 439 GLY A C 1
ATOM 3338 O O . GLY A 1 439 ? 15.794 -13.227 -32.573 1.00 76.25 439 GLY A O 1
ATOM 3339 N N . LEU A 1 440 ? 15.934 -10.986 -32.666 1.00 78.69 440 LEU A N 1
ATOM 3340 C CA . LEU A 1 440 ? 17.359 -10.912 -32.961 1.00 78.69 440 LEU A CA 1
ATOM 3341 C C . LEU A 1 440 ? 18.174 -10.977 -31.664 1.00 78.69 440 LEU A C 1
ATOM 3343 O O . LEU A 1 440 ? 17.934 -10.197 -30.735 1.00 78.69 440 LEU A O 1
ATOM 3347 N N . ASN A 1 441 ? 19.115 -11.921 -31.602 1.00 81.50 441 ASN A N 1
ATOM 3348 C CA . ASN A 1 441 ? 20.047 -12.073 -30.486 1.00 81.50 441 ASN A CA 1
ATOM 3349 C C . ASN A 1 441 ? 20.983 -10.854 -30.434 1.00 81.50 441 ASN A C 1
ATOM 3351 O O . ASN A 1 441 ? 21.392 -10.380 -31.494 1.00 81.50 441 ASN A O 1
ATOM 3355 N N . PRO A 1 442 ? 21.358 -10.346 -29.246 1.00 80.44 442 PRO A N 1
ATOM 3356 C CA . PRO A 1 442 ? 22.312 -9.243 -29.122 1.00 80.44 442 PRO A CA 1
ATOM 3357 C C . PRO A 1 442 ? 23.629 -9.456 -29.886 1.00 80.44 442 PRO A C 1
ATOM 3359 O O . PRO A 1 442 ? 24.168 -8.479 -30.395 1.00 80.44 442 PRO A O 1
ATOM 3362 N N . SER A 1 443 ? 24.127 -10.694 -30.020 1.00 81.06 443 SER A N 1
ATOM 3363 C CA . SER A 1 443 ? 25.340 -10.993 -30.805 1.00 81.06 443 SER A CA 1
ATOM 3364 C C . SER A 1 443 ? 25.195 -10.698 -32.298 1.00 81.06 443 SER A C 1
ATOM 3366 O O . SER A 1 443 ? 26.170 -10.342 -32.948 1.00 81.06 443 SER A O 1
ATOM 3368 N N . ASP A 1 444 ? 23.977 -10.812 -32.821 1.00 83.88 444 ASP A N 1
ATOM 3369 C CA . ASP A 1 444 ? 23.693 -10.793 -34.258 1.00 83.88 444 ASP A CA 1
ATOM 3370 C C . ASP A 1 444 ? 23.282 -9.382 -34.724 1.00 83.88 444 ASP A C 1
ATOM 3372 O O . ASP A 1 444 ? 23.074 -9.120 -35.908 1.00 83.88 444 ASP A O 1
ATOM 3376 N N . VAL A 1 445 ? 23.163 -8.434 -33.786 1.00 86.75 445 VAL A N 1
ATOM 3377 C CA . VAL A 1 445 ? 22.751 -7.046 -34.052 1.00 86.75 445 VAL A CA 1
ATOM 3378 C C . VAL A 1 445 ? 23.719 -6.343 -34.999 1.00 86.75 445 VAL A C 1
ATOM 3380 O O . VAL A 1 445 ? 23.277 -5.567 -35.844 1.00 86.75 445 VAL A O 1
ATOM 3383 N N . TRP A 1 446 ? 25.016 -6.638 -34.897 1.00 90.69 446 TRP A N 1
ATOM 3384 C CA . TRP A 1 446 ? 26.052 -6.031 -35.733 1.00 90.69 446 TRP A CA 1
ATOM 3385 C C . TRP A 1 446 ? 25.881 -6.340 -37.221 1.00 90.69 446 TRP A C 1
ATOM 3387 O O . TRP A 1 446 ? 25.987 -5.446 -38.064 1.00 90.69 446 TRP A O 1
ATOM 3397 N N . GLU A 1 447 ? 25.546 -7.588 -37.549 1.00 87.31 447 GLU A N 1
ATOM 3398 C CA . GLU A 1 447 ? 25.363 -8.042 -38.932 1.00 87.31 447 GLU A CA 1
ATOM 3399 C C . GLU A 1 447 ? 24.167 -7.357 -39.608 1.00 87.31 447 GLU A C 1
ATOM 3401 O O . GLU A 1 447 ? 24.150 -7.164 -40.823 1.00 87.31 447 GLU A O 1
ATOM 3406 N N . HIS A 1 448 ? 23.181 -6.932 -38.815 1.00 86.12 448 HIS A N 1
ATOM 3407 C CA . HIS A 1 448 ? 21.949 -6.312 -39.297 1.00 86.12 448 HIS A CA 1
ATOM 3408 C C . HIS A 1 448 ? 21.827 -4.823 -38.950 1.00 86.12 448 HIS A C 1
ATOM 3410 O O . HIS A 1 448 ? 20.757 -4.239 -39.129 1.00 86.12 448 HIS A O 1
ATOM 3416 N N . ARG A 1 449 ? 22.903 -4.178 -38.487 1.00 85.56 449 ARG A N 1
ATOM 3417 C CA . ARG A 1 449 ? 22.881 -2.785 -38.003 1.00 85.56 449 ARG A CA 1
ATOM 3418 C C . ARG A 1 449 ? 22.555 -1.740 -39.072 1.00 85.56 449 ARG A C 1
ATOM 3420 O O . ARG A 1 449 ? 22.176 -0.625 -38.733 1.00 85.56 449 ARG A O 1
ATOM 3427 N N . GLU A 1 450 ? 22.683 -2.077 -40.353 1.00 83.25 450 GLU A N 1
ATOM 3428 C CA . GLU A 1 450 ? 22.280 -1.202 -41.464 1.00 83.25 450 GLU A CA 1
ATOM 3429 C C . GLU A 1 450 ? 20.769 -1.275 -41.757 1.00 83.25 450 GLU A C 1
ATOM 3431 O O . GLU A 1 450 ? 20.216 -0.399 -42.425 1.00 83.25 450 GLU A O 1
ATOM 3436 N N . ASN A 1 451 ? 20.065 -2.289 -41.237 1.00 85.38 451 ASN A N 1
ATOM 3437 C CA . ASN A 1 451 ? 18.623 -2.426 -41.411 1.00 85.38 451 ASN A CA 1
ATOM 3438 C C . ASN A 1 451 ? 17.884 -1.338 -40.611 1.00 85.38 451 ASN A C 1
ATOM 3440 O O . ASN A 1 451 ? 18.055 -1.197 -39.399 1.00 85.38 451 ASN A O 1
ATOM 3444 N N . SER A 1 452 ? 17.016 -0.582 -41.286 1.00 83.50 452 SER A N 1
ATOM 3445 C CA . SER A 1 452 ? 16.294 0.551 -40.697 1.00 83.50 452 SER A CA 1
ATOM 3446 C C . SER A 1 452 ? 15.393 0.165 -39.521 1.00 83.50 452 SER A C 1
ATOM 3448 O O . SER A 1 452 ? 15.302 0.924 -38.554 1.00 83.50 452 SER A O 1
ATOM 3450 N N . LEU A 1 453 ? 14.763 -1.012 -39.563 1.00 80.75 453 LEU A N 1
ATOM 3451 C CA . LEU A 1 453 ? 13.933 -1.527 -38.475 1.00 80.75 453 LEU A CA 1
ATOM 3452 C C . LEU A 1 453 ? 14.790 -1.917 -37.266 1.00 80.75 453 LEU A C 1
ATOM 3454 O O . LEU A 1 453 ? 14.428 -1.608 -36.131 1.00 80.75 453 LEU A O 1
ATOM 3458 N N . VAL A 1 454 ? 15.946 -2.543 -37.504 1.00 83.56 454 VAL A N 1
ATOM 3459 C CA . VAL A 1 454 ? 16.895 -2.918 -36.444 1.00 83.56 454 VAL A CA 1
ATOM 3460 C C . VAL A 1 454 ? 17.460 -1.672 -35.769 1.00 83.56 454 VAL A C 1
ATOM 3462 O O . VAL A 1 454 ? 17.431 -1.599 -34.542 1.00 83.56 454 VAL A O 1
ATOM 3465 N N . ARG A 1 455 ? 17.873 -0.651 -36.535 1.00 87.56 455 ARG A N 1
ATOM 3466 C CA . ARG A 1 455 ? 18.319 0.642 -35.981 1.00 87.56 455 ARG A CA 1
ATOM 3467 C C . ARG A 1 455 ? 17.233 1.316 -35.148 1.00 87.56 455 ARG A C 1
ATOM 3469 O O . ARG A 1 455 ? 17.482 1.684 -34.003 1.00 87.56 455 ARG A O 1
ATOM 3476 N N . TYR A 1 456 ? 16.015 1.414 -35.683 1.00 84.69 456 TYR A N 1
ATOM 3477 C CA . TYR A 1 456 ? 14.875 1.993 -34.966 1.00 84.69 456 TYR A CA 1
ATOM 3478 C C . TYR A 1 456 ? 14.595 1.262 -33.643 1.00 84.69 456 TYR A C 1
ATOM 3480 O O . TYR A 1 456 ? 14.402 1.881 -32.592 1.00 84.69 456 TYR A O 1
ATOM 3488 N N . ASN A 1 457 ? 14.611 -0.072 -33.671 1.00 82.25 457 ASN A N 1
ATOM 3489 C CA . ASN A 1 457 ? 14.379 -0.881 -32.482 1.00 82.25 457 ASN A CA 1
ATOM 3490 C C . ASN A 1 457 ? 15.549 -0.815 -31.489 1.00 82.25 457 ASN A C 1
ATOM 3492 O O . ASN A 1 457 ? 15.292 -0.838 -30.285 1.00 82.25 457 ASN A O 1
ATOM 3496 N N . ALA A 1 458 ? 16.794 -0.670 -31.950 1.00 86.38 458 ALA A N 1
ATOM 3497 C CA . ALA A 1 458 ? 17.966 -0.459 -31.099 1.00 86.38 458 ALA A CA 1
ATOM 3498 C C . ALA A 1 458 ? 17.903 0.891 -30.360 1.00 86.38 458 ALA A C 1
ATOM 3500 O O . ALA A 1 458 ? 18.079 0.926 -29.142 1.00 86.38 458 ALA A O 1
ATOM 3501 N N . GLU A 1 459 ? 17.543 1.986 -31.039 1.00 87.12 459 GLU A N 1
ATOM 3502 C CA . GLU A 1 459 ? 17.356 3.313 -30.419 1.00 87.12 459 GLU A CA 1
ATOM 3503 C C . GLU A 1 459 ? 16.263 3.294 -29.340 1.00 87.12 459 GLU A C 1
ATOM 3505 O O . GLU A 1 459 ? 16.425 3.800 -28.218 1.00 87.12 459 GLU A O 1
ATOM 3510 N N . ARG A 1 460 ? 15.132 2.654 -29.658 1.00 84.25 460 ARG A N 1
ATOM 3511 C CA . ARG A 1 460 ? 14.046 2.456 -28.698 1.00 84.25 460 ARG A CA 1
ATOM 3512 C C . ARG A 1 460 ? 14.513 1.609 -27.518 1.00 84.25 460 ARG A C 1
ATOM 3514 O O . ARG A 1 460 ? 14.225 1.954 -26.369 1.00 84.25 460 ARG A O 1
ATOM 3521 N N . ARG A 1 461 ? 15.249 0.527 -27.778 1.00 87.44 461 ARG A N 1
ATOM 3522 C CA . ARG A 1 461 ? 15.729 -0.371 -26.728 1.00 87.44 461 ARG A CA 1
ATOM 3523 C C . ARG A 1 461 ? 16.707 0.318 -25.793 1.00 87.44 461 ARG A C 1
ATOM 3525 O O . ARG A 1 461 ? 16.590 0.160 -24.582 1.00 87.44 461 ARG A O 1
ATOM 3532 N N . LEU A 1 462 ? 17.593 1.148 -26.330 1.00 84.69 462 LEU A N 1
ATOM 3533 C CA . LEU A 1 462 ? 18.507 1.969 -25.548 1.00 84.69 462 LEU A CA 1
ATOM 3534 C C . LEU A 1 462 ? 17.756 2.914 -24.598 1.00 84.69 462 LEU A C 1
ATOM 3536 O O . LEU A 1 462 ? 18.144 3.092 -23.441 1.00 84.69 462 LEU A O 1
ATOM 3540 N N . THR A 1 463 ? 16.639 3.485 -25.056 1.00 77.12 463 THR A N 1
ATOM 3541 C CA . THR A 1 463 ? 15.761 4.308 -24.212 1.00 77.12 463 THR A CA 1
ATOM 3542 C C . THR A 1 463 ? 15.103 3.476 -23.107 1.00 77.12 463 THR A C 1
ATOM 3544 O O . THR A 1 463 ? 15.105 3.885 -21.944 1.00 77.12 463 THR A O 1
ATOM 3547 N N . GLU A 1 464 ? 14.592 2.284 -23.433 1.00 80.12 464 GLU A N 1
ATOM 3548 C CA . GLU A 1 464 ? 14.031 1.351 -22.444 1.00 80.12 464 GLU A CA 1
ATOM 3549 C C . GLU A 1 464 ? 15.076 0.929 -21.397 1.00 80.12 464 GLU A C 1
ATOM 3551 O O . GLU A 1 464 ? 14.772 0.919 -20.205 1.00 80.12 464 GLU A O 1
ATOM 3556 N N . ILE A 1 465 ? 16.318 0.662 -21.812 1.00 81.19 465 ILE A N 1
ATOM 3557 C CA . ILE A 1 465 ? 17.447 0.337 -20.928 1.00 81.19 465 ILE A CA 1
ATOM 3558 C C . ILE A 1 465 ? 17.738 1.490 -19.965 1.00 81.19 465 ILE A C 1
ATOM 3560 O O . ILE A 1 465 ? 17.849 1.270 -18.758 1.00 81.19 465 ILE A O 1
ATOM 3564 N N . LYS A 1 466 ? 17.800 2.731 -20.465 1.00 78.62 466 LYS A N 1
ATOM 3565 C CA . LYS A 1 466 ? 18.028 3.931 -19.639 1.00 78.62 466 LYS A CA 1
ATOM 3566 C C . LYS A 1 466 ? 16.924 4.124 -18.591 1.00 78.62 466 LYS A C 1
ATOM 3568 O O . LYS A 1 466 ? 17.214 4.531 -17.467 1.00 78.62 466 LYS A O 1
ATOM 3573 N N . ILE A 1 467 ? 15.679 3.784 -18.927 1.00 73.31 467 ILE A N 1
ATOM 3574 C CA . ILE A 1 467 ? 14.533 3.816 -18.001 1.00 73.31 467 ILE A CA 1
ATOM 3575 C C . ILE A 1 467 ? 14.580 2.650 -17.000 1.00 73.31 467 ILE A C 1
ATOM 3577 O O . ILE A 1 467 ? 14.219 2.822 -15.834 1.00 73.31 467 ILE A O 1
ATOM 3581 N N . ALA A 1 468 ? 15.014 1.465 -17.434 1.00 76.25 468 ALA A N 1
ATOM 3582 C CA . ALA A 1 468 ? 15.070 0.265 -16.605 1.00 76.25 468 ALA A CA 1
ATOM 3583 C C . ALA A 1 468 ? 16.240 0.276 -15.609 1.00 76.25 468 ALA A C 1
ATOM 3585 O O . ALA A 1 468 ? 16.097 -0.263 -14.510 1.00 76.25 468 ALA A O 1
ATOM 3586 N N . LEU A 1 469 ? 17.366 0.912 -15.951 1.00 77.56 469 LEU A N 1
ATOM 3587 C CA . LEU A 1 469 ? 18.616 0.881 -15.182 1.00 77.56 469 LEU A CA 1
ATOM 3588 C C . LEU A 1 469 ? 18.460 1.214 -13.688 1.00 77.56 469 LEU A C 1
ATOM 3590 O O . LEU A 1 469 ? 18.961 0.442 -12.871 1.00 77.56 469 LEU A O 1
ATOM 3594 N N . PRO A 1 470 ? 17.724 2.265 -13.275 1.00 71.75 470 PRO A N 1
ATOM 3595 C CA . PRO A 1 470 ? 17.537 2.570 -11.855 1.00 71.75 470 PRO A CA 1
ATOM 3596 C C . PRO A 1 470 ? 16.731 1.512 -11.083 1.00 71.75 470 PRO A C 1
ATOM 3598 O O . PRO A 1 470 ? 16.696 1.550 -9.855 1.00 71.75 470 PRO A O 1
ATOM 3601 N N . ARG A 1 471 ? 16.049 0.598 -11.789 1.00 74.50 471 ARG A N 1
ATOM 3602 C CA . ARG A 1 471 ? 15.164 -0.430 -11.223 1.00 74.50 471 ARG A CA 1
ATOM 3603 C C . ARG A 1 471 ? 15.737 -1.845 -11.321 1.00 74.50 471 ARG A C 1
ATOM 3605 O O . ARG A 1 471 ? 15.146 -2.747 -10.742 1.00 74.50 471 ARG A O 1
ATOM 3612 N N . ILE A 1 472 ? 16.848 -2.068 -12.021 1.00 80.94 472 ILE A N 1
ATOM 3613 C CA . ILE A 1 472 ? 17.503 -3.383 -12.127 1.00 80.94 472 ILE A CA 1
ATOM 3614 C C . ILE A 1 472 ? 18.370 -3.656 -10.908 1.00 80.94 472 ILE A C 1
ATOM 3616 O O . ILE A 1 472 ? 19.136 -2.783 -10.501 1.00 80.94 472 ILE A O 1
ATOM 3620 N N . ASN A 1 473 ? 18.264 -4.870 -10.343 1.00 83.31 473 ASN A N 1
ATOM 3621 C CA . ASN A 1 473 ? 19.005 -5.290 -9.150 1.00 83.31 473 ASN A CA 1
ATOM 3622 C C . ASN A 1 473 ? 20.482 -4.897 -9.279 1.00 83.31 473 ASN A C 1
ATOM 3624 O O . ASN A 1 473 ? 21.062 -5.174 -10.330 1.00 83.31 473 ASN A O 1
ATOM 3628 N N . PRO A 1 474 ? 21.132 -4.316 -8.248 1.00 81.50 474 PRO A N 1
ATOM 3629 C CA . PRO A 1 474 ? 22.493 -3.807 -8.407 1.00 81.50 474 PRO A CA 1
ATOM 3630 C C . PRO A 1 474 ? 23.488 -4.900 -8.811 1.00 81.50 474 PRO A C 1
ATOM 3632 O O . PRO A 1 474 ? 24.502 -4.606 -9.434 1.00 81.50 474 PRO A O 1
ATOM 3635 N N . LEU A 1 475 ? 23.167 -6.164 -8.509 1.00 86.75 475 LEU A N 1
ATOM 3636 C CA . LEU A 1 475 ? 23.919 -7.331 -8.957 1.00 86.75 475 LEU A CA 1
ATOM 3637 C C . LEU A 1 475 ? 24.029 -7.439 -10.488 1.00 86.75 475 LEU A C 1
ATOM 3639 O O . LEU A 1 475 ? 25.035 -7.928 -10.989 1.00 86.75 475 LEU A O 1
ATOM 3643 N N . TYR A 1 476 ? 23.002 -6.996 -11.209 1.00 90.12 476 TYR A N 1
ATOM 3644 C CA . TYR A 1 476 ? 22.899 -7.071 -12.663 1.00 90.12 476 TYR A CA 1
ATOM 3645 C C . TYR A 1 476 ? 23.131 -5.719 -13.364 1.00 90.12 476 TYR A C 1
ATOM 3647 O O . TYR A 1 476 ? 23.027 -5.635 -14.587 1.00 90.12 476 TYR A O 1
ATOM 3655 N N . ALA A 1 477 ? 23.441 -4.654 -12.617 1.00 87.19 477 ALA A N 1
ATOM 3656 C CA . ALA A 1 477 ? 23.586 -3.312 -13.179 1.00 87.19 477 ALA A CA 1
ATOM 3657 C C . ALA A 1 477 ? 24.715 -3.225 -14.221 1.00 87.19 477 ALA A C 1
ATOM 3659 O O . ALA A 1 477 ? 24.524 -2.598 -15.257 1.00 87.19 477 ALA A O 1
ATOM 3660 N N . GLU A 1 478 ? 25.854 -3.888 -13.977 1.00 90.31 478 GLU A N 1
ATOM 3661 C CA . GLU A 1 478 ? 26.977 -3.942 -14.931 1.00 90.31 478 GLU A CA 1
ATOM 3662 C C . GLU A 1 478 ? 26.548 -4.594 -16.253 1.00 90.31 478 GLU A C 1
ATOM 3664 O O . GLU A 1 478 ? 26.756 -4.013 -17.312 1.00 90.31 478 GLU A O 1
ATOM 3669 N N . ALA A 1 479 ? 25.834 -5.725 -16.192 1.00 94.25 479 ALA A N 1
ATOM 3670 C CA . ALA A 1 479 ? 25.323 -6.395 -17.386 1.00 94.25 479 ALA A CA 1
ATOM 3671 C C . ALA A 1 479 ? 24.360 -5.496 -18.182 1.00 94.25 479 ALA A C 1
ATOM 3673 O O . ALA A 1 479 ? 24.461 -5.402 -19.400 1.00 94.25 479 ALA A O 1
ATOM 3674 N N . LEU A 1 480 ? 23.443 -4.787 -17.515 1.00 92.88 480 LEU A N 1
ATOM 3675 C CA . LEU A 1 480 ? 22.532 -3.887 -18.226 1.00 92.88 480 LEU A CA 1
ATOM 3676 C C . LEU A 1 480 ? 23.267 -2.691 -18.868 1.00 92.88 480 LEU A C 1
ATOM 3678 O O . LEU A 1 480 ? 22.873 -2.243 -19.944 1.00 92.88 480 LEU A O 1
ATOM 3682 N N . VAL A 1 481 ? 24.324 -2.175 -18.231 1.00 92.38 481 VAL A N 1
ATOM 3683 C CA . VAL A 1 481 ? 25.164 -1.110 -18.806 1.00 92.38 481 VAL A CA 1
ATOM 3684 C C . VAL A 1 481 ? 25.884 -1.600 -20.059 1.00 92.38 481 VAL A C 1
ATOM 3686 O O . VAL A 1 481 ? 25.854 -0.901 -21.069 1.00 92.38 481 VAL A O 1
ATOM 3689 N N . ASP A 1 482 ? 26.475 -2.794 -20.020 1.00 95.31 482 ASP A N 1
ATOM 3690 C CA . ASP A 1 482 ? 27.178 -3.366 -21.173 1.00 95.31 482 ASP A CA 1
ATOM 3691 C C . ASP A 1 482 ? 26.219 -3.662 -22.334 1.00 95.31 482 ASP A C 1
ATOM 3693 O O . ASP A 1 482 ? 26.546 -3.395 -23.486 1.00 95.31 482 ASP A O 1
ATOM 3697 N N . LEU A 1 483 ? 24.990 -4.104 -22.040 1.00 94.69 483 LEU A N 1
ATOM 3698 C CA . LEU A 1 483 ? 23.945 -4.237 -23.058 1.00 94.69 483 LEU A CA 1
ATOM 3699 C C . LEU A 1 483 ? 23.586 -2.886 -23.701 1.00 94.69 483 LEU A C 1
ATOM 3701 O O . LEU A 1 483 ? 23.361 -2.805 -24.905 1.00 94.69 483 LEU A O 1
ATOM 3705 N N . GLY A 1 484 ? 23.536 -1.813 -22.907 1.00 93.31 484 GLY A N 1
ATOM 3706 C CA . GLY A 1 484 ? 23.346 -0.458 -23.426 1.00 93.31 484 GLY A CA 1
ATOM 3707 C C . GLY A 1 484 ? 24.486 -0.024 -24.350 1.00 93.31 484 GLY A C 1
ATOM 3708 O O . GLY A 1 484 ? 24.216 0.498 -25.429 1.00 93.31 484 GLY A O 1
ATOM 3709 N N . ARG A 1 485 ? 25.738 -0.296 -23.959 1.00 94.44 485 ARG A N 1
ATOM 3710 C CA . ARG A 1 485 ? 26.928 -0.003 -24.776 1.00 94.44 485 ARG A CA 1
ATOM 3711 C C . ARG A 1 485 ? 26.947 -0.779 -26.083 1.00 94.44 485 ARG A C 1
ATOM 3713 O O . ARG A 1 485 ? 27.274 -0.195 -27.103 1.00 94.44 485 ARG A O 1
ATOM 3720 N N . LEU A 1 486 ? 26.533 -2.046 -26.065 1.00 95.12 486 LEU A N 1
ATOM 3721 C CA . LEU A 1 486 ? 26.399 -2.860 -27.274 1.00 95.12 486 LEU A CA 1
ATOM 3722 C C . LEU A 1 486 ? 25.486 -2.173 -28.298 1.00 95.12 486 LEU A C 1
ATOM 3724 O O . LEU A 1 486 ? 25.844 -2.062 -29.467 1.00 95.12 486 LEU A O 1
ATOM 3728 N N . TYR A 1 487 ? 24.319 -1.678 -27.871 1.00 93.88 487 TYR A N 1
ATOM 3729 C CA . TYR A 1 487 ? 23.408 -0.983 -28.784 1.00 93.88 487 TYR A CA 1
ATOM 3730 C C . TYR A 1 487 ? 23.904 0.401 -29.202 1.00 93.88 487 TYR A C 1
ATOM 3732 O O . TYR A 1 487 ? 23.668 0.786 -30.343 1.00 93.88 487 TYR A O 1
ATOM 3740 N N . GLU A 1 488 ? 24.574 1.146 -28.318 1.00 94.31 488 GLU A N 1
ATOM 3741 C CA . GLU A 1 488 ? 25.214 2.421 -28.683 1.00 94.31 488 GLU A CA 1
ATOM 3742 C C . GLU A 1 488 ? 26.295 2.192 -29.752 1.00 94.31 488 GLU A C 1
ATOM 3744 O O . GLU A 1 488 ? 26.230 2.809 -30.810 1.00 94.31 488 GLU A O 1
ATOM 3749 N N . ALA A 1 489 ? 27.181 1.213 -29.558 1.00 93.56 489 ALA A N 1
ATOM 3750 C CA . ALA A 1 489 ? 28.226 0.853 -30.515 1.00 93.56 489 ALA A CA 1
ATOM 3751 C C . ALA A 1 489 ? 27.665 0.389 -31.872 1.00 93.56 489 ALA A C 1
ATOM 3753 O O . ALA A 1 489 ? 28.142 0.812 -32.923 1.00 93.56 489 ALA A O 1
ATOM 3754 N N . ALA A 1 490 ? 26.593 -0.415 -31.871 1.00 92.50 490 ALA A N 1
ATOM 3755 C CA . ALA A 1 490 ? 25.919 -0.823 -33.107 1.00 92.50 490 ALA A CA 1
ATOM 3756 C C . ALA A 1 490 ? 25.293 0.361 -33.870 1.00 92.50 490 ALA A C 1
ATOM 3758 O O . ALA A 1 490 ? 25.229 0.346 -35.101 1.00 92.50 490 ALA A O 1
ATOM 3759 N N . LEU A 1 491 ? 24.803 1.382 -33.159 1.00 91.94 491 LEU A N 1
ATOM 3760 C CA . LEU A 1 491 ? 24.229 2.583 -33.769 1.00 91.94 491 LEU A CA 1
ATOM 3761 C C . LEU A 1 491 ? 25.303 3.537 -34.299 1.00 91.94 491 LEU A C 1
ATOM 3763 O O . LEU A 1 491 ? 25.072 4.147 -35.351 1.00 91.94 491 LEU A O 1
ATOM 3767 N N . ASP A 1 492 ? 26.434 3.620 -33.597 1.00 93.44 492 ASP A N 1
ATOM 3768 C CA . ASP A 1 492 ? 27.584 4.481 -33.896 1.00 93.44 492 ASP A CA 1
ATOM 3769 C C . ASP A 1 492 ? 28.573 3.861 -34.906 1.00 93.44 492 ASP A C 1
ATOM 3771 O O . ASP A 1 492 ? 29.500 4.544 -35.337 1.00 93.44 492 ASP A O 1
ATOM 3775 N N . ASP A 1 493 ? 28.337 2.615 -35.338 1.00 91.44 493 ASP A N 1
ATOM 3776 C CA . ASP A 1 493 ? 29.182 1.857 -36.279 1.00 91.44 493 ASP A CA 1
ATOM 3777 C C . ASP A 1 493 ? 30.611 1.612 -35.742 1.00 91.44 493 ASP A C 1
ATOM 3779 O O . ASP A 1 493 ? 31.591 1.654 -36.484 1.00 91.44 493 ASP A O 1
ATOM 3783 N N . ASP A 1 494 ? 30.722 1.336 -34.435 1.00 94.50 494 ASP A N 1
ATOM 3784 C CA . ASP A 1 494 ? 31.977 1.026 -33.731 1.00 94.50 494 ASP A CA 1
ATOM 3785 C C . ASP A 1 494 ? 32.089 -0.483 -33.432 1.00 94.50 494 ASP A C 1
ATOM 3787 O O . ASP A 1 494 ? 31.501 -0.994 -32.475 1.00 94.50 494 ASP A O 1
ATOM 3791 N N . GLU A 1 495 ? 32.816 -1.210 -34.287 1.00 93.00 495 GLU A N 1
ATOM 3792 C CA . GLU A 1 495 ? 32.932 -2.680 -34.233 1.00 93.00 495 GLU A CA 1
ATOM 3793 C C . GLU A 1 495 ? 33.696 -3.156 -32.999 1.00 93.00 495 GLU A C 1
ATOM 3795 O O . GLU A 1 495 ? 33.280 -4.098 -32.321 1.00 93.00 495 GLU A O 1
ATOM 3800 N N . ASP A 1 496 ? 34.790 -2.464 -32.678 1.00 93.88 496 ASP A N 1
ATOM 3801 C CA . ASP A 1 496 ? 35.667 -2.813 -31.566 1.00 93.88 496 ASP A CA 1
ATOM 3802 C C . ASP A 1 496 ? 34.917 -2.666 -30.229 1.00 93.88 496 ASP A C 1
ATOM 3804 O O . ASP A 1 496 ? 34.979 -3.552 -29.367 1.00 93.88 496 ASP A O 1
ATOM 3808 N N . GLU A 1 497 ? 34.164 -1.571 -30.057 1.00 93.00 497 GLU A N 1
ATOM 3809 C CA . GLU A 1 497 ? 33.336 -1.366 -28.864 1.00 93.00 497 GLU A CA 1
ATOM 3810 C C . GLU A 1 497 ? 32.144 -2.334 -28.833 1.00 93.00 497 GLU A C 1
ATOM 3812 O O . GLU A 1 497 ? 31.788 -2.823 -27.757 1.00 93.00 497 GLU A O 1
ATOM 3817 N N . PHE A 1 498 ? 31.553 -2.676 -29.985 1.00 94.25 498 PHE A N 1
ATOM 3818 C CA . PHE A 1 498 ? 30.472 -3.661 -30.055 1.00 94.25 498 PHE A CA 1
ATOM 3819 C C . PHE A 1 498 ? 30.934 -5.039 -29.565 1.00 94.25 498 PHE A C 1
ATOM 3821 O O . PHE A 1 498 ? 30.290 -5.639 -28.695 1.00 94.25 498 PHE A O 1
ATOM 3828 N N . GLU A 1 499 ? 32.066 -5.537 -30.069 1.00 92.44 499 GLU A N 1
ATOM 3829 C CA . GLU A 1 499 ? 32.622 -6.823 -29.645 1.00 92.44 499 GLU A CA 1
ATOM 3830 C C . GLU A 1 499 ? 33.009 -6.811 -28.159 1.00 92.44 499 GLU A C 1
ATOM 3832 O O . GLU A 1 499 ? 32.727 -7.766 -27.421 1.00 92.44 499 GLU A O 1
ATOM 3837 N N . ALA A 1 500 ? 33.624 -5.723 -27.685 1.00 93.94 500 ALA A N 1
ATOM 3838 C CA . ALA A 1 500 ? 33.996 -5.571 -26.284 1.00 93.94 500 ALA A CA 1
ATOM 3839 C C . ALA A 1 500 ? 32.765 -5.567 -25.361 1.00 93.94 500 ALA A C 1
ATOM 3841 O O . ALA A 1 500 ? 32.737 -6.299 -24.363 1.00 93.94 500 ALA A O 1
ATOM 3842 N N . ALA A 1 501 ? 31.731 -4.795 -25.705 1.00 92.06 501 ALA A N 1
ATOM 3843 C CA . ALA A 1 501 ? 30.492 -4.690 -24.942 1.00 92.06 501 ALA A CA 1
ATOM 3844 C C . ALA A 1 501 ? 29.683 -5.996 -24.959 1.00 92.06 501 ALA A C 1
ATOM 3846 O O . ALA A 1 501 ? 29.149 -6.397 -23.924 1.00 92.06 501 ALA A O 1
ATOM 3847 N N . SER A 1 502 ? 29.650 -6.708 -26.088 1.00 92.62 502 SER A N 1
ATOM 3848 C CA . SER A 1 502 ? 28.997 -8.018 -26.212 1.00 92.62 502 SER A CA 1
ATOM 3849 C C . SER A 1 502 ? 29.628 -9.070 -25.299 1.00 92.62 502 SER A C 1
ATOM 3851 O O . SER A 1 502 ? 28.937 -9.732 -24.513 1.00 92.62 502 SER A O 1
ATOM 3853 N N . ASN A 1 503 ? 30.959 -9.153 -25.297 1.00 93.38 503 ASN A N 1
ATOM 3854 C CA . ASN A 1 503 ? 31.690 -10.052 -24.406 1.00 93.38 503 ASN A CA 1
ATOM 3855 C C . ASN A 1 503 ? 31.521 -9.668 -22.925 1.00 93.38 503 ASN A C 1
ATOM 3857 O O . ASN A 1 503 ? 31.341 -10.541 -22.066 1.00 93.38 503 ASN A O 1
ATOM 3861 N N . ALA A 1 504 ? 31.559 -8.368 -22.613 1.00 93.31 504 ALA A N 1
ATOM 3862 C CA . ALA A 1 504 ? 31.355 -7.860 -21.259 1.00 93.31 504 ALA A CA 1
ATOM 3863 C C . ALA A 1 504 ? 29.942 -8.172 -20.743 1.00 93.31 504 ALA A C 1
ATOM 3865 O O . ALA A 1 504 ? 29.803 -8.701 -19.636 1.00 93.31 504 ALA A O 1
ATOM 3866 N N . PHE A 1 505 ? 28.916 -7.959 -21.573 1.00 94.94 505 PHE A N 1
ATOM 3867 C CA . PHE A 1 505 ? 27.525 -8.274 -21.261 1.00 94.94 505 PHE A CA 1
ATOM 3868 C C . PHE A 1 505 ? 27.345 -9.748 -20.892 1.00 94.94 505 PHE A C 1
ATOM 3870 O O . PHE A 1 505 ? 26.835 -10.053 -19.809 1.00 94.94 505 PHE A O 1
ATOM 3877 N N . ALA A 1 506 ? 27.807 -10.664 -21.750 1.00 93.00 506 ALA A N 1
ATOM 3878 C CA . ALA A 1 506 ? 27.683 -12.101 -21.513 1.00 93.00 506 ALA A CA 1
ATOM 3879 C C . ALA A 1 506 ? 28.386 -12.528 -20.210 1.00 93.00 506 ALA A C 1
ATOM 3881 O O . ALA A 1 506 ? 27.802 -13.223 -19.372 1.00 93.00 506 ALA A O 1
ATOM 3882 N N . SER A 1 507 ? 29.616 -12.049 -19.999 1.00 95.38 507 SER A N 1
ATOM 3883 C CA . SER A 1 507 ? 30.421 -12.352 -18.811 1.00 95.38 507 SER A CA 1
ATOM 3884 C C . SER A 1 507 ? 29.788 -11.823 -17.517 1.00 95.38 507 SER A C 1
ATOM 3886 O O . SER A 1 507 ? 29.675 -12.550 -16.520 1.00 95.38 507 SER A O 1
ATOM 3888 N N . ASN A 1 508 ? 29.331 -10.568 -17.520 1.00 93.81 508 ASN A N 1
ATOM 3889 C CA . ASN A 1 508 ? 28.735 -9.935 -16.347 1.00 93.81 508 ASN A CA 1
ATOM 3890 C C . ASN A 1 508 ? 27.356 -10.513 -16.018 1.00 93.81 508 ASN A C 1
ATOM 3892 O O . ASN A 1 508 ? 27.048 -10.694 -14.836 1.00 93.81 508 ASN A O 1
ATOM 3896 N N . LEU A 1 509 ? 26.563 -10.893 -17.025 1.00 92.94 509 LEU A N 1
ATOM 3897 C CA . LEU A 1 509 ? 25.294 -11.588 -16.815 1.00 92.94 509 LEU A CA 1
ATOM 3898 C C . LEU A 1 509 ? 25.510 -12.969 -16.175 1.00 92.94 509 LEU A C 1
ATOM 3900 O O . LEU A 1 509 ? 24.867 -13.296 -15.176 1.00 92.94 509 LEU A O 1
ATOM 3904 N N . GLU A 1 510 ? 26.471 -13.755 -16.670 1.00 94.00 510 GLU A N 1
ATOM 3905 C CA . GLU A 1 510 ? 26.794 -15.073 -16.105 1.00 94.00 510 GLU A CA 1
ATOM 3906 C C . GLU A 1 510 ? 27.354 -14.967 -14.674 1.00 94.00 510 GLU A C 1
ATOM 3908 O O . GLU A 1 510 ? 27.041 -15.767 -13.784 1.00 94.00 510 GLU A O 1
ATOM 3913 N N . LYS A 1 511 ? 28.202 -13.966 -14.415 1.00 93.38 511 LYS A N 1
ATOM 3914 C CA . LYS A 1 511 ? 28.719 -13.662 -13.073 1.00 93.38 511 LYS A CA 1
ATOM 3915 C C . LYS A 1 511 ? 27.582 -13.309 -12.108 1.00 93.38 511 LYS A C 1
ATOM 3917 O O . LYS A 1 511 ? 27.556 -13.847 -10.997 1.00 93.38 511 LYS A O 1
ATOM 3922 N N . ALA A 1 512 ? 26.645 -12.459 -12.526 1.00 90.56 512 ALA A N 1
ATOM 3923 C CA . ALA A 1 512 ? 25.472 -12.088 -11.737 1.00 90.56 512 ALA A CA 1
ATOM 3924 C C . ALA A 1 512 ? 24.584 -13.307 -11.430 1.00 90.56 512 ALA A C 1
ATOM 3926 O O . ALA A 1 512 ? 24.236 -13.535 -10.268 1.00 90.56 512 ALA A O 1
ATOM 3927 N N . ASP A 1 513 ? 24.315 -14.158 -12.425 1.00 92.00 513 ASP A N 1
ATOM 3928 C CA . ASP A 1 513 ? 23.537 -15.393 -12.261 1.00 92.00 513 ASP A CA 1
ATOM 3929 C C . ASP A 1 513 ? 24.181 -16.356 -11.252 1.00 92.00 513 ASP A C 1
ATOM 3931 O O . ASP A 1 513 ? 23.502 -16.881 -10.361 1.00 92.00 513 ASP A O 1
ATOM 3935 N N . ARG A 1 514 ? 25.506 -16.546 -11.321 1.00 93.31 514 ARG A N 1
ATOM 3936 C CA . ARG A 1 514 ? 26.248 -17.386 -10.364 1.00 93.31 514 ARG A CA 1
ATOM 3937 C C . ARG A 1 514 ? 26.155 -16.863 -8.932 1.00 93.31 514 ARG A C 1
ATOM 3939 O O . ARG A 1 514 ? 25.950 -17.649 -8.005 1.00 93.31 514 ARG A O 1
ATOM 3946 N N . ILE A 1 515 ? 26.294 -15.551 -8.736 1.00 88.56 515 ILE A N 1
ATOM 3947 C CA . ILE A 1 515 ? 26.195 -14.922 -7.410 1.00 88.56 515 ILE A CA 1
ATOM 3948 C C . ILE A 1 515 ? 24.761 -15.014 -6.874 1.00 88.56 515 ILE A C 1
ATOM 3950 O O . ILE A 1 515 ? 24.576 -15.393 -5.717 1.00 88.56 515 ILE A O 1
ATOM 3954 N N . SER A 1 516 ? 23.752 -14.731 -7.707 1.00 87.25 516 SER A N 1
ATOM 3955 C CA . SER A 1 516 ? 22.336 -14.842 -7.331 1.00 87.25 516 SER A CA 1
ATOM 3956 C C . SER A 1 516 ? 21.988 -16.268 -6.898 1.00 87.25 516 SER A C 1
ATOM 3958 O O . SER A 1 516 ? 21.369 -16.465 -5.850 1.00 87.25 516 SER A O 1
ATOM 3960 N N . LYS A 1 517 ? 22.440 -17.275 -7.657 1.00 87.81 517 LYS A N 1
ATOM 3961 C CA . LYS A 1 517 ? 22.232 -18.687 -7.325 1.00 87.81 517 LYS A CA 1
ATOM 3962 C C . LYS A 1 517 ? 22.897 -19.065 -6.003 1.00 87.81 517 LYS A C 1
ATOM 3964 O O . LYS A 1 517 ? 22.241 -19.629 -5.136 1.00 87.81 517 LYS A O 1
ATOM 3969 N N . ARG A 1 518 ? 24.160 -18.678 -5.797 1.00 84.44 518 ARG A N 1
ATOM 3970 C CA . ARG A 1 518 ? 24.875 -18.939 -4.538 1.00 84.44 518 ARG A CA 1
ATOM 3971 C C . ARG A 1 518 ? 24.179 -18.302 -3.332 1.00 84.44 518 ARG A C 1
ATOM 3973 O O . ARG A 1 518 ? 24.100 -18.930 -2.281 1.00 84.44 518 ARG A O 1
ATOM 3980 N N . ALA A 1 519 ? 23.682 -17.073 -3.470 1.00 76.62 519 ALA A N 1
ATOM 3981 C CA . ALA A 1 519 ? 22.938 -16.400 -2.407 1.00 76.62 519 ALA A CA 1
ATOM 3982 C C . ALA A 1 519 ? 21.631 -17.139 -2.075 1.00 76.62 519 ALA A C 1
ATOM 3984 O O . ALA A 1 519 ? 21.324 -17.335 -0.900 1.00 76.62 519 ALA A O 1
ATOM 3985 N N . ARG A 1 520 ? 20.903 -17.616 -3.095 1.00 77.25 520 ARG A N 1
ATOM 3986 C CA . ARG A 1 520 ? 19.717 -18.467 -2.913 1.00 77.25 520 ARG A CA 1
ATOM 3987 C C . ARG A 1 520 ? 20.062 -19.777 -2.205 1.00 77.25 520 ARG A C 1
ATOM 3989 O O . ARG A 1 520 ? 19.419 -20.105 -1.216 1.00 77.25 520 ARG A O 1
ATOM 3996 N N . ASP A 1 521 ? 21.112 -20.471 -2.630 1.00 80.38 521 ASP A N 1
ATOM 3997 C CA . ASP A 1 521 ? 21.539 -21.734 -2.013 1.00 80.38 521 ASP A CA 1
ATOM 3998 C C . ASP A 1 521 ? 21.937 -21.561 -0.533 1.00 80.38 521 ASP A C 1
ATOM 4000 O O . ASP A 1 521 ? 21.725 -22.459 0.280 1.00 80.38 521 ASP A O 1
ATOM 4004 N N . MET A 1 522 ? 22.482 -20.398 -0.154 1.00 73.19 522 MET A N 1
ATOM 4005 C CA . MET A 1 522 ? 22.796 -20.075 1.244 1.00 73.19 522 MET A CA 1
ATOM 4006 C C . MET A 1 522 ? 21.547 -19.796 2.088 1.00 73.19 522 MET A C 1
ATOM 4008 O O . MET A 1 522 ? 21.513 -20.189 3.252 1.00 73.19 522 MET A O 1
ATOM 4012 N N . LEU A 1 523 ? 20.534 -19.140 1.516 1.00 65.50 523 LEU A N 1
ATOM 4013 C CA . LEU A 1 523 ? 19.266 -18.834 2.191 1.00 65.50 523 LEU A CA 1
ATOM 4014 C C . LEU A 1 523 ? 18.355 -20.062 2.319 1.00 65.50 523 LEU A C 1
ATOM 4016 O O . LEU A 1 523 ? 17.601 -20.162 3.278 1.00 65.50 523 LEU A O 1
ATOM 4020 N N . TYR A 1 524 ? 18.449 -21.003 1.379 1.00 56.59 524 TYR A N 1
ATOM 4021 C CA . TYR A 1 524 ? 17.659 -22.239 1.348 1.00 56.59 524 TYR A CA 1
ATOM 4022 C C . TYR A 1 524 ? 18.478 -23.487 1.710 1.00 56.59 524 TYR A C 1
ATOM 4024 O O . TYR A 1 524 ? 18.093 -24.612 1.377 1.00 56.59 524 TYR A O 1
ATOM 4032 N N . SER A 1 525 ? 19.611 -23.305 2.397 1.00 43.97 525 SER A N 1
ATOM 4033 C CA . SER A 1 525 ? 20.451 -24.406 2.868 1.00 43.97 525 SER A CA 1
ATOM 4034 C C . SER A 1 525 ? 19.617 -25.404 3.698 1.00 43.97 525 SER A C 1
ATOM 4036 O O . SER A 1 525 ? 18.898 -24.984 4.606 1.00 43.97 525 SER A O 1
ATOM 4038 N N . PRO A 1 526 ? 19.721 -26.730 3.466 1.00 47.56 526 PRO A N 1
ATOM 4039 C CA . PRO A 1 526 ? 18.932 -27.766 4.150 1.00 47.56 526 PRO A CA 1
ATOM 4040 C C . PRO A 1 526 ? 19.119 -27.890 5.674 1.00 47.56 526 PRO A C 1
ATOM 4042 O O . PRO A 1 526 ? 18.687 -28.889 6.255 1.00 47.56 526 PRO A O 1
ATOM 4045 N N . GLN A 1 527 ? 19.774 -26.938 6.340 1.00 47.59 527 GLN A N 1
ATOM 4046 C CA . GLN A 1 527 ? 19.931 -26.951 7.794 1.00 47.59 527 GLN A CA 1
ATOM 4047 C C . GLN A 1 527 ? 18.640 -26.573 8.543 1.00 47.59 527 GLN A C 1
ATOM 4049 O O . GLN A 1 527 ? 18.471 -27.025 9.672 1.00 47.59 527 GLN A O 1
ATOM 4054 N N . ASP A 1 528 ? 17.671 -25.923 7.889 1.00 45.75 528 ASP A N 1
ATOM 4055 C CA . ASP A 1 528 ? 16.378 -25.552 8.499 1.00 45.75 528 ASP A CA 1
ATOM 4056 C C . ASP A 1 528 ? 15.260 -26.604 8.336 1.00 45.75 528 ASP A C 1
ATOM 4058 O O . ASP A 1 528 ? 14.091 -26.336 8.594 1.00 45.75 528 ASP A O 1
ATOM 4062 N N . ARG A 1 529 ? 15.593 -27.848 7.956 1.00 43.00 529 ARG A N 1
ATOM 4063 C CA . ARG A 1 529 ? 14.649 -28.992 8.029 1.00 43.00 529 ARG A CA 1
ATOM 4064 C C . ARG A 1 529 ? 14.907 -29.947 9.194 1.00 43.00 529 ARG A C 1
ATOM 4066 O O . ARG A 1 529 ? 14.280 -31.002 9.273 1.00 43.00 529 ARG A O 1
ATOM 4073 N N . ARG A 1 530 ? 15.826 -29.609 10.101 1.00 40.09 530 ARG A N 1
ATOM 4074 C CA . ARG A 1 530 ? 16.044 -30.355 11.347 1.00 40.09 530 ARG A CA 1
ATOM 4075 C C . ARG A 1 530 ? 16.334 -29.403 12.501 1.00 40.09 530 ARG A C 1
ATOM 4077 O O . ARG A 1 530 ? 17.490 -29.282 12.902 1.00 40.09 530 ARG A O 1
ATOM 4084 N N . ARG A 1 531 ? 15.291 -28.790 13.052 1.00 35.03 531 ARG A N 1
ATOM 4085 C CA . ARG A 1 531 ? 15.191 -28.455 14.476 1.00 35.03 531 ARG A CA 1
ATOM 4086 C C . ARG A 1 531 ? 13.741 -28.269 14.867 1.00 35.03 531 ARG A C 1
ATOM 4088 O O . ARG A 1 531 ? 13.023 -27.621 14.081 1.00 35.03 531 ARG A O 1
#

pLDDT: mean 70.03, std 25.14, range [21.62, 97.81]

Foldseek 3Di:
DQLVVLVVVLVVVVVPDPDDDDPVRSVVLSVVVSVCVVVVVDDRDDDPDPPDDVVVSVVVSVPDDDDDDPDDDDDDDDDDDDDDDDDDDDDDDDDDDDDDDDYYDDDDDDDDDDDDDDDDDDDDDDDDDDDDDDDDDDDDDPDDPPPPPPPPDDDPCVQDDPRDGHPDPDDDPDPDPPPPQCQWDDDQAEIEGEPDSVVCVLLVLLLVLLQQVVCCQQPNVPDTHHAPAHEYEYEYQDPVVCVPDDQWDADPLRHIYGYDHPDPPDDLLNSLLSSNVSRLQSVCCRVPVDGQDAFQPLQSLLSSQVSVCVSDPPSLLVLLLVCVVPPADDLLVLLPDRDDDDSSNSSNSNLVLQLLCVLCVVVSCRSVLSSVNRPDHSVVNVVVQCVSPVPCSVVSSSVSSNCSSVVSVQDADDLVVLLVVLVVLQWFWDADPVRHTDTDGLVCLLVCLVPPSSLVRLVVSLVVLVVCLSHHDPLCNQLSVLSSQLSVCSNVVNPVSNVVSVVSNVVSSVSSVVVSVVVVCVVVPPPVVPD

Radius of gyration: 35.14 Å; chains: 1; bounding box: 89×81×106 Å

Sequence (531 aa):
MKKFLALIAVFSAAFLSQAEMSLAEKIALAKKVADAAAAGKEESGLVVNGGFDFAKIVEKYRSGPAESDKIALPAPSEPARLEPSSGDGPGRADSEDKKLAELPPAEASAESADKGAEPRPADMPAESAGEKKKPPIAVLPDEIPIKPVKPKYVVDTSDFKNGYYVPGGDSAPLPEPEKAPISSWSNGAFYLMTDDGRSISTARKILEEASAMFAEFENGNLQEIRLGDKIVVQLVSDGEKFKDAAEYVMDKNGGVTVTVLWNENLDFARFCRLVSGALLRKMIFERNGRIVRECPMWLDEALSVSLQCRAKFGMLGELADISSRTPPRGLAEVLRIASISSETDSADCLWTLKTLERLCARSGKFWPLIVFLSEADAQKSFAEIAKLAPERFDAVWGCYISGEVWSRAGGVRGTEESREEIVRLAFLQAEDVSGEPLGLNPSDVWEHRENSLVRYNAERRLTEIKIALPRINPLYAEALVDLGRLYEAALDDDEDEFEAASNAFASNLEKADRISKRARDMLYSPQDRRR

Secondary structure (DSSP, 8-state):
--HHHHHHHHHHHHTS--S---HHHHHHHHHHHHHHHHTTSS-S-----TT--HHHHHHHHHSS-----S--PPPPPPPPP----------------------------------------------------PPP--PPPS---------S-----TTEETTEE--SSS------S------EEE-SSEEEEES-TTHHHHHHHHHHHHHHHHHHHHHTTSS----SSPEEEEEE--HHHHHT--SEEE-TT--EEEEEE-STT--HHHHHHHHHHHHHHHHHHHHH--------HHHHHHHHHHHHHHHSTTHHHHHHHHHHHSPPPPHHHHTT--S--SHHHHHHHHHHHHHHHHHHTTTT-HHHHHHHHTT--HHHHHHHHHTTSTTSHHHHHHHHHHHHHHTTS-SPPPHHHHHHHHHHHHPEEEE-TTS-EEEE-GGGTTTTTTSHHHHHHHHHHHHHHHHHGGGS-GGGHHHHHHHHHHHHHHHHT-HHHHHHHHHHHHHHHHHHHHHHHHHHHHHT-GGGG--